Protein AF-A0A939TGE7-F1 (afdb_monomer)

Radius of gyration: 29.08 Å; Cα contacts (8 Å, |Δi|>4): 698; chains: 1; bounding box: 79×48×114 Å

Mean predicted aligned error: 10.71 Å

Solvent-accessible surface area (backbone atoms only — not comparable to full-atom values): 22438 Å² total; per-residue (Å²): 136,87,81,86,80,83,80,76,83,82,78,73,81,76,53,78,63,56,55,53,52,49,48,52,51,47,49,51,50,58,67,62,42,55,72,66,64,52,50,60,50,51,48,49,52,29,30,54,24,21,63,61,29,45,64,57,55,36,58,74,37,62,28,71,45,93,64,57,68,68,55,51,52,38,52,47,56,46,46,52,45,23,50,65,60,40,88,45,56,87,75,45,65,73,48,81,45,51,26,41,33,70,45,24,35,67,49,56,42,43,43,34,46,33,40,37,22,49,19,34,40,47,72,54,14,63,24,66,29,29,51,29,18,54,51,13,24,40,47,23,37,61,59,71,38,50,53,59,54,49,51,45,69,74,58,39,70,61,56,54,51,30,59,74,70,63,74,45,56,73,66,60,54,50,55,54,32,24,61,43,48,56,53,55,58,73,45,42,60,55,71,67,57,49,54,50,14,51,56,46,1,32,50,22,11,6,63,50,37,29,52,47,65,18,40,38,54,47,52,49,51,51,54,48,43,50,70,74,43,88,47,75,39,56,50,53,32,44,48,37,48,68,79,51,74,64,55,40,50,56,50,52,73,46,39,76,68,40,48,58,46,14,60,60,29,39,75,72,47,78,79,71,78,49,86,33,48,41,76,91,75,35,27,37,39,41,87,83,51,54,32,34,28,50,48,54,96,82,62,47,81,54,57,53,39,40,42,95,43,40,35,41,41,31,30,70,89,63,39,33,42,42,36,40,45,41,73,53,64,93,85,72,70,56,72,67,57,49,49,52,54,50,52,54,51,39,63,76,71,42,53,71,53,40,85,75,38,72,79,38,89,47,54,48,27,93,40,67,18,35,33,32,30,33,32,31,40,49,97,87,69,47,63,34,31,34,44,37,38,42,30,68,58,94,62,35,33,37,38,48,30,40,36,27,49,63,92,48,32,79,80,48,45,65,49,51,53,53,20,32,52,56,28,38,83,90

Secondary structure (DSSP, 8-state):
-----------PPPPHHHHHHHHHHHHHHHHSS-HHHHHHHHHHHHHHHHHHHHHHHHHHTTSB----HHHHHHHHHHHHHHHTTSTTBTTB--EEEEES-SS--EEE-TTSEEEEEHHHHHHHTT-HHHHHHHHHHHHHHHHTTHHHHHHHHHHHHHHHHHHHTT-S-HHHHHHHHHHHHHHHHHSPPPHHHHHHHHHHHHHHHHHTTS-TTHHHHHHHHHHHHHHH--SHHHHHHHHHS---HHHHHHHHHTHHHHHHHHHHHHTTSPPPPBTTEETTTTEEE-TTSSEEEEPPTT--EEEEEE-SSEEEEEETTS-EEEEEEEEPPTT---HHHHHHHHHHHHHHHSTT-EEEEEEEEEEETTEEEEEEEEEEE-TTS-EEEEEEEEEEETTEEEEEEEEE-HHHHHHHHHHHHHHHHT-EE-

Sequence (426 aa):
MDHHRSRRPNSQPVPPWGRAVALVLLLFLAMAGGVQAQAGLWDRIERSAGEAAFPEMVARYGGVAPLPEEHQAWLNAIFERVAAQSSRTGAIEYSLTVLNTDLVNAFALPGGFVFLTRGLLDLTGWDPDQLANVLGHEVAHIDRYHYRNRIVRQLGIAVFIGVFFREATETQVVQQLVNLAADLIDKGWSRDDEYEADRVGQEFAAQAGFDPEGLPRFLERLLEEERRHQGPQVAEVLRTHPLTERRIEVTRERLPQLQAVYQRNRAQVAAPPRIGVDEAAARYLDPLGRYTFPLPDDWRAGRSTTSASTTVLRSRDGRIFFIHVTPQPAGGRDLEGLAGELLASYQDVVPGFELVQGPTPSRLGDEPALYFEYRYVDEDGRRLREGSFLALKETTVYLFQYADAPERFETTAGDFFRAAEAFTYR

Foldseek 3Di:
DDDDDDDDDDPDPQPPVNVVVVLVVVVVVVVVPPPVVVLLVQLVLQQLLQVLQVVVVLVVQAHFDPFDPLVVLLLVLLLVLLLVVFPCVVSADADETEHEHLAADWADGGRHYIYGYPVVCQLLLVWSLLSQLRSLLRSQCRSVCVVVVQCCVPVPCVLVVCVVVVVDDPVVSSVVSNVVRVVLLQAAGDPVSSLSSNVRSLLSSLQSLHQLVSHLVSLVSLVVCVVVDVDRRSVSRCRHYPRDVVSSVSSVVCRVVSVVSNVVNNVVDDDRDDVQQPLVQQKGQASVRFKIFHHPVPFAWDTWGHHPFWIWTAGPQGKIKIKGKAFADPPDDDQLVVQVVVLVVCVVPFAPKDWPFGWDWDAQAPFIWTKTKIWGQDPVRAIKIKIWTWTQDPRIIMIIMIIDHPVCCVVCVVRVSRRRRRMGGD

Structure (mmCIF, N/CA/C/O backbone):
data_AF-A0A939TGE7-F1
#
_entry.id   AF-A0A939TGE7-F1
#
loop_
_atom_site.group_PDB
_atom_site.id
_atom_site.type_symbol
_atom_site.label_atom_id
_atom_site.label_alt_id
_atom_site.label_comp_id
_atom_site.label_asym_id
_atom_site.label_entity_id
_atom_site.label_seq_id
_atom_site.pdbx_PDB_ins_code
_atom_site.Cartn_x
_atom_site.Cartn_y
_atom_site.Cartn_z
_atom_site.occupancy
_atom_site.B_iso_or_equiv
_atom_site.auth_seq_id
_atom_site.auth_comp_id
_atom_site.auth_asym_id
_atom_site.auth_atom_id
_atom_site.pdbx_PDB_model_num
ATOM 1 N N . MET A 1 1 ? -45.510 27.496 82.109 1.00 41.12 1 MET A N 1
ATOM 2 C CA . MET A 1 1 ? -45.328 28.030 80.745 1.00 41.12 1 MET A CA 1
ATOM 3 C C . MET A 1 1 ? -44.382 27.089 80.027 1.00 41.12 1 MET A C 1
ATOM 5 O O . MET A 1 1 ? -43.264 26.904 80.490 1.00 41.12 1 MET A O 1
ATOM 9 N N . ASP A 1 2 ? -44.909 26.394 79.023 1.00 40.22 2 ASP A N 1
ATOM 10 C CA . ASP A 1 2 ? -44.317 25.229 78.363 1.00 40.22 2 ASP A CA 1
ATOM 11 C C . ASP A 1 2 ? -43.019 25.525 77.606 1.00 40.22 2 ASP A C 1
ATOM 13 O O . ASP A 1 2 ? -42.955 26.431 76.777 1.00 40.22 2 ASP A O 1
ATOM 17 N N . HIS A 1 3 ? -42.008 24.678 77.814 1.00 42.78 3 HIS A N 1
ATOM 18 C CA . HIS A 1 3 ? -40.862 24.564 76.918 1.00 42.78 3 HIS A CA 1
ATOM 19 C C . HIS A 1 3 ? -41.103 23.430 75.913 1.00 42.78 3 HIS A C 1
ATOM 21 O O . HIS A 1 3 ? -40.897 22.252 76.208 1.00 42.78 3 HIS A O 1
ATOM 27 N N . HIS A 1 4 ? -41.499 23.801 74.694 1.00 46.53 4 HIS A N 1
ATOM 28 C CA . HIS A 1 4 ? -41.494 22.924 73.525 1.00 46.53 4 HIS A CA 1
ATOM 29 C C . HIS A 1 4 ? -40.067 22.427 73.226 1.00 46.53 4 HIS A C 1
ATOM 31 O O . HIS A 1 4 ? -39.230 23.173 72.718 1.00 46.53 4 HIS A O 1
ATOM 37 N N . ARG A 1 5 ? -39.787 21.143 73.485 1.00 47.66 5 ARG A N 1
ATOM 38 C CA . ARG A 1 5 ? -38.641 20.438 72.885 1.00 47.66 5 ARG A CA 1
ATOM 39 C C . ARG A 1 5 ? -39.047 19.885 71.521 1.00 47.66 5 ARG A C 1
ATOM 41 O O . ARG A 1 5 ? -39.915 19.018 71.427 1.00 47.66 5 ARG A O 1
ATOM 48 N N . SER A 1 6 ? -38.393 20.378 70.473 1.00 49.84 6 SER A N 1
ATOM 49 C CA . SER A 1 6 ? -38.505 19.872 69.108 1.00 49.84 6 SER A CA 1
ATOM 50 C C . SER A 1 6 ? -37.953 18.444 69.016 1.00 49.84 6 SER A C 1
ATOM 52 O O . SER A 1 6 ? -36.804 18.165 69.361 1.00 49.84 6 SER A O 1
ATOM 54 N N . ARG A 1 7 ? -38.783 17.507 68.547 1.00 48.16 7 ARG A N 1
ATOM 55 C CA . ARG A 1 7 ? -38.333 16.170 68.141 1.00 48.16 7 ARG A CA 1
ATOM 56 C C . ARG A 1 7 ? -37.697 16.293 66.757 1.00 48.16 7 ARG A C 1
ATOM 58 O O . ARG A 1 7 ? -38.388 16.629 65.800 1.00 48.16 7 ARG A O 1
ATOM 65 N N . ARG A 1 8 ? -36.391 16.032 66.642 1.00 49.62 8 ARG A N 1
ATOM 66 C CA . ARG A 1 8 ? -35.750 15.814 65.334 1.00 49.62 8 ARG A CA 1
ATOM 67 C C . ARG A 1 8 ? -36.251 14.483 64.751 1.00 49.62 8 ARG A C 1
ATOM 69 O O . ARG A 1 8 ? -36.381 13.525 65.516 1.00 49.62 8 ARG A O 1
ATOM 76 N N . PRO A 1 9 ? -36.536 14.398 63.441 1.00 47.31 9 PRO A N 1
ATOM 77 C CA . PRO A 1 9 ? -36.937 13.145 62.822 1.00 47.31 9 PRO A CA 1
ATOM 78 C C . PRO A 1 9 ? -35.761 12.165 62.831 1.00 47.31 9 PRO A C 1
ATOM 80 O O . PRO A 1 9 ? -34.630 12.507 62.492 1.00 47.31 9 PRO A O 1
ATOM 83 N N . ASN A 1 10 ? -36.056 10.946 63.268 1.00 43.75 10 ASN A N 1
ATOM 84 C CA . ASN A 1 10 ? -35.129 9.830 63.345 1.00 43.75 10 ASN A CA 1
ATOM 85 C C . ASN A 1 10 ? -34.864 9.322 61.919 1.00 43.75 10 ASN A C 1
ATOM 87 O O . ASN A 1 10 ? -35.672 8.578 61.366 1.00 43.75 10 ASN A O 1
ATOM 91 N N . SER A 1 11 ? -33.776 9.764 61.289 1.00 54.59 11 SER A N 1
ATOM 92 C CA . SER A 1 11 ? -33.320 9.197 60.020 1.00 54.59 11 SER A CA 1
ATOM 93 C C . SER A 1 11 ? -32.735 7.814 60.304 1.00 54.59 11 SER A C 1
ATOM 95 O O . SER A 1 11 ? -31.604 7.703 60.781 1.00 54.59 11 SER A O 1
ATOM 97 N N . GLN A 1 12 ? -33.507 6.755 60.071 1.00 53.59 12 GLN A N 1
ATOM 98 C CA . GLN A 1 12 ? -32.957 5.407 60.148 1.00 53.59 12 GLN A CA 1
ATOM 99 C C . GLN A 1 12 ? -31.838 5.227 59.106 1.00 53.59 12 GLN A C 1
ATOM 101 O O . GLN A 1 12 ? -31.988 5.694 57.972 1.00 53.59 12 GLN A O 1
ATOM 106 N N . PRO A 1 13 ? -30.714 4.578 59.462 1.00 54.91 13 PRO A N 1
ATOM 107 C CA . PRO A 1 13 ? -29.646 4.303 58.514 1.00 54.91 13 PRO A CA 1
ATOM 108 C C . PRO A 1 13 ? -30.172 3.377 57.417 1.00 54.91 13 PRO A C 1
ATOM 110 O O . PRO A 1 13 ? -30.731 2.316 57.692 1.00 54.91 13 PRO A O 1
ATOM 113 N N . VAL A 1 14 ? -30.002 3.798 56.164 1.00 53.84 14 VAL A N 1
ATOM 114 C CA . VAL A 1 14 ? -30.368 2.995 54.996 1.00 53.84 14 VAL A CA 1
ATOM 115 C C . VAL A 1 14 ? -29.579 1.680 55.061 1.00 53.84 14 VAL A C 1
ATOM 117 O O . VAL A 1 14 ? -28.353 1.732 55.199 1.00 53.84 14 VAL A O 1
ATOM 120 N N . PRO A 1 15 ? -30.234 0.509 54.975 1.00 51.91 15 PRO A N 1
ATOM 121 C CA . PRO A 1 15 ? -29.538 -0.769 54.991 1.00 51.91 15 PRO A CA 1
ATOM 122 C C . PRO A 1 15 ? -28.475 -0.832 53.882 1.00 51.91 15 PRO A C 1
ATOM 124 O O . PRO A 1 15 ? -28.700 -0.286 52.799 1.00 51.91 15 PRO A O 1
ATOM 127 N N . PRO A 1 16 ? -27.337 -1.517 54.088 1.00 56.06 16 PRO A N 1
ATOM 128 C CA . PRO A 1 16 ? -26.250 -1.570 53.104 1.00 56.06 16 PRO A CA 1
ATOM 129 C C . PRO A 1 16 ? -26.694 -2.122 51.737 1.00 56.06 16 PRO A C 1
ATOM 131 O O . PRO A 1 16 ? -26.205 -1.673 50.702 1.00 56.06 16 PRO A O 1
ATOM 134 N N . TRP A 1 17 ? -27.696 -3.007 51.706 1.00 48.38 17 TRP A N 1
ATOM 135 C CA . TRP A 1 17 ? -28.310 -3.497 50.467 1.00 48.38 17 TRP A CA 1
ATOM 136 C C . TRP A 1 17 ? -29.202 -2.457 49.771 1.00 48.38 17 TRP A C 1
ATOM 138 O O . TRP A 1 17 ? -29.340 -2.499 48.554 1.00 48.38 17 TRP A O 1
ATOM 148 N N . GLY A 1 18 ? -29.759 -1.484 50.498 1.00 47.28 18 GLY A N 1
ATOM 149 C CA . GLY A 1 18 ? -30.556 -0.396 49.925 1.00 47.28 18 GLY A CA 1
ATOM 150 C C . GLY A 1 18 ? -29.723 0.532 49.039 1.00 47.28 18 GLY A C 1
ATOM 151 O O . GLY A 1 18 ? -30.215 1.016 48.024 1.00 47.28 18 GLY A O 1
ATOM 152 N N . ARG A 1 19 ? -28.432 0.706 49.360 1.00 53.22 19 ARG A N 1
ATOM 153 C CA . ARG A 1 19 ? -27.472 1.411 48.495 1.00 53.22 19 ARG A CA 1
ATOM 154 C C . ARG A 1 19 ? -27.135 0.614 47.239 1.00 53.22 19 ARG A C 1
ATOM 156 O O . ARG A 1 19 ? -27.110 1.198 46.166 1.00 53.22 19 ARG A O 1
ATOM 163 N N . ALA A 1 20 ? -26.939 -0.699 47.355 1.00 49.78 20 ALA A N 1
ATOM 164 C CA . ALA A 1 20 ? -26.678 -1.569 46.206 1.00 49.78 20 ALA A CA 1
ATOM 165 C C . ALA A 1 20 ? -27.885 -1.646 45.254 1.00 49.78 20 ALA A C 1
ATOM 167 O O . ALA A 1 20 ? -27.725 -1.522 44.046 1.00 49.78 20 ALA A O 1
ATOM 168 N N . VAL A 1 21 ? -29.101 -1.766 45.792 1.00 55.53 21 VAL A N 1
ATOM 169 C CA . VAL A 1 21 ? -30.349 -1.764 45.012 1.00 55.53 21 VAL A CA 1
ATOM 170 C C . VAL A 1 21 ? -30.597 -0.401 44.366 1.00 55.53 21 VAL A C 1
ATOM 172 O O . VAL A 1 21 ? -30.965 -0.351 43.197 1.00 55.53 21 VAL A O 1
ATOM 175 N N . ALA A 1 22 ? -30.332 0.703 45.073 1.00 52.62 22 ALA A N 1
ATOM 176 C CA . ALA A 1 22 ? -30.395 2.044 44.495 1.00 52.62 22 ALA A CA 1
ATOM 177 C C . ALA A 1 22 ? -29.347 2.249 43.392 1.00 52.62 22 ALA A C 1
ATOM 179 O O . ALA A 1 22 ? -29.675 2.848 42.375 1.00 52.62 22 ALA A O 1
ATOM 180 N N . LEU A 1 23 ? -28.127 1.718 43.546 1.00 55.28 23 LEU A N 1
ATOM 181 C CA . LEU A 1 23 ? -27.089 1.752 42.511 1.00 55.28 23 LEU A CA 1
ATOM 182 C C . LEU A 1 23 ? -27.491 0.940 41.283 1.00 55.28 23 LEU A C 1
ATOM 184 O O . LEU A 1 23 ? -27.326 1.427 40.175 1.00 55.28 23 LEU A O 1
ATOM 188 N N . VAL A 1 24 ? -28.052 -0.259 41.464 1.00 60.19 24 VAL A N 1
ATOM 189 C CA . VAL A 1 24 ? -28.541 -1.097 40.358 1.00 60.19 24 VAL A CA 1
ATOM 190 C C . VAL A 1 24 ? -29.720 -0.429 39.653 1.00 60.19 24 VAL A C 1
ATOM 192 O O . VAL A 1 24 ? -29.732 -0.395 38.431 1.00 60.19 24 VAL A O 1
ATOM 195 N N . LEU A 1 25 ? -30.669 0.161 40.387 1.00 49.34 25 LEU A N 1
ATOM 196 C CA . LEU A 1 25 ? -31.791 0.923 39.820 1.00 49.34 25 LEU A CA 1
ATOM 197 C C . LEU A 1 25 ? -31.338 2.211 39.124 1.00 49.34 25 LEU A C 1
ATOM 199 O O . LEU A 1 25 ? -31.885 2.547 38.081 1.00 49.34 25 LEU A O 1
ATOM 203 N N . LEU A 1 26 ? -30.332 2.910 39.656 1.00 55.84 26 LEU A N 1
ATOM 204 C CA . LEU A 1 26 ? -29.724 4.082 39.021 1.00 55.84 26 LEU A CA 1
ATOM 205 C C . LEU A 1 26 ? -28.906 3.699 37.791 1.00 55.84 26 LEU A C 1
ATOM 207 O O . LEU A 1 26 ? -28.975 4.418 36.807 1.00 55.84 26 LEU A O 1
ATOM 211 N N . LEU A 1 27 ? -28.206 2.561 37.797 1.00 55.81 27 LEU A N 1
ATOM 212 C CA . LEU A 1 27 ? -27.588 1.971 36.607 1.00 55.81 27 LEU A CA 1
ATOM 213 C C . LEU A 1 27 ? -28.654 1.585 35.583 1.00 55.81 27 LEU A C 1
ATOM 215 O O . LEU A 1 27 ? -28.477 1.862 34.407 1.00 55.81 27 LEU A O 1
ATOM 219 N N . PHE A 1 28 ? -29.781 1.017 36.010 1.00 54.91 28 PHE A N 1
ATOM 220 C CA . PHE A 1 28 ? -30.902 0.688 35.129 1.00 54.91 28 PHE A CA 1
ATOM 221 C C . PHE A 1 28 ? -31.555 1.950 34.540 1.00 54.91 28 PHE A C 1
ATOM 223 O O . PHE A 1 28 ? -31.894 1.970 33.365 1.00 54.91 28 PHE A O 1
ATOM 230 N N . LEU A 1 29 ? -31.676 3.028 35.324 1.00 48.97 29 LEU A N 1
ATOM 231 C CA . LEU A 1 29 ? -32.191 4.335 34.892 1.00 48.97 29 LEU A CA 1
ATOM 232 C C . LEU A 1 29 ? -31.182 5.118 34.034 1.00 48.97 29 LEU A C 1
ATOM 234 O O . LEU A 1 29 ? -31.580 5.819 33.112 1.00 48.97 29 LEU A O 1
ATOM 238 N N . ALA A 1 30 ? -29.883 4.959 34.283 1.00 51.53 30 ALA A N 1
ATOM 239 C CA . ALA A 1 30 ? -28.786 5.451 33.451 1.00 51.53 30 ALA A CA 1
ATOM 240 C C . ALA A 1 30 ? -28.689 4.696 32.119 1.00 51.53 30 ALA A C 1
ATOM 242 O O . ALA A 1 30 ? -28.360 5.290 31.095 1.00 51.53 30 ALA A O 1
ATOM 243 N N . MET A 1 31 ? -29.012 3.400 32.142 1.00 51.66 31 MET A N 1
ATOM 244 C CA . MET A 1 31 ? -29.224 2.529 30.982 1.00 51.66 31 MET A CA 1
ATOM 245 C C . MET A 1 31 ? -30.544 2.822 30.261 1.00 51.66 31 MET A C 1
ATOM 247 O O . MET A 1 31 ? -30.664 2.539 29.075 1.00 51.66 31 MET A O 1
ATOM 251 N N . ALA A 1 32 ? -31.508 3.444 30.946 1.00 47.28 32 ALA A N 1
ATOM 252 C CA . ALA A 1 32 ? -32.742 3.968 30.364 1.00 47.28 32 ALA A CA 1
ATOM 253 C C . ALA A 1 32 ? -32.608 5.415 29.847 1.00 47.28 32 ALA A C 1
ATOM 255 O O . ALA A 1 32 ? -33.500 5.899 29.148 1.00 47.28 32 ALA A O 1
ATOM 256 N N . GLY A 1 33 ? -31.503 6.107 30.157 1.00 50.31 33 GLY A N 1
ATOM 257 C CA . GLY A 1 33 ? -31.109 7.331 29.468 1.00 50.31 33 GLY A CA 1
ATOM 258 C C . GLY A 1 33 ? -30.919 6.992 27.997 1.00 50.31 33 GLY A C 1
ATOM 259 O O . GLY A 1 33 ? -30.122 6.114 27.682 1.00 50.31 33 GLY A O 1
ATOM 260 N N . GLY A 1 34 ? -31.715 7.618 27.124 1.00 52.28 34 GLY A N 1
ATOM 261 C CA . GLY A 1 34 ? -31.905 7.172 25.743 1.00 52.28 34 GLY A CA 1
ATOM 262 C C . GLY A 1 34 ? -30.599 6.768 25.060 1.00 52.28 34 GLY A C 1
ATOM 263 O O . GLY A 1 34 ? -29.597 7.466 25.189 1.00 52.28 34 GLY A O 1
ATOM 264 N N . VAL A 1 35 ? -30.631 5.651 24.329 1.00 54.31 35 VAL A N 1
ATOM 265 C CA . VAL A 1 35 ? -29.502 4.986 23.642 1.00 54.31 35 VAL A CA 1
ATOM 266 C C . VAL A 1 35 ? -28.493 5.965 23.006 1.00 54.31 35 VAL A C 1
ATOM 268 O O . VAL A 1 35 ? -27.288 5.732 23.041 1.00 54.31 35 VAL A O 1
ATOM 271 N N . GLN A 1 36 ? -28.963 7.108 22.496 1.00 55.72 36 GLN A N 1
ATOM 272 C CA . GLN A 1 36 ? -28.144 8.187 21.930 1.00 55.72 36 GLN A CA 1
ATOM 273 C C . GLN A 1 36 ? -27.236 8.917 22.943 1.00 55.72 36 GLN A C 1
ATOM 275 O O . GLN A 1 36 ? -26.085 9.210 22.626 1.00 55.72 36 GLN A O 1
ATOM 280 N N . ALA A 1 37 ? -27.705 9.196 24.164 1.00 54.47 37 ALA A N 1
ATOM 281 C CA . ALA A 1 37 ? -26.905 9.854 25.203 1.00 54.47 37 ALA A CA 1
ATOM 282 C C . ALA A 1 37 ? -25.764 8.954 25.705 1.00 54.47 37 ALA A C 1
ATOM 284 O O . ALA A 1 37 ? -24.686 9.444 26.047 1.00 54.47 37 ALA A O 1
ATOM 285 N N . GLN A 1 38 ? -25.988 7.636 25.707 1.00 59.56 38 GLN A N 1
ATOM 286 C CA . GLN A 1 38 ? -24.965 6.647 26.036 1.00 59.56 38 GLN A CA 1
ATOM 287 C C . GLN A 1 38 ? -23.940 6.474 24.913 1.00 59.56 38 GLN A C 1
ATOM 289 O O . GLN A 1 38 ? -22.746 6.416 25.199 1.00 59.56 38 GLN A O 1
ATOM 294 N N . ALA A 1 39 ? -24.386 6.437 23.652 1.00 64.81 39 ALA A N 1
ATOM 295 C CA . ALA A 1 39 ? -23.496 6.360 22.493 1.00 64.81 39 ALA A CA 1
ATOM 296 C C . ALA A 1 39 ? -22.497 7.529 22.481 1.00 64.81 39 ALA A C 1
ATOM 298 O O . ALA A 1 39 ? -21.290 7.302 22.502 1.00 64.81 39 ALA A O 1
ATOM 299 N N . GLY A 1 40 ? -22.986 8.766 22.631 1.00 73.88 40 GLY A N 1
ATOM 300 C CA . GLY A 1 40 ? -22.114 9.943 22.653 1.00 73.88 40 GLY A CA 1
ATOM 301 C C . GLY A 1 40 ? -21.150 10.004 23.848 1.00 73.88 40 GLY A C 1
ATOM 302 O O . GLY A 1 40 ? -20.122 10.669 23.764 1.00 73.88 40 GLY A O 1
ATOM 303 N N . LEU A 1 41 ? -21.447 9.338 24.972 1.00 75.31 41 LEU A N 1
ATOM 304 C CA . LEU A 1 41 ? -20.492 9.206 26.081 1.00 75.31 41 LEU A CA 1
ATOM 305 C C . LEU A 1 41 ? -19.361 8.233 25.732 1.00 75.31 41 LEU A C 1
ATOM 307 O O . LEU A 1 41 ? -18.202 8.549 25.990 1.00 75.31 41 LEU A O 1
ATOM 311 N N . TRP A 1 42 ? -19.692 7.078 25.153 1.00 77.69 42 TRP A N 1
ATOM 312 C CA . TRP A 1 42 ? -18.694 6.090 24.744 1.00 77.69 42 TRP A CA 1
ATOM 313 C C . TRP A 1 42 ? -17.761 6.632 23.671 1.00 77.69 42 TRP A C 1
ATOM 315 O O . TRP A 1 42 ? -16.555 6.465 23.805 1.00 77.69 42 TRP A O 1
ATOM 325 N N . ASP A 1 43 ? -18.296 7.344 22.682 1.00 84.06 43 ASP A N 1
ATOM 326 C CA . ASP A 1 43 ? -17.487 7.961 21.629 1.00 84.06 43 ASP A CA 1
ATOM 327 C C . ASP A 1 43 ? -16.458 8.944 22.222 1.00 84.06 43 ASP A C 1
ATOM 329 O O . ASP A 1 43 ? -15.293 8.944 21.825 1.00 84.06 43 ASP A O 1
ATOM 333 N N . ARG A 1 44 ? -16.843 9.724 23.247 1.00 80.69 44 ARG A N 1
ATOM 334 C CA . ARG A 1 44 ? -15.912 10.612 23.969 1.00 80.69 44 ARG A CA 1
ATOM 335 C C . ARG A 1 44 ? -14.852 9.846 24.755 1.00 80.69 44 ARG A C 1
ATOM 337 O O . ARG A 1 44 ? -13.694 10.241 24.722 1.00 80.69 44 ARG A O 1
ATOM 344 N N . ILE A 1 45 ? -15.227 8.771 25.451 1.00 78.81 45 ILE A N 1
ATOM 345 C CA . ILE A 1 45 ? -14.272 7.940 26.202 1.00 78.81 45 ILE A CA 1
ATOM 346 C C . ILE A 1 45 ? -13.254 7.308 25.250 1.00 78.81 45 ILE A C 1
ATOM 348 O O . ILE A 1 45 ? -12.057 7.351 25.524 1.00 78.81 45 ILE A O 1
ATOM 352 N N . GLU A 1 46 ? -13.721 6.741 24.134 1.00 84.38 46 GLU A N 1
ATOM 353 C CA . GLU A 1 46 ? -12.849 6.176 23.106 1.00 84.38 46 GLU A CA 1
ATOM 354 C C . GLU A 1 46 ? -11.908 7.244 22.545 1.00 84.38 46 GLU A C 1
ATOM 356 O O . GLU A 1 46 ? -10.702 7.019 22.505 1.00 84.38 46 GLU A O 1
ATOM 361 N N . ARG A 1 47 ? -12.429 8.429 22.199 1.00 86.62 47 ARG A N 1
ATOM 362 C CA . ARG A 1 47 ? -11.605 9.540 21.710 1.00 86.62 47 ARG A CA 1
ATOM 363 C C . ARG A 1 47 ? -10.538 9.960 22.715 1.00 86.62 47 ARG A C 1
ATOM 365 O O . ARG A 1 47 ? -9.373 10.014 22.346 1.00 86.62 47 ARG A O 1
ATOM 372 N N . SER A 1 48 ? -10.898 10.192 23.976 1.00 81.62 48 SER A N 1
ATOM 373 C CA . SER A 1 48 ? -9.926 10.584 25.005 1.00 81.62 48 SER A CA 1
ATOM 374 C C . SER A 1 48 ? -8.866 9.508 25.254 1.00 81.62 48 SER A C 1
ATOM 376 O O . SER A 1 48 ? -7.708 9.842 25.490 1.00 81.62 48 SER A O 1
ATOM 378 N N . ALA A 1 49 ? -9.231 8.223 25.184 1.00 80.94 49 ALA A N 1
ATOM 379 C CA . ALA A 1 49 ? -8.265 7.131 25.288 1.00 80.94 49 ALA A CA 1
ATOM 380 C C . ALA A 1 49 ? -7.281 7.127 24.105 1.00 80.94 49 ALA A C 1
ATOM 382 O O . ALA A 1 49 ? -6.075 6.996 24.313 1.00 80.94 49 ALA A O 1
ATOM 383 N N . GLY A 1 50 ? -7.784 7.312 22.879 1.00 87.25 50 GLY A N 1
ATOM 384 C CA . GLY A 1 50 ? -6.958 7.418 21.677 1.00 87.25 50 GLY A CA 1
ATOM 385 C C . GLY A 1 50 ? -6.026 8.628 21.697 1.00 87.25 50 GLY A C 1
ATOM 386 O O . GLY A 1 50 ? -4.823 8.467 21.514 1.00 87.25 50 GLY A O 1
ATOM 387 N N . GLU A 1 51 ? -6.550 9.818 22.003 1.00 88.19 51 GLU A N 1
ATOM 388 C CA . GLU A 1 51 ? -5.776 11.068 22.093 1.00 88.19 51 GLU A CA 1
ATOM 389 C C . GLU A 1 51 ? -4.632 10.959 23.102 1.00 88.19 51 GLU A C 1
ATOM 391 O O . GLU A 1 51 ? -3.527 11.440 22.854 1.00 88.19 51 GLU A O 1
ATOM 396 N N . ALA A 1 52 ? -4.881 10.304 24.234 1.00 82.06 52 ALA A N 1
ATOM 397 C CA . ALA A 1 52 ? -3.894 10.192 25.291 1.00 82.06 52 ALA A CA 1
ATOM 398 C C . ALA A 1 52 ? -2.795 9.152 24.980 1.00 82.06 52 ALA A C 1
ATOM 400 O O . ALA A 1 52 ? -1.661 9.326 25.423 1.00 82.06 52 ALA A O 1
ATOM 401 N N . ALA A 1 53 ? -3.093 8.112 24.190 1.00 84.94 53 ALA A N 1
ATOM 402 C CA . ALA A 1 53 ? -2.114 7.110 23.748 1.00 84.94 53 ALA A CA 1
ATOM 403 C C . ALA A 1 53 ? -1.368 7.491 22.455 1.00 84.94 53 ALA A C 1
ATOM 405 O O . ALA A 1 53 ? -0.282 6.973 22.188 1.00 84.94 53 ALA A O 1
ATOM 406 N N . PHE A 1 54 ? -1.921 8.407 21.655 1.00 91.06 54 PHE A N 1
ATOM 407 C CA . PHE A 1 54 ? -1.370 8.804 20.358 1.00 91.06 54 PHE A CA 1
ATOM 408 C C . PHE A 1 54 ? 0.115 9.226 20.416 1.00 91.06 54 PHE A C 1
ATOM 410 O O . PHE A 1 54 ? 0.903 8.680 19.639 1.00 91.06 54 PHE A O 1
ATOM 417 N N . PRO A 1 55 ? 0.560 10.125 21.326 1.00 91.75 55 PRO A N 1
ATOM 418 C CA . PRO A 1 55 ? 1.953 10.580 21.341 1.00 91.75 55 PRO A CA 1
ATOM 419 C C . PRO A 1 55 ? 2.942 9.458 21.670 1.00 91.75 55 PRO A C 1
ATOM 421 O O . PRO A 1 55 ? 4.038 9.416 21.111 1.00 91.75 55 PRO A O 1
ATOM 424 N N . GLU A 1 56 ? 2.550 8.538 22.555 1.00 88.00 56 GLU A N 1
ATOM 425 C CA . GLU A 1 56 ? 3.367 7.383 22.923 1.00 88.00 56 GLU A CA 1
ATOM 426 C C . GLU A 1 56 ? 3.537 6.438 21.733 1.00 88.00 56 GLU A C 1
ATOM 428 O O . GLU A 1 56 ? 4.653 6.006 21.453 1.00 88.00 56 GLU A O 1
ATOM 433 N N . MET A 1 57 ? 2.460 6.164 20.987 1.00 89.38 57 MET A N 1
ATOM 434 C CA . MET A 1 57 ? 2.532 5.299 19.806 1.00 89.38 57 MET A CA 1
ATOM 435 C C . MET A 1 57 ? 3.377 5.921 18.698 1.00 89.38 57 MET A C 1
ATOM 437 O O . MET A 1 57 ? 4.231 5.243 18.130 1.00 89.38 57 MET A O 1
ATOM 441 N N . VAL A 1 58 ? 3.234 7.225 18.448 1.00 94.81 58 VAL A N 1
ATOM 442 C CA . VAL A 1 58 ? 4.110 7.933 17.505 1.00 94.81 58 VAL A CA 1
ATOM 443 C C . VAL A 1 58 ? 5.577 7.813 17.927 1.00 94.81 58 VAL A C 1
ATOM 445 O O . VAL A 1 58 ? 6.422 7.480 17.099 1.00 94.81 58 VAL A O 1
ATOM 448 N N . ALA A 1 59 ? 5.894 8.021 19.208 1.00 92.94 59 ALA A N 1
ATOM 449 C CA . ALA A 1 59 ? 7.263 7.900 19.707 1.00 92.94 59 ALA A CA 1
ATOM 450 C C . ALA A 1 59 ? 7.809 6.462 19.609 1.00 92.94 59 ALA A C 1
ATOM 452 O O . ALA A 1 59 ? 8.957 6.270 19.205 1.00 92.94 59 ALA A O 1
ATOM 453 N N . ARG A 1 60 ? 6.989 5.454 19.935 1.00 89.31 60 ARG A N 1
ATOM 454 C CA . ARG A 1 60 ? 7.359 4.027 19.925 1.00 89.31 60 ARG A CA 1
ATOM 455 C C . ARG A 1 60 ? 7.803 3.543 18.545 1.00 89.31 60 ARG A C 1
ATOM 457 O O . ARG A 1 60 ? 8.720 2.733 18.457 1.00 89.31 60 ARG A O 1
ATOM 464 N N . TYR A 1 61 ? 7.183 4.060 17.487 1.00 92.50 61 TYR A N 1
ATOM 465 C CA . TYR A 1 61 ? 7.416 3.637 16.104 1.00 92.50 61 TYR A CA 1
ATOM 466 C C . TYR A 1 61 ? 8.256 4.632 15.283 1.00 92.50 61 TYR A C 1
ATOM 468 O O . TYR A 1 61 ? 8.124 4.712 14.062 1.00 92.50 61 TYR A O 1
ATOM 476 N N . GLY A 1 62 ? 9.138 5.388 15.943 1.00 95.00 62 GLY A N 1
ATOM 477 C CA . GLY A 1 62 ? 10.141 6.221 15.268 1.00 95.00 62 GLY A CA 1
ATOM 478 C C . GLY A 1 62 ? 9.648 7.591 14.790 1.00 95.00 62 GLY A C 1
ATOM 479 O O . GLY A 1 62 ? 10.365 8.273 14.057 1.00 95.00 62 GLY A O 1
ATOM 480 N N . GLY A 1 63 ? 8.459 8.020 15.215 1.00 97.12 63 GLY A N 1
ATOM 481 C CA . GLY A 1 63 ? 7.847 9.287 14.820 1.00 97.12 63 GLY A CA 1
ATOM 482 C C . GLY A 1 63 ? 6.970 9.178 13.573 1.00 97.12 63 GLY A C 1
ATOM 483 O O . GLY A 1 63 ? 6.758 8.099 13.021 1.00 97.12 63 GLY A O 1
ATOM 484 N N . VAL A 1 64 ? 6.454 10.321 13.120 1.00 97.50 64 VAL A N 1
ATOM 485 C CA . VAL A 1 64 ? 5.712 10.417 11.855 1.00 97.50 64 VAL A CA 1
ATOM 486 C C . VAL A 1 64 ? 6.693 10.301 10.688 1.00 97.50 64 VAL A C 1
ATOM 488 O O . VAL A 1 64 ? 7.749 10.935 10.691 1.00 97.50 64 VAL A O 1
ATOM 491 N N . ALA A 1 65 ? 6.360 9.478 9.697 1.00 94.88 65 ALA A N 1
ATOM 492 C CA . ALA A 1 65 ? 7.173 9.298 8.503 1.00 94.88 65 ALA A CA 1
ATOM 493 C C . ALA A 1 65 ? 7.234 10.599 7.679 1.00 94.88 65 ALA A C 1
ATOM 495 O O . ALA A 1 65 ? 6.187 11.181 7.390 1.00 94.88 65 ALA A O 1
ATOM 496 N N . PRO A 1 66 ? 8.429 11.052 7.257 1.00 91.88 66 PRO A N 1
ATOM 497 C CA . PRO A 1 66 ? 8.573 12.226 6.403 1.00 91.88 66 PRO A CA 1
ATOM 498 C C . PRO A 1 66 ? 8.262 11.859 4.944 1.00 91.88 66 PRO A C 1
ATOM 500 O O . PRO A 1 66 ? 9.163 11.713 4.120 1.00 91.88 66 PRO A O 1
ATOM 503 N N . LEU A 1 67 ? 6.983 11.647 4.633 1.00 86.56 67 LEU A N 1
ATOM 504 C CA . LEU A 1 67 ? 6.537 11.376 3.269 1.00 86.56 67 LEU A CA 1
ATOM 505 C C . LEU A 1 67 ? 6.396 12.679 2.461 1.00 86.56 67 LEU A C 1
ATOM 507 O O . LEU A 1 67 ? 5.987 13.696 3.026 1.00 86.56 67 LEU A O 1
ATOM 511 N N . PRO A 1 68 ? 6.674 12.653 1.144 1.00 83.25 68 PRO A N 1
ATOM 512 C CA . PRO A 1 68 ? 6.251 13.710 0.231 1.00 83.25 68 PRO A CA 1
ATOM 513 C C . PRO A 1 68 ? 4.750 14.002 0.359 1.00 83.25 68 PRO A C 1
ATOM 515 O O . PRO A 1 68 ? 3.951 13.091 0.609 1.00 83.25 68 PRO A O 1
ATOM 518 N N . GLU A 1 69 ? 4.363 15.267 0.179 1.00 82.56 69 GLU A N 1
ATOM 519 C CA . GLU A 1 69 ? 2.977 15.727 0.343 1.00 82.56 69 GLU A CA 1
ATOM 520 C C . GLU A 1 69 ? 2.019 14.948 -0.568 1.00 82.56 69 GLU A C 1
ATOM 522 O O . GLU A 1 69 ? 0.944 14.532 -0.138 1.00 82.56 69 GLU A O 1
ATOM 527 N N . GLU A 1 70 ? 2.451 14.645 -1.792 1.00 79.31 70 GLU A N 1
ATOM 528 C CA . GLU A 1 70 ? 1.703 13.852 -2.761 1.00 79.31 70 GLU A CA 1
ATOM 529 C C . GLU A 1 70 ? 1.436 12.411 -2.290 1.00 79.31 70 GLU A C 1
ATOM 531 O O . GLU A 1 70 ? 0.354 11.872 -2.533 1.00 79.31 70 GLU A O 1
ATOM 536 N N . HIS A 1 71 ? 2.373 11.785 -1.567 1.00 85.75 71 HIS A N 1
ATOM 537 C CA . HIS A 1 71 ? 2.195 10.427 -1.039 1.00 85.75 71 HIS A CA 1
ATOM 538 C C . HIS A 1 71 ? 1.251 10.429 0.159 1.00 85.75 71 HIS A C 1
ATOM 540 O O . HIS A 1 71 ? 0.402 9.545 0.277 1.00 85.75 71 HIS A O 1
ATOM 546 N N . GLN A 1 72 ? 1.359 11.440 1.023 1.00 88.25 72 GLN A N 1
ATOM 547 C CA . GLN A 1 72 ? 0.443 11.603 2.148 1.00 88.25 72 GLN A CA 1
ATOM 548 C C . GLN A 1 72 ? -0.985 11.876 1.658 1.00 88.25 72 GLN A C 1
ATOM 550 O O . GLN A 1 72 ? -1.927 11.249 2.140 1.00 88.25 72 GLN A O 1
ATOM 555 N N . ALA A 1 73 ? -1.153 12.758 0.668 1.00 86.75 73 ALA A N 1
ATOM 556 C CA . ALA A 1 73 ? -2.446 13.048 0.055 1.00 86.75 73 ALA A CA 1
ATOM 557 C C . ALA A 1 73 ? -3.049 11.805 -0.616 1.00 86.75 73 ALA A C 1
ATOM 559 O O . ALA A 1 73 ? -4.242 11.538 -0.471 1.00 86.75 73 ALA A O 1
ATOM 560 N N . TRP A 1 74 ? -2.225 11.008 -1.300 1.00 88.06 74 TRP A N 1
ATOM 561 C CA . TRP A 1 74 ? -2.644 9.740 -1.891 1.00 88.06 74 TRP A CA 1
ATOM 562 C C . TRP A 1 74 ? -3.146 8.732 -0.846 1.00 88.06 74 TRP A C 1
ATOM 564 O O . TRP A 1 74 ? -4.238 8.180 -1.000 1.00 88.06 74 TRP A O 1
ATOM 574 N N . LEU A 1 75 ? -2.387 8.526 0.236 1.00 92.75 75 LEU A N 1
ATOM 575 C CA . LEU A 1 75 ? -2.781 7.636 1.332 1.00 92.75 75 LEU A CA 1
ATOM 576 C C . LEU A 1 75 ? -4.065 8.110 2.014 1.00 92.75 75 LEU A C 1
ATOM 578 O O . LEU A 1 75 ? -4.967 7.304 2.246 1.00 92.75 75 LEU A O 1
ATOM 582 N N . ASN A 1 76 ? -4.177 9.413 2.280 1.00 92.81 76 ASN A N 1
ATOM 583 C CA . ASN A 1 76 ? -5.377 10.001 2.869 1.00 92.81 76 ASN A CA 1
ATOM 584 C C . ASN A 1 76 ? -6.593 9.807 1.954 1.00 92.81 76 ASN A C 1
ATOM 586 O O . ASN A 1 76 ? -7.641 9.390 2.430 1.00 92.81 76 ASN A O 1
ATOM 590 N N . ALA A 1 77 ? -6.449 9.990 0.637 1.00 91.38 77 ALA A N 1
ATOM 591 C CA . ALA A 1 77 ? -7.541 9.769 -0.311 1.00 91.38 77 ALA A CA 1
ATOM 592 C C . ALA A 1 77 ? -8.034 8.309 -0.330 1.00 91.38 77 ALA A C 1
ATOM 594 O O . ALA A 1 77 ? -9.232 8.060 -0.490 1.00 91.38 77 ALA A O 1
ATOM 595 N N . ILE A 1 78 ? -7.134 7.331 -0.165 1.00 93.81 78 ILE A N 1
ATOM 596 C CA . ILE A 1 78 ? -7.518 5.920 0.001 1.00 93.81 78 ILE A CA 1
ATOM 597 C C . ILE A 1 78 ? -8.262 5.735 1.323 1.00 93.81 78 ILE A C 1
ATOM 599 O O . ILE A 1 78 ? -9.374 5.201 1.339 1.00 93.81 78 ILE A O 1
ATOM 603 N N . PHE A 1 79 ? -7.659 6.196 2.417 1.00 96.56 79 PHE A N 1
ATOM 604 C CA . PHE A 1 79 ? -8.189 6.025 3.761 1.00 96.56 79 PHE A CA 1
ATOM 605 C C . PHE A 1 79 ? -9.567 6.658 3.937 1.00 96.56 79 PHE A C 1
ATOM 607 O O . PHE A 1 79 ? -10.480 5.992 4.409 1.00 96.56 79 PHE A O 1
ATOM 614 N N . GLU A 1 80 ? -9.752 7.903 3.505 1.00 94.88 80 GLU A N 1
ATOM 615 C CA . GLU A 1 80 ? -11.011 8.640 3.624 1.00 94.88 80 GLU A CA 1
ATOM 616 C C . GLU A 1 80 ? -12.160 7.929 2.904 1.00 94.88 80 GLU A C 1
ATOM 618 O O . GLU A 1 80 ? -13.259 7.824 3.447 1.00 94.88 80 GLU A O 1
ATOM 623 N N . ARG A 1 81 ? -11.914 7.373 1.709 1.00 93.69 81 ARG A N 1
ATOM 624 C CA . ARG A 1 81 ? -12.930 6.613 0.958 1.00 93.69 81 ARG A CA 1
ATOM 625 C C . ARG A 1 81 ? -13.386 5.368 1.705 1.00 93.69 81 ARG A C 1
ATOM 627 O O . ARG A 1 81 ? -14.579 5.060 1.696 1.00 93.69 81 ARG A O 1
ATOM 634 N N . VAL A 1 82 ? -12.441 4.656 2.314 1.00 96.00 82 VAL A N 1
ATOM 635 C CA . VAL A 1 82 ? -12.704 3.440 3.091 1.00 96.00 82 VAL A CA 1
ATOM 636 C C . VAL A 1 82 ? -13.379 3.788 4.418 1.00 96.00 82 VAL A C 1
ATOM 638 O O . VAL A 1 82 ? -14.421 3.223 4.740 1.00 96.00 82 VAL A O 1
ATOM 641 N N . ALA A 1 83 ? -12.856 4.772 5.150 1.00 97.12 83 ALA A N 1
ATOM 642 C CA . ALA A 1 83 ? -13.412 5.250 6.412 1.00 97.12 83 ALA A CA 1
ATOM 643 C C . ALA A 1 83 ? -14.835 5.811 6.254 1.00 97.12 83 ALA A C 1
ATOM 645 O O . ALA A 1 83 ? -15.658 5.650 7.151 1.00 97.12 83 ALA A O 1
ATOM 646 N N . ALA A 1 84 ? -15.167 6.406 5.103 1.00 95.81 84 ALA A N 1
ATOM 647 C CA . ALA A 1 84 ? -16.517 6.873 4.786 1.00 95.81 84 ALA A CA 1
ATOM 648 C C . ALA A 1 84 ? -17.561 5.748 4.652 1.00 95.81 84 ALA A C 1
ATOM 650 O O . ALA A 1 84 ? -18.754 6.042 4.663 1.00 95.81 84 ALA A O 1
ATOM 651 N N . GLN A 1 85 ? -17.140 4.482 4.527 1.00 96.62 85 GLN A N 1
ATOM 652 C CA . GLN A 1 85 ? -18.058 3.336 4.521 1.00 96.62 85 GLN A CA 1
ATOM 653 C C . GLN A 1 85 ? -18.440 2.875 5.938 1.00 96.62 85 GLN A C 1
ATOM 655 O O . GLN A 1 85 ? -19.372 2.085 6.098 1.00 96.62 85 GLN A O 1
ATOM 660 N N . SER A 1 86 ? -17.739 3.367 6.967 1.00 97.19 86 SER A N 1
ATOM 661 C CA . SER A 1 86 ? -18.041 3.071 8.367 1.00 97.19 86 SER A CA 1
ATOM 662 C C . SER A 1 86 ? -19.458 3.514 8.731 1.00 97.19 86 SER A C 1
ATOM 664 O O . SER A 1 86 ? -19.912 4.602 8.378 1.00 97.19 86 SER A O 1
ATOM 666 N N . SER A 1 87 ? -20.162 2.706 9.525 1.00 95.69 87 SER A N 1
ATOM 667 C CA . SER A 1 87 ? -21.467 3.100 10.067 1.00 95.69 87 SER A CA 1
ATOM 668 C C . SER A 1 87 ? -21.347 4.164 11.162 1.00 95.69 87 SER A C 1
ATOM 670 O O . SER A 1 87 ? -22.338 4.795 11.532 1.00 95.69 87 SER A O 1
ATOM 672 N N . ARG A 1 88 ? -20.128 4.373 11.678 1.00 93.62 88 ARG A N 1
ATOM 673 C CA . ARG A 1 88 ? -19.805 5.368 12.707 1.00 93.62 88 ARG A CA 1
ATOM 674 C C . ARG A 1 88 ? -19.335 6.706 12.129 1.00 93.62 88 ARG A C 1
ATOM 676 O O . ARG A 1 88 ? -18.993 7.603 12.904 1.00 93.62 88 ARG A O 1
ATOM 683 N N . THR A 1 89 ? -19.329 6.879 10.805 1.00 88.19 89 THR A N 1
ATOM 684 C CA . THR A 1 89 ? -19.019 8.170 10.176 1.00 88.19 89 THR A CA 1
ATOM 685 C C . THR A 1 89 ? -19.983 9.254 10.676 1.00 88.19 89 THR A C 1
ATOM 687 O O . THR A 1 89 ? -21.198 9.074 10.684 1.00 88.19 89 THR A O 1
ATOM 690 N N . GLY A 1 90 ? -19.434 10.380 11.141 1.00 85.88 90 GLY A N 1
ATOM 691 C CA . GLY A 1 90 ? -20.188 11.478 11.763 1.00 85.88 90 GLY A CA 1
ATOM 692 C C . GLY A 1 90 ? -20.293 11.397 13.292 1.00 85.88 90 GLY A C 1
ATOM 693 O O . GLY A 1 90 ? -20.505 12.425 13.930 1.00 85.88 90 GLY A O 1
ATOM 694 N N . ALA A 1 91 ? -20.091 10.216 13.885 1.00 87.81 91 ALA A N 1
ATOM 695 C CA . ALA A 1 91 ? -19.902 10.054 15.331 1.00 87.81 91 ALA A CA 1
ATOM 696 C C . ALA A 1 91 ? -18.412 10.003 15.706 1.00 87.81 91 ALA A C 1
ATOM 698 O O . ALA A 1 91 ? -18.010 10.543 16.735 1.00 87.81 91 ALA A O 1
ATOM 699 N N . ILE A 1 92 ? -17.597 9.380 14.851 1.00 91.56 92 ILE A N 1
ATOM 700 C CA . ILE A 1 92 ? -16.145 9.270 14.996 1.00 91.56 92 ILE A CA 1
ATOM 701 C C . ILE A 1 92 ? -15.451 10.029 13.865 1.00 91.56 92 ILE A C 1
ATOM 703 O O . ILE A 1 92 ? -15.858 9.958 12.703 1.00 91.56 92 ILE A O 1
ATOM 707 N N . GLU A 1 93 ? -14.394 10.752 14.227 1.00 93.38 93 GLU A N 1
ATOM 708 C CA . GLU A 1 93 ? -13.483 11.415 13.299 1.00 93.38 93 GLU A CA 1
ATOM 709 C C . GLU A 1 93 ? -12.274 10.505 13.084 1.00 93.38 93 GLU A C 1
ATOM 711 O O . GLU A 1 93 ? -11.532 10.216 14.022 1.00 93.38 93 GLU A O 1
ATOM 716 N N . TYR A 1 94 ? -12.106 10.021 11.858 1.00 96.88 94 TYR A N 1
ATOM 717 C CA . TYR A 1 94 ? -11.014 9.123 11.507 1.00 96.88 94 TYR A CA 1
ATOM 718 C C . TYR A 1 94 ? -9.790 9.913 11.039 1.00 96.88 94 TYR A C 1
ATOM 720 O O . TYR A 1 94 ? -9.921 10.873 10.285 1.00 96.88 94 TYR A O 1
ATOM 728 N N . SER A 1 95 ? -8.597 9.484 11.444 1.00 97.00 95 SER A N 1
ATOM 729 C CA . SER A 1 95 ? -7.319 10.052 11.000 1.00 97.00 95 SER A CA 1
ATOM 730 C C . SER A 1 95 ? -6.328 8.943 10.668 1.00 97.00 95 SER A C 1
ATOM 732 O O . SER A 1 95 ? -6.337 7.897 11.313 1.00 97.00 95 SER A O 1
ATOM 734 N N . LEU A 1 96 ? -5.476 9.176 9.669 1.00 98.19 96 LEU A N 1
ATOM 735 C CA . LEU A 1 96 ? -4.388 8.276 9.296 1.00 98.19 96 LEU A CA 1
ATOM 736 C C . LEU A 1 96 ? -3.042 8.917 9.637 1.00 98.19 96 LEU A C 1
ATOM 738 O O . LEU A 1 96 ? -2.774 10.051 9.247 1.00 98.19 96 LEU A O 1
ATOM 742 N N . THR A 1 97 ? -2.176 8.176 10.325 1.00 98.19 97 THR A N 1
ATOM 743 C CA . THR A 1 97 ? -0.786 8.568 10.592 1.00 98.19 97 THR A CA 1
ATOM 744 C C . THR A 1 97 ? 0.171 7.504 10.076 1.00 98.19 97 THR A C 1
ATOM 746 O O . THR A 1 97 ? 0.073 6.338 10.457 1.00 98.19 97 THR A O 1
ATOM 749 N N . VAL A 1 98 ? 1.131 7.904 9.238 1.00 97.88 98 VAL A N 1
ATOM 750 C CA . VAL A 1 98 ? 2.197 7.001 8.791 1.00 97.88 98 VAL A CA 1
ATOM 751 C C . VAL A 1 98 ? 3.378 7.075 9.755 1.00 97.88 98 VAL A C 1
ATOM 753 O O . VAL A 1 98 ? 3.882 8.158 10.042 1.00 97.88 98 VAL A O 1
ATOM 756 N N . LEU A 1 99 ? 3.825 5.927 10.253 1.00 97.50 99 LEU A N 1
ATOM 757 C CA . LEU A 1 99 ? 4.878 5.786 11.253 1.00 97.50 99 LEU A CA 1
ATOM 758 C C . LEU A 1 99 ? 6.223 5.430 10.611 1.00 97.50 99 LEU A C 1
ATOM 760 O O . LEU A 1 99 ? 6.307 4.620 9.682 1.00 97.50 99 LEU A O 1
ATOM 764 N N . ASN A 1 100 ? 7.291 6.035 11.124 1.00 96.31 100 ASN A N 1
ATOM 765 C CA . ASN A 1 100 ? 8.637 5.968 10.568 1.00 96.31 100 ASN A CA 1
ATOM 766 C C . ASN A 1 100 ? 9.424 4.728 11.030 1.00 96.31 100 ASN A C 1
ATOM 768 O O . ASN A 1 100 ? 10.487 4.832 11.643 1.00 96.31 100 ASN A O 1
ATOM 772 N N . THR A 1 101 ? 8.928 3.545 10.690 1.00 93.88 101 THR A N 1
ATOM 773 C CA . THR A 1 101 ? 9.573 2.266 11.009 1.00 93.88 101 THR A CA 1
ATOM 774 C C . THR A 1 101 ? 9.493 1.296 9.832 1.00 93.88 101 THR A C 1
ATOM 776 O O . THR A 1 101 ? 8.547 1.340 9.045 1.00 93.88 101 THR A O 1
ATOM 779 N N . ASP A 1 102 ? 10.501 0.434 9.718 1.00 91.56 102 ASP A N 1
ATOM 780 C CA . ASP A 1 102 ? 10.580 -0.698 8.791 1.00 91.56 102 ASP A CA 1
ATOM 781 C C . ASP A 1 102 ? 9.812 -1.936 9.286 1.00 91.56 102 ASP A C 1
ATOM 783 O O . ASP A 1 102 ? 9.611 -2.877 8.521 1.00 91.56 102 ASP A O 1
ATOM 787 N N . LEU A 1 103 ? 9.334 -1.935 10.536 1.00 91.75 103 LEU A N 1
ATOM 788 C CA . LEU A 1 103 ? 8.388 -2.940 11.014 1.00 91.75 103 LEU A CA 1
ATOM 789 C C . LEU A 1 103 ? 7.120 -2.894 10.162 1.00 91.75 103 LEU A C 1
ATOM 791 O O . LEU A 1 103 ? 6.589 -1.819 9.889 1.00 91.75 103 LEU A O 1
ATOM 795 N N . VAL A 1 104 ? 6.604 -4.051 9.772 1.00 92.69 104 VAL A N 1
ATOM 796 C CA . VAL A 1 104 ? 5.325 -4.191 9.076 1.00 92.69 104 VAL A CA 1
ATOM 797 C C . VAL A 1 104 ? 4.221 -4.144 10.122 1.00 92.69 104 VAL A C 1
ATOM 799 O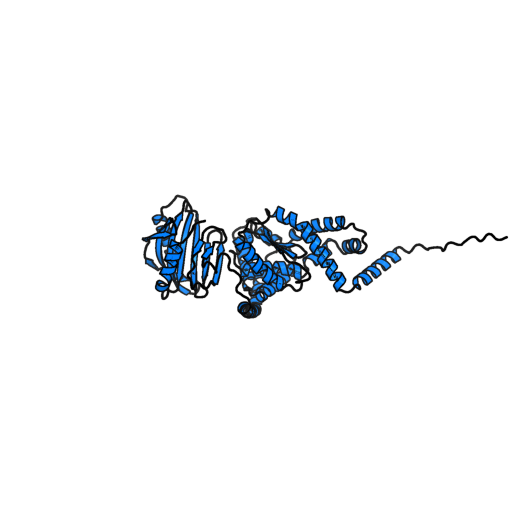 O . VAL A 1 104 ? 4.104 -5.066 10.930 1.00 92.69 104 VAL A O 1
ATOM 802 N N . ASN A 1 105 ? 3.420 -3.076 10.122 1.00 94.06 105 ASN A N 1
ATOM 803 C CA . ASN A 1 105 ? 2.239 -2.985 10.971 1.00 94.06 105 ASN A CA 1
ATOM 804 C C . ASN A 1 105 ? 1.195 -1.991 10.435 1.00 94.06 105 ASN A C 1
ATOM 806 O O . ASN A 1 105 ? 1.519 -0.990 9.790 1.00 94.06 105 ASN A O 1
ATOM 810 N N . ALA A 1 106 ? -0.062 -2.264 10.757 1.00 95.25 106 ALA A N 1
ATOM 811 C CA . ALA A 1 106 ? -1.158 -1.308 10.773 1.00 95.25 106 ALA A CA 1
ATOM 812 C C . ALA A 1 106 ? -1.966 -1.593 12.036 1.00 95.25 106 ALA A C 1
ATOM 814 O O . ALA A 1 106 ? -2.062 -2.741 12.455 1.00 95.25 106 ALA A O 1
ATOM 815 N N . PHE A 1 107 ? -2.475 -0.550 12.676 1.00 94.44 107 PHE A N 1
ATOM 816 C CA . PHE A 1 107 ? -3.324 -0.705 13.851 1.00 94.44 107 PHE A CA 1
ATOM 817 C C . PHE A 1 107 ? -4.156 0.553 14.057 1.00 94.44 107 PHE A C 1
ATOM 819 O O . PHE A 1 107 ? -3.768 1.648 13.649 1.00 94.44 107 PHE A O 1
ATOM 826 N N . ALA A 1 108 ? -5.270 0.424 14.763 1.00 93.38 108 ALA A N 1
ATOM 827 C CA . ALA A 1 108 ? -6.022 1.563 15.262 1.00 93.38 108 ALA A CA 1
ATOM 828 C C . ALA A 1 108 ? -5.894 1.752 16.785 1.00 93.38 108 ALA A C 1
ATOM 830 O O . ALA A 1 108 ? -5.622 0.825 17.554 1.00 93.38 108 ALA A O 1
ATOM 831 N N . LEU A 1 109 ? -6.140 2.979 17.231 1.00 91.38 109 LEU A N 1
ATOM 832 C CA . LEU A 1 109 ? -6.521 3.304 18.599 1.00 91.38 109 LEU A CA 1
ATOM 833 C C . LEU A 1 109 ? -8.037 3.561 18.660 1.00 91.38 109 LEU A C 1
ATOM 835 O O . LEU A 1 109 ? -8.655 3.931 17.653 1.00 91.38 109 LEU A O 1
ATOM 839 N N . PRO A 1 110 ? -8.653 3.424 19.850 1.00 88.94 110 PRO A N 1
ATOM 840 C CA . PRO A 1 110 ? -10.028 3.859 20.053 1.00 88.94 110 PRO A CA 1
ATOM 841 C C . PRO A 1 110 ? -10.215 5.320 19.613 1.00 88.94 110 PRO A C 1
ATOM 843 O O . PRO A 1 110 ? -9.312 6.141 19.754 1.00 88.94 110 PRO A O 1
ATOM 846 N N . GLY A 1 111 ? -11.394 5.654 19.092 1.00 89.50 111 GLY A N 1
ATOM 847 C CA . GLY A 1 111 ? -11.734 7.039 18.761 1.00 89.50 111 GLY A CA 1
ATOM 848 C C . GLY A 1 111 ? -11.313 7.525 17.373 1.00 89.50 111 GLY A C 1
ATOM 849 O O . GLY A 1 111 ? -11.506 8.703 17.098 1.00 89.50 111 GLY A O 1
ATOM 850 N N . GLY A 1 112 ? -10.808 6.645 16.499 1.00 94.62 112 GLY A N 1
ATOM 851 C CA . GLY A 1 112 ? -10.627 6.955 15.073 1.00 94.62 112 GLY A CA 1
ATOM 852 C C . GLY A 1 112 ? -9.185 7.156 14.606 1.00 94.62 112 GLY A C 1
ATOM 853 O O . GLY A 1 112 ? -8.975 7.452 13.433 1.00 94.62 112 GLY A O 1
ATOM 854 N N . PHE A 1 113 ? -8.183 6.990 15.469 1.00 96.00 113 PHE A N 1
ATOM 855 C CA . PHE A 1 113 ? -6.779 7.146 15.073 1.00 96.00 113 PHE A CA 1
ATOM 856 C C . PHE A 1 113 ? -6.253 5.846 14.475 1.00 96.00 113 PHE A C 1
ATOM 858 O O . PHE A 1 113 ? -6.153 4.842 15.175 1.00 96.00 113 PHE A O 1
ATOM 865 N N . VAL A 1 114 ? -5.921 5.862 13.191 1.00 97.69 114 VAL A N 1
ATOM 866 C CA . VAL A 1 114 ? -5.407 4.714 12.445 1.00 97.69 114 VAL A CA 1
ATOM 867 C C . VAL A 1 114 ? -3.949 4.968 12.085 1.00 97.69 114 VAL A C 1
ATOM 869 O O . VAL A 1 114 ? -3.569 6.066 11.677 1.00 97.69 114 VAL A O 1
ATOM 872 N N . PHE A 1 115 ? -3.126 3.942 12.241 1.00 97.31 115 PHE A N 1
ATOM 873 C CA . PHE A 1 115 ? -1.696 3.979 11.994 1.00 97.31 115 PHE A CA 1
ATOM 874 C C . PHE A 1 115 ? -1.302 2.967 10.930 1.00 97.31 115 PHE A C 1
ATOM 876 O O . PHE A 1 115 ? -1.863 1.877 10.836 1.00 97.31 115 PHE A O 1
ATOM 883 N N . LEU A 1 116 ? -0.287 3.337 10.160 1.00 97.12 116 LEU A N 1
ATOM 884 C CA . LEU A 1 116 ? 0.308 2.536 9.100 1.00 97.12 116 LEU A CA 1
ATOM 885 C C . LEU A 1 116 ? 1.822 2.720 9.153 1.00 97.12 116 LEU A C 1
ATOM 887 O O . LEU A 1 116 ? 2.279 3.842 9.338 1.00 97.12 116 LEU A O 1
ATOM 891 N N . THR A 1 117 ? 2.629 1.681 8.991 1.00 96.62 117 THR A N 1
ATOM 892 C CA . THR A 1 117 ? 4.095 1.835 8.991 1.00 96.62 117 THR A CA 1
ATOM 893 C C . THR A 1 117 ? 4.675 1.928 7.579 1.00 96.62 117 THR A C 1
ATOM 895 O O . THR A 1 117 ? 4.078 1.432 6.620 1.00 96.62 117 THR A O 1
ATOM 898 N N . ARG A 1 118 ? 5.881 2.508 7.434 1.00 94.38 118 ARG A N 1
ATOM 899 C CA . ARG A 1 118 ? 6.635 2.432 6.164 1.00 94.38 118 ARG A CA 1
ATOM 900 C C . ARG A 1 118 ? 6.895 0.984 5.744 1.00 94.38 118 ARG A C 1
ATOM 902 O O . ARG A 1 118 ? 6.702 0.663 4.579 1.00 94.38 118 ARG A O 1
ATOM 909 N N . GLY A 1 119 ? 7.217 0.101 6.691 1.00 92.81 119 GLY A N 1
ATOM 910 C CA . GLY A 1 119 ? 7.375 -1.329 6.416 1.00 92.81 119 GLY A CA 1
ATOM 911 C C . GLY A 1 119 ? 6.142 -1.967 5.764 1.00 92.81 119 GLY A C 1
ATOM 912 O O . GLY A 1 119 ? 6.280 -2.761 4.837 1.00 92.81 119 GLY A O 1
ATOM 913 N N . LEU A 1 120 ? 4.923 -1.589 6.176 1.00 94.94 120 LEU A N 1
ATOM 914 C CA . LEU A 1 120 ? 3.703 -2.105 5.544 1.00 94.94 120 LEU A CA 1
ATOM 915 C C . LEU A 1 120 ? 3.490 -1.545 4.130 1.00 94.94 120 LEU A C 1
ATOM 917 O O . LEU A 1 120 ? 3.057 -2.276 3.234 1.00 94.94 120 LEU A O 1
ATOM 921 N N . LEU A 1 121 ? 3.823 -0.271 3.903 1.00 93.31 121 LEU A N 1
ATOM 922 C CA . LEU A 1 121 ? 3.815 0.323 2.560 1.00 93.31 121 LEU A CA 1
ATOM 923 C C . LEU A 1 121 ? 4.767 -0.432 1.623 1.00 93.31 121 LEU A C 1
ATOM 925 O O . LEU A 1 121 ? 4.375 -0.809 0.517 1.00 93.31 121 LEU A O 1
ATOM 929 N N . ASP A 1 122 ? 5.971 -0.742 2.098 1.00 89.56 122 ASP A N 1
ATOM 930 C CA . ASP A 1 122 ? 6.971 -1.479 1.327 1.00 89.56 122 ASP A CA 1
ATOM 931 C C . ASP A 1 122 ? 6.539 -2.932 1.063 1.00 89.56 122 ASP A C 1
ATOM 933 O O . ASP A 1 122 ? 6.658 -3.410 -0.067 1.00 89.56 122 ASP A O 1
ATOM 937 N N . LEU A 1 123 ? 5.948 -3.615 2.053 1.00 90.31 123 LEU A N 1
ATOM 938 C CA . LEU A 1 123 ? 5.433 -4.985 1.903 1.00 90.31 123 LEU A CA 1
ATOM 939 C C . LEU A 1 123 ? 4.274 -5.076 0.897 1.00 90.31 123 LEU A C 1
ATOM 941 O O . LEU A 1 123 ? 4.210 -5.972 0.046 1.00 90.31 123 LEU A O 1
ATOM 945 N N . THR A 1 124 ? 3.327 -4.141 0.978 1.00 91.19 124 THR A N 1
ATOM 946 C CA . THR A 1 124 ? 2.219 -4.066 0.009 1.00 91.19 124 THR A CA 1
ATOM 947 C C . THR A 1 124 ? 2.709 -3.652 -1.375 1.00 91.19 124 THR A C 1
ATOM 949 O O . THR A 1 124 ? 2.009 -3.852 -2.372 1.00 91.19 124 THR A O 1
ATOM 952 N N . GLY A 1 125 ? 3.934 -3.142 -1.470 1.00 87.88 125 GLY A N 1
ATOM 953 C CA . GLY A 1 125 ? 4.478 -2.565 -2.679 1.00 87.88 125 GLY A CA 1
ATOM 954 C C . GLY A 1 125 ? 3.686 -1.332 -3.105 1.00 87.88 125 GLY A C 1
ATOM 955 O O . GLY A 1 125 ? 3.452 -1.148 -4.297 1.00 87.88 125 GLY A O 1
ATOM 956 N N . TRP A 1 126 ? 3.179 -0.559 -2.140 1.00 89.62 126 TRP A N 1
ATOM 957 C CA . TRP A 1 126 ? 2.338 0.616 -2.371 1.00 89.62 126 TRP A CA 1
ATOM 958 C C . TRP A 1 126 ? 1.095 0.332 -3.246 1.00 89.62 126 TRP A C 1
ATOM 960 O O . TRP A 1 126 ? 0.625 1.187 -3.997 1.00 89.62 126 TRP A O 1
ATOM 970 N N . ASP A 1 127 ? 0.552 -0.887 -3.154 1.00 88.12 127 ASP A N 1
ATOM 971 C CA . ASP A 1 127 ? -0.643 -1.316 -3.882 1.00 88.12 127 ASP A CA 1
ATOM 972 C C . ASP A 1 127 ? -1.916 -0.740 -3.229 1.00 88.12 127 ASP A C 1
ATOM 974 O O . ASP A 1 127 ? -2.239 -1.117 -2.095 1.00 88.12 127 ASP A O 1
ATOM 978 N N . PRO A 1 128 ? -2.682 0.126 -3.924 1.00 90.88 128 PRO A N 1
ATOM 979 C CA . PRO A 1 128 ? -3.854 0.782 -3.350 1.00 90.88 128 PRO A CA 1
ATOM 980 C C . PRO A 1 128 ? -4.941 -0.202 -2.913 1.00 90.88 128 PRO A C 1
ATOM 982 O O . PRO A 1 128 ? -5.629 0.062 -1.931 1.00 90.88 128 PRO A O 1
ATOM 985 N N . ASP A 1 129 ? -5.101 -1.331 -3.609 1.00 92.50 129 ASP A N 1
ATOM 986 C CA . ASP A 1 129 ? -6.139 -2.302 -3.267 1.00 92.50 129 ASP A CA 1
ATOM 987 C C . ASP A 1 129 ? -5.783 -3.036 -1.969 1.00 92.50 129 ASP A C 1
ATOM 989 O O . ASP A 1 129 ? -6.640 -3.224 -1.109 1.00 92.50 129 ASP A O 1
ATOM 993 N N . GLN A 1 130 ? -4.513 -3.407 -1.774 1.00 95.38 130 GLN A N 1
ATOM 994 C CA . GLN A 1 130 ? -4.067 -4.010 -0.512 1.00 95.38 130 GLN A CA 1
ATOM 995 C C . GLN A 1 130 ? -4.181 -3.013 0.642 1.00 95.38 130 GLN A C 1
ATOM 997 O O . GLN A 1 130 ? -4.764 -3.343 1.672 1.00 95.38 130 GLN A O 1
ATOM 1002 N N . LEU A 1 131 ? -3.705 -1.780 0.449 1.00 96.19 131 LEU A N 1
ATOM 1003 C CA . LEU A 1 131 ? -3.769 -0.739 1.475 1.00 96.19 131 LEU A CA 1
ATOM 1004 C C . LEU A 1 131 ? -5.208 -0.404 1.872 1.00 96.19 131 LEU A C 1
ATOM 1006 O O . LEU A 1 131 ? -5.498 -0.319 3.060 1.00 96.19 131 LEU A O 1
ATOM 1010 N N . ALA A 1 132 ? -6.126 -0.276 0.911 1.00 96.44 132 ALA A N 1
ATOM 1011 C CA . ALA A 1 132 ? -7.536 -0.029 1.199 1.00 96.44 132 ALA A CA 1
ATOM 1012 C C . ALA A 1 132 ? -8.172 -1.151 2.032 1.00 96.44 132 ALA A C 1
ATOM 1014 O O . ALA A 1 132 ? -8.971 -0.876 2.923 1.00 96.44 132 ALA A O 1
ATOM 1015 N N . ASN A 1 133 ? -7.812 -2.409 1.763 1.00 97.94 133 ASN A N 1
ATOM 1016 C CA . ASN A 1 133 ? -8.317 -3.550 2.524 1.00 97.94 133 ASN A CA 1
ATOM 1017 C C . ASN A 1 133 ? -7.732 -3.610 3.946 1.00 97.94 133 ASN A C 1
ATOM 1019 O O . ASN A 1 133 ? -8.494 -3.807 4.888 1.00 97.94 133 ASN A O 1
ATOM 1023 N N . VAL A 1 134 ? -6.422 -3.388 4.118 1.00 97.94 134 VAL A N 1
ATOM 1024 C CA . VAL A 1 134 ? -5.775 -3.318 5.446 1.00 97.94 134 VAL A CA 1
ATOM 1025 C C . VAL A 1 134 ? -6.342 -2.156 6.264 1.00 97.94 134 VAL A C 1
ATOM 1027 O O . VAL A 1 134 ? -6.730 -2.324 7.413 1.00 97.94 134 VAL A O 1
ATOM 1030 N N . LEU A 1 135 ? -6.476 -0.972 5.667 1.00 98.56 135 LEU A N 1
ATOM 1031 C CA . LEU A 1 135 ? -7.080 0.177 6.344 1.00 98.56 135 LEU A CA 1
ATOM 1032 C C . LEU A 1 135 ? -8.564 -0.064 6.656 1.00 98.56 135 LEU A C 1
ATOM 1034 O O . LEU A 1 135 ? -9.047 0.347 7.708 1.00 98.56 135 LEU A O 1
ATOM 1038 N N . GLY A 1 136 ? -9.286 -0.755 5.772 1.00 98.38 136 GLY A N 1
ATOM 1039 C CA . GLY A 1 136 ? -10.672 -1.159 6.000 1.00 98.38 136 GLY A CA 1
ATOM 1040 C C . GLY A 1 136 ? -10.818 -2.117 7.174 1.00 98.38 136 GLY A C 1
ATOM 1041 O O . GLY A 1 136 ? -11.768 -1.980 7.942 1.00 98.38 136 GLY A O 1
ATOM 1042 N N . HIS A 1 137 ? -9.865 -3.033 7.345 1.00 98.38 137 HIS A N 1
ATOM 1043 C CA . HIS A 1 137 ? -9.768 -3.925 8.501 1.00 98.38 137 HIS A CA 1
ATOM 1044 C C . HIS A 1 137 ? -9.599 -3.137 9.809 1.00 98.38 137 HIS A C 1
ATOM 1046 O O . HIS A 1 137 ? -10.368 -3.330 10.752 1.00 98.38 137 HIS A O 1
ATOM 1052 N N . GLU A 1 138 ? -8.696 -2.153 9.847 1.00 97.56 138 GLU A N 1
ATOM 1053 C CA . GLU A 1 138 ? -8.523 -1.293 11.031 1.00 97.56 138 GLU A CA 1
ATOM 1054 C C . GLU A 1 138 ? -9.765 -0.446 11.341 1.00 97.56 138 GLU A C 1
ATOM 1056 O O . GLU A 1 138 ? -10.206 -0.343 12.492 1.00 97.56 138 GLU A O 1
ATOM 1061 N N . VAL A 1 139 ? -10.395 0.122 10.309 1.00 98.31 139 VAL A N 1
ATOM 1062 C CA . VAL A 1 139 ? -11.667 0.844 10.458 1.00 98.31 139 VAL A CA 1
ATOM 1063 C C . VAL A 1 139 ? -12.762 -0.094 10.969 1.00 98.31 139 VAL A C 1
ATOM 1065 O O . VAL A 1 139 ? -13.570 0.322 11.803 1.00 98.31 139 VAL A O 1
ATOM 1068 N N . ALA A 1 140 ? -12.780 -1.357 10.536 1.00 98.06 140 ALA A N 1
ATOM 1069 C CA . AL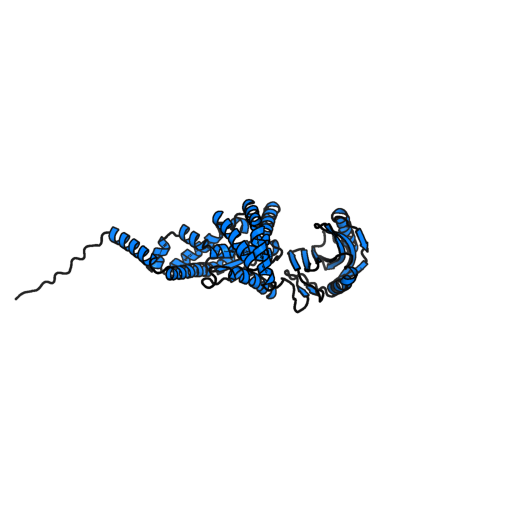A A 1 140 ? -13.735 -2.354 10.999 1.00 98.06 140 ALA A CA 1
ATOM 1070 C C . ALA A 1 140 ? -13.570 -2.679 12.492 1.00 98.06 140 ALA A C 1
ATOM 1072 O O . ALA A 1 140 ? -14.582 -2.793 13.183 1.00 98.06 140 ALA A O 1
ATOM 1073 N N . HIS A 1 141 ? -12.346 -2.729 13.034 1.00 96.62 141 HIS A N 1
ATOM 1074 C CA . HIS A 1 141 ? -12.152 -2.872 14.486 1.00 96.62 141 HIS A CA 1
ATOM 1075 C C . HIS A 1 141 ? -12.812 -1.734 15.283 1.00 96.62 141 HIS A C 1
ATOM 1077 O O . HIS A 1 141 ? -13.395 -1.967 16.351 1.00 96.62 141 HIS A O 1
ATOM 1083 N N . ILE A 1 142 ? -12.767 -0.505 14.758 1.00 95.44 142 ILE A N 1
ATOM 1084 C CA . ILE A 1 142 ? -13.422 0.663 15.363 1.00 95.44 142 ILE A CA 1
ATOM 1085 C C . ILE A 1 142 ? -14.948 0.604 15.168 1.00 95.44 142 ILE A C 1
ATOM 1087 O O . ILE A 1 142 ? -15.701 0.817 16.123 1.00 95.44 142 ILE A O 1
ATOM 1091 N N . ASP A 1 143 ? -15.416 0.315 13.950 1.00 96.69 143 ASP A N 1
ATOM 1092 C CA . ASP A 1 143 ? -16.840 0.242 13.579 1.00 96.69 143 ASP A CA 1
ATOM 1093 C C . ASP A 1 143 ? -17.588 -0.832 14.383 1.00 96.69 143 ASP A C 1
ATOM 1095 O O . ASP A 1 143 ? -18.687 -0.591 14.881 1.00 96.69 143 ASP A O 1
ATOM 1099 N N . ARG A 1 144 ? -16.956 -1.993 14.591 1.00 96.31 144 ARG A N 1
ATOM 1100 C CA . ARG A 1 144 ? -17.519 -3.156 15.302 1.00 96.31 144 ARG A CA 1
ATOM 1101 C C . ARG A 1 144 ? -17.310 -3.118 16.814 1.00 96.31 144 ARG A C 1
ATOM 1103 O O . ARG A 1 144 ? -17.658 -4.058 17.526 1.00 96.31 144 ARG A O 1
ATOM 1110 N N . TYR A 1 145 ? -16.818 -1.993 17.333 1.00 92.81 145 TYR A N 1
ATOM 1111 C CA . TYR A 1 145 ? -16.641 -1.748 18.763 1.00 92.81 145 TYR A CA 1
ATOM 1112 C C . TYR A 1 145 ? -15.703 -2.751 19.460 1.00 92.81 145 TYR A C 1
ATOM 1114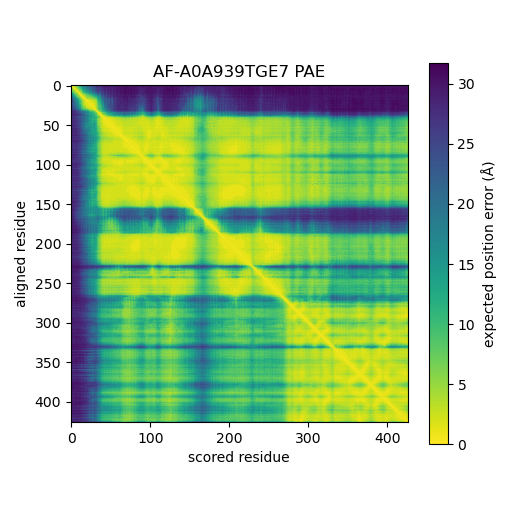 O O . TYR A 1 145 ? -15.835 -2.973 20.669 1.00 92.81 145 TYR A O 1
ATOM 1122 N N . HIS A 1 146 ? -14.740 -3.342 18.742 1.00 92.44 146 HIS A N 1
ATOM 1123 C CA . HIS A 1 146 ? -13.785 -4.295 19.322 1.00 92.44 146 HIS A CA 1
ATOM 1124 C C . HIS A 1 146 ? -12.982 -3.644 20.464 1.00 92.44 146 HIS A C 1
ATOM 1126 O O . HIS A 1 146 ? -12.835 -4.231 21.540 1.00 92.44 146 HIS A O 1
ATOM 1132 N N . TYR A 1 147 ? -12.583 -2.377 20.298 1.00 87.12 147 TYR A N 1
ATOM 1133 C CA . TYR A 1 147 ? -11.944 -1.573 21.347 1.00 87.12 147 TYR A CA 1
ATOM 1134 C C . TYR A 1 147 ? -12.829 -1.395 22.582 1.00 87.12 147 TYR A C 1
ATOM 1136 O O . TYR A 1 147 ? -12.411 -1.759 23.682 1.00 87.12 147 TYR A O 1
ATOM 1144 N N . ARG A 1 148 ? -14.070 -0.907 22.423 1.00 85.44 148 ARG A N 1
ATOM 1145 C CA . ARG A 1 148 ? -15.034 -0.780 23.530 1.00 85.44 148 ARG A CA 1
ATOM 1146 C C . ARG A 1 148 ? -15.207 -2.094 24.275 1.00 85.44 148 ARG A C 1
ATOM 1148 O O . ARG A 1 148 ? -15.142 -2.121 25.502 1.00 85.44 148 ARG A O 1
ATOM 1155 N N . ASN A 1 149 ? -15.421 -3.183 23.541 1.00 86.00 149 ASN A N 1
ATOM 1156 C CA . ASN A 1 149 ? -15.650 -4.500 24.121 1.00 86.00 149 ASN A CA 1
ATOM 1157 C C . ASN A 1 149 ? -14.440 -4.945 24.948 1.00 86.00 149 ASN A C 1
ATOM 1159 O O . ASN A 1 149 ? -14.606 -5.482 26.044 1.00 86.00 149 ASN A O 1
ATOM 1163 N N . ARG A 1 150 ? -13.223 -4.673 24.472 1.00 82.56 150 ARG A N 1
ATOM 1164 C CA . ARG A 1 150 ? -11.987 -4.986 25.191 1.00 82.56 150 ARG A CA 1
ATOM 1165 C C . ARG A 1 150 ? -11.785 -4.104 26.423 1.00 82.56 150 ARG A C 1
ATOM 1167 O O . ARG A 1 150 ? -11.474 -4.637 27.486 1.00 82.56 150 ARG A O 1
ATOM 1174 N N . ILE A 1 151 ? -12.066 -2.804 26.323 1.00 77.00 151 ILE A N 1
ATOM 1175 C CA . ILE A 1 151 ? -12.047 -1.878 27.465 1.00 77.00 151 ILE A CA 1
ATOM 1176 C C . ILE A 1 151 ? -13.005 -2.363 28.559 1.00 77.00 151 ILE A C 1
ATOM 1178 O O . ILE A 1 151 ? -12.612 -2.489 29.719 1.00 77.00 151 ILE A O 1
ATOM 1182 N N . VAL A 1 152 ? -14.241 -2.711 28.187 1.00 78.69 152 VAL A N 1
ATOM 1183 C CA . VAL A 1 152 ? -15.258 -3.230 29.114 1.00 78.69 152 VAL A CA 1
ATOM 1184 C C . VAL A 1 152 ? -14.823 -4.556 29.743 1.00 78.69 152 VAL A C 1
ATOM 1186 O O . VAL A 1 152 ? -15.002 -4.741 30.946 1.00 78.69 152 VAL A O 1
ATOM 1189 N N . ARG A 1 153 ? -14.226 -5.472 28.967 1.00 80.06 153 ARG A N 1
ATOM 1190 C CA . ARG A 1 153 ? -13.708 -6.753 29.481 1.00 80.06 153 ARG A CA 1
ATOM 1191 C C . ARG A 1 153 ? -12.565 -6.559 30.483 1.00 80.06 153 ARG A C 1
ATOM 1193 O O . ARG A 1 153 ? -12.500 -7.302 31.456 1.00 80.06 153 ARG A O 1
ATOM 1200 N N . GLN A 1 154 ? -11.680 -5.587 30.256 1.00 75.50 154 GLN A N 1
ATOM 1201 C CA . GLN A 1 154 ? -10.459 -5.414 31.048 1.00 75.50 154 GLN A CA 1
ATOM 1202 C C . GLN A 1 154 ? -10.657 -4.561 32.306 1.00 75.50 154 GLN A C 1
ATOM 1204 O O . GLN A 1 154 ? -10.125 -4.897 33.361 1.00 75.50 154 GLN A O 1
ATOM 1209 N N . LEU A 1 155 ? -11.433 -3.480 32.215 1.00 70.06 155 LEU A N 1
ATOM 1210 C CA . LEU A 1 155 ? -11.707 -2.588 33.349 1.00 70.06 155 LEU A CA 1
ATOM 1211 C C . LEU A 1 155 ? -12.958 -2.992 34.145 1.00 70.06 155 LEU A C 1
ATOM 1213 O O . LEU A 1 155 ? -13.179 -2.512 35.260 1.00 70.06 155 LEU A O 1
ATOM 1217 N N . GLY A 1 156 ? -13.795 -3.860 33.572 1.00 67.75 156 GLY A N 1
ATOM 1218 C CA . GLY A 1 156 ? -15.115 -4.176 34.102 1.00 67.75 156 GLY A CA 1
ATOM 1219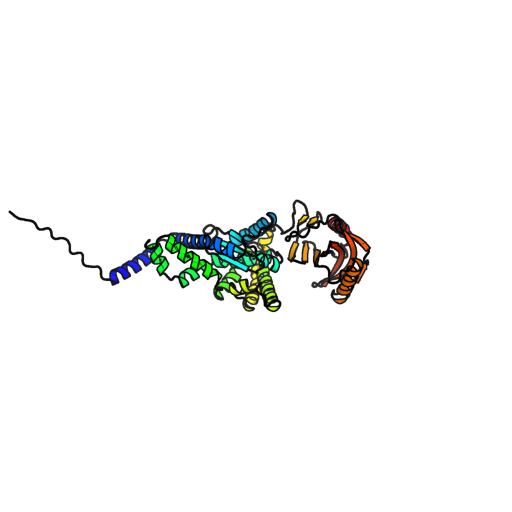 C C . GLY A 1 156 ? -16.061 -2.966 34.105 1.00 67.75 156 GLY A C 1
ATOM 1220 O O . GLY A 1 156 ? -15.727 -1.856 33.692 1.00 67.75 156 GLY A O 1
ATOM 1221 N N . ILE A 1 157 ? -17.273 -3.159 34.632 1.00 61.69 157 ILE A N 1
ATOM 1222 C CA . ILE A 1 157 ? -18.270 -2.077 34.787 1.00 61.69 157 ILE A CA 1
ATOM 1223 C C . ILE A 1 157 ? -17.834 -1.041 35.849 1.00 61.69 157 ILE A C 1
ATOM 1225 O O . ILE A 1 157 ? -18.372 0.061 35.901 1.00 61.69 157 ILE A O 1
ATOM 1229 N N . ALA A 1 158 ? -16.834 -1.348 36.683 1.00 55.59 158 ALA A N 1
ATOM 1230 C CA . ALA A 1 158 ? -16.409 -0.505 37.803 1.00 55.59 158 ALA A CA 1
ATOM 1231 C C . ALA A 1 158 ? -15.893 0.880 37.372 1.00 55.59 158 ALA A C 1
ATOM 1233 O O . ALA A 1 158 ? -16.208 1.877 38.021 1.00 55.59 158 ALA A O 1
ATOM 1234 N N . VAL A 1 159 ? -15.178 0.971 36.247 1.00 59.41 159 VAL A N 1
ATOM 1235 C CA . VAL A 1 159 ? -14.755 2.271 35.696 1.00 59.41 159 VAL A CA 1
ATOM 1236 C C . VAL A 1 159 ? -15.957 3.082 35.214 1.00 59.41 159 VAL A C 1
ATOM 1238 O O . VAL A 1 159 ? -16.009 4.293 35.418 1.00 59.41 159 VAL A O 1
ATOM 1241 N N . PHE A 1 160 ? -16.980 2.412 34.678 1.00 56.19 160 PHE A N 1
ATOM 1242 C CA . PHE A 1 160 ? -18.232 3.057 34.292 1.00 56.19 160 PHE A CA 1
ATOM 1243 C C . PHE A 1 160 ? -18.952 3.660 35.504 1.00 56.19 160 PHE A C 1
ATOM 1245 O O . PHE A 1 160 ? -19.451 4.776 35.421 1.00 56.19 160 PHE A O 1
ATOM 1252 N N . ILE A 1 161 ? -18.943 2.975 36.653 1.00 55.25 161 ILE A N 1
ATOM 1253 C CA . ILE A 1 161 ? -19.486 3.497 37.917 1.00 55.25 161 ILE A CA 1
ATOM 1254 C C . ILE A 1 161 ? -18.700 4.746 38.355 1.00 55.25 161 ILE A C 1
ATOM 1256 O O . ILE A 1 161 ? -19.303 5.785 38.607 1.00 55.25 161 ILE A O 1
ATOM 1260 N N . GLY A 1 162 ? -17.366 4.699 38.362 1.00 57.91 162 GLY A N 1
ATOM 1261 C CA . GLY A 1 162 ? -16.537 5.843 38.770 1.00 57.91 162 GLY A CA 1
ATOM 1262 C C . GLY A 1 162 ? -16.725 7.097 37.901 1.00 57.91 162 GLY A C 1
ATOM 1263 O O . GLY A 1 162 ? -16.828 8.205 38.434 1.00 57.91 162 GLY A O 1
ATOM 1264 N N . VAL A 1 163 ? -16.831 6.926 36.577 1.00 55.66 163 VAL A N 1
ATOM 1265 C CA . VAL A 1 163 ? -17.081 8.015 35.612 1.00 55.66 163 VAL A CA 1
ATOM 1266 C C . VAL A 1 163 ? -18.514 8.538 35.723 1.00 55.66 163 VAL A C 1
ATOM 1268 O O . VAL A 1 163 ? -18.734 9.748 35.777 1.00 55.66 163 VAL A O 1
ATOM 1271 N N . PHE A 1 164 ? -19.501 7.641 35.787 1.00 50.47 164 PHE A N 1
ATOM 1272 C CA . PHE A 1 164 ? -20.918 8.004 35.797 1.00 50.47 164 PHE A CA 1
ATOM 1273 C C . PHE A 1 164 ? -21.330 8.723 37.091 1.00 50.47 164 PHE A C 1
ATOM 1275 O O . PHE A 1 164 ? -22.110 9.674 37.048 1.00 50.47 164 PHE A O 1
ATOM 1282 N N . PHE A 1 165 ? -20.769 8.326 38.237 1.00 53.31 165 PHE A N 1
ATOM 1283 C CA . PHE A 1 165 ? -21.028 8.971 39.528 1.00 53.31 165 PHE A CA 1
ATOM 1284 C C . PHE A 1 165 ? -20.102 10.167 39.825 1.00 53.31 165 PHE A C 1
ATOM 1286 O O . PHE A 1 165 ? -20.223 10.762 40.893 1.00 53.31 165 PHE A O 1
ATOM 1293 N N . ARG A 1 166 ? -19.220 10.565 38.887 1.00 53.94 166 ARG A N 1
ATOM 1294 C CA . ARG A 1 166 ? -18.206 11.630 39.071 1.00 53.94 166 ARG A CA 1
ATOM 1295 C C . ARG A 1 166 ? -17.325 11.433 40.317 1.00 53.94 166 ARG A C 1
ATOM 1297 O O . ARG A 1 166 ? -16.825 12.401 40.886 1.00 53.94 166 ARG A O 1
ATOM 1304 N N . GLU A 1 167 ? -17.152 10.188 40.754 1.00 49.25 167 GLU A N 1
ATOM 1305 C CA . GLU A 1 167 ? -16.315 9.843 41.910 1.00 49.25 167 GLU A CA 1
ATOM 1306 C C . GLU A 1 167 ? -14.831 9.755 41.530 1.00 49.25 167 GLU A C 1
ATOM 1308 O O . GLU A 1 167 ? -13.966 9.924 42.386 1.00 49.25 167 GLU A O 1
ATOM 1313 N N . ALA A 1 168 ? -14.527 9.543 40.246 1.00 52.22 168 ALA A N 1
ATOM 1314 C CA . ALA A 1 168 ? -13.176 9.636 39.709 1.00 52.22 168 ALA A CA 1
ATOM 1315 C C . ALA A 1 168 ? -12.920 11.035 39.127 1.00 52.22 168 ALA A C 1
ATOM 1317 O O . ALA A 1 168 ? -13.770 11.592 38.427 1.00 52.22 168 ALA A O 1
ATOM 1318 N N . THR A 1 169 ? -11.737 11.602 39.381 1.00 54.28 169 THR A N 1
ATOM 1319 C CA . THR A 1 169 ? -11.311 12.803 38.654 1.00 54.28 169 THR A CA 1
ATOM 1320 C C . THR A 1 169 ? -11.043 12.439 37.196 1.00 54.28 169 THR A C 1
ATOM 1322 O O . THR A 1 169 ? -10.543 11.353 36.898 1.00 54.28 169 THR A O 1
ATOM 1325 N N . GLU A 1 170 ? -11.353 13.354 36.277 1.00 52.56 170 GLU A N 1
ATOM 1326 C CA . GLU A 1 170 ? -11.138 13.186 34.831 1.00 52.56 170 GLU A CA 1
ATOM 1327 C C . GLU A 1 170 ? -9.704 12.707 34.528 1.00 52.56 170 GLU A C 1
ATOM 1329 O O . GLU A 1 170 ? -9.494 11.788 33.744 1.00 52.56 170 GLU A O 1
ATOM 1334 N N . THR A 1 171 ? -8.722 13.210 35.282 1.00 55.38 171 THR A N 1
ATOM 1335 C CA . THR A 1 171 ? -7.307 12.823 35.204 1.00 55.38 171 THR A CA 1
ATOM 1336 C C . THR A 1 171 ? -7.026 11.360 35.580 1.00 55.38 171 THR A C 1
ATOM 1338 O O . THR A 1 171 ? -6.212 10.713 34.928 1.00 55.38 171 THR A O 1
ATOM 1341 N N . GLN A 1 172 ? -7.679 10.806 36.609 1.00 61.44 172 GLN A N 1
ATOM 1342 C CA . GLN A 1 172 ? -7.468 9.408 37.024 1.00 61.44 172 GLN A CA 1
ATOM 1343 C C . GLN A 1 172 ? -8.029 8.418 36.002 1.00 61.44 172 GLN A C 1
ATOM 1345 O O . GLN A 1 172 ? -7.422 7.379 35.744 1.00 61.44 172 GLN A O 1
ATOM 1350 N N . VAL A 1 173 ? -9.170 8.762 35.405 1.00 57.72 173 VAL A N 1
ATOM 1351 C CA . VAL A 1 173 ? -9.801 7.972 34.344 1.00 57.72 173 VAL A CA 1
ATOM 1352 C C . VAL A 1 173 ? -8.931 8.002 33.091 1.00 57.72 173 VAL A C 1
ATOM 1354 O O . VAL A 1 173 ? -8.629 6.949 32.539 1.00 57.72 173 VAL A O 1
ATOM 1357 N N . VAL A 1 174 ? -8.450 9.183 32.694 1.00 56.62 174 VAL A N 1
ATOM 1358 C CA . VAL A 1 174 ? -7.556 9.346 31.538 1.00 56.62 174 VAL A CA 1
ATOM 1359 C C . VAL A 1 174 ? -6.257 8.554 31.718 1.00 56.62 174 VAL A C 1
ATOM 1361 O O . VAL A 1 174 ? -5.877 7.821 30.813 1.00 56.62 174 VAL A O 1
ATOM 1364 N N . GLN A 1 175 ? -5.611 8.592 32.889 1.00 64.31 175 GLN A N 1
ATOM 1365 C CA . GLN A 1 175 ? -4.362 7.848 33.113 1.00 64.31 175 GLN A CA 1
ATOM 1366 C C . GLN A 1 175 ? -4.550 6.320 33.041 1.00 64.31 175 GLN A C 1
ATOM 1368 O O . GLN A 1 175 ? -3.684 5.608 32.532 1.00 64.31 175 GLN A O 1
ATOM 1373 N N . GLN A 1 176 ? -5.678 5.800 33.536 1.00 65.94 176 GLN A N 1
ATOM 1374 C CA . GLN A 1 176 ? -6.008 4.376 33.403 1.00 65.94 176 GLN A CA 1
ATOM 1375 C C . GLN A 1 176 ? -6.320 3.998 31.952 1.00 65.94 176 GLN A C 1
ATOM 1377 O O . GLN A 1 176 ? -5.935 2.916 31.512 1.00 65.94 176 GLN A O 1
ATOM 1382 N N . LEU A 1 177 ? -6.974 4.890 31.204 1.00 62.25 177 LEU A N 1
ATOM 1383 C CA . LEU A 1 177 ? -7.263 4.698 29.784 1.00 62.25 177 LEU A CA 1
ATOM 1384 C C . LEU A 1 177 ? -5.998 4.733 28.915 1.00 62.25 177 LEU A C 1
ATOM 1386 O O . LEU A 1 177 ? -5.919 3.943 27.982 1.00 62.25 177 LEU A O 1
ATOM 1390 N N . VAL A 1 178 ? -4.999 5.561 29.246 1.00 62.44 178 VAL A N 1
ATOM 1391 C CA . VAL A 1 178 ? -3.683 5.586 28.570 1.00 62.44 178 VAL A CA 1
ATOM 1392 C C . VAL A 1 178 ? -2.991 4.232 28.674 1.00 62.44 178 VAL A C 1
ATOM 1394 O O . VAL A 1 178 ? -2.692 3.604 27.661 1.00 62.44 178 VAL A O 1
ATOM 1397 N N . ASN A 1 179 ? -2.795 3.747 29.905 1.00 66.88 179 ASN A N 1
ATOM 1398 C CA . ASN A 1 179 ? -2.116 2.471 30.143 1.00 66.88 179 ASN A CA 1
ATOM 1399 C C . ASN A 1 179 ? -2.870 1.304 29.497 1.00 66.88 179 ASN A C 1
ATOM 1401 O O . ASN A 1 179 ? -2.264 0.347 29.023 1.00 66.88 179 ASN A O 1
ATOM 1405 N N . LEU A 1 180 ? -4.202 1.388 29.476 1.00 67.75 180 LEU A N 1
ATOM 1406 C CA . LEU A 1 180 ? -5.030 0.408 28.804 1.00 67.75 180 LEU A CA 1
ATOM 1407 C C . LEU A 1 180 ? -4.837 0.460 27.292 1.00 67.75 180 LEU A C 1
ATOM 1409 O O . LEU A 1 180 ? -4.615 -0.584 26.704 1.00 67.75 180 LEU A O 1
ATOM 1413 N N . ALA A 1 181 ? -4.899 1.635 26.668 1.00 64.69 181 ALA A N 1
ATOM 1414 C CA . ALA A 1 181 ? -4.775 1.790 25.222 1.00 64.69 181 ALA A CA 1
ATOM 1415 C C . ALA A 1 181 ? -3.427 1.278 24.684 1.00 64.69 181 ALA A C 1
ATOM 1417 O O . ALA A 1 181 ? -3.412 0.605 23.655 1.00 64.69 181 ALA A O 1
ATOM 1418 N N . ALA A 1 182 ? -2.325 1.490 25.411 1.00 65.38 182 ALA A N 1
ATOM 1419 C CA . ALA A 1 182 ? -1.034 0.881 25.080 1.00 65.38 182 ALA A CA 1
ATOM 1420 C C . ALA A 1 182 ? -1.082 -0.665 25.151 1.00 65.38 182 ALA A C 1
ATOM 1422 O O . ALA A 1 182 ? -0.622 -1.355 24.242 1.00 65.38 182 ALA A O 1
ATOM 1423 N N . ASP A 1 183 ? -1.731 -1.222 26.179 1.00 69.69 183 ASP A N 1
ATOM 1424 C CA . ASP A 1 183 ? -1.939 -2.671 26.345 1.00 69.69 183 ASP A CA 1
ATOM 1425 C C . ASP A 1 183 ? -2.982 -3.260 25.361 1.00 69.69 183 ASP A C 1
ATOM 1427 O O . ASP A 1 183 ? -3.003 -4.468 25.099 1.00 69.69 183 ASP A O 1
ATOM 1431 N N . LEU A 1 184 ? -3.855 -2.426 24.776 1.00 68.19 184 LEU A N 1
ATOM 1432 C CA . LEU A 1 184 ? -4.781 -2.836 23.714 1.00 68.19 184 LEU A CA 1
ATOM 1433 C C . LEU A 1 184 ? -4.025 -3.172 22.426 1.00 68.19 184 LEU A C 1
ATOM 1435 O O . LEU A 1 184 ? -4.385 -4.141 21.765 1.00 68.19 184 LEU A O 1
ATOM 1439 N N . ILE A 1 185 ? -2.967 -2.427 22.110 1.00 67.06 185 ILE A N 1
ATOM 1440 C CA . ILE A 1 185 ? -2.116 -2.706 20.948 1.00 67.06 185 ILE A CA 1
ATOM 1441 C C . ILE A 1 185 ? -1.253 -3.939 21.215 1.00 67.06 185 ILE A C 1
ATOM 1443 O O . ILE A 1 185 ? -1.081 -4.775 20.339 1.00 67.06 185 ILE A O 1
ATOM 1447 N N . ASP A 1 186 ? -0.758 -4.107 22.445 1.00 70.62 186 ASP A N 1
ATOM 1448 C CA . ASP A 1 186 ? 0.237 -5.142 22.726 1.00 70.62 186 ASP A CA 1
ATOM 1449 C C . ASP A 1 186 ? -0.304 -6.580 22.835 1.00 70.62 186 ASP A C 1
ATOM 1451 O O . ASP A 1 186 ? 0.474 -7.540 22.834 1.00 70.62 186 ASP A O 1
ATOM 1455 N N . LYS A 1 187 ? -1.624 -6.771 22.895 1.00 74.94 187 LYS A N 1
ATOM 1456 C CA . LYS A 1 187 ? -2.210 -8.121 22.817 1.00 74.94 187 LYS A CA 1
ATOM 1457 C C . LYS A 1 187 ? -3.038 -8.246 21.557 1.00 74.94 187 LYS A C 1
ATOM 1459 O O . LYS A 1 187 ? -3.860 -7.371 21.289 1.00 74.94 187 LYS A O 1
ATOM 1464 N N . GLY A 1 188 ? -2.846 -9.345 20.838 1.00 81.06 188 GLY A N 1
ATOM 1465 C CA . GLY A 1 188 ? -3.580 -9.603 19.613 1.00 81.06 188 GLY A CA 1
ATOM 1466 C C . GLY A 1 188 ? -5.087 -9.715 19.821 1.00 81.06 188 GLY A C 1
ATOM 1467 O O . GLY A 1 188 ? -5.572 -9.990 20.927 1.00 81.06 188 GLY A O 1
ATOM 1468 N N . TRP A 1 189 ? -5.830 -9.487 18.747 1.00 87.19 189 TRP A N 1
ATOM 1469 C CA . TRP A 1 189 ? -7.279 -9.652 18.726 1.00 87.19 189 TRP A CA 1
ATOM 1470 C C . TRP A 1 189 ? -7.708 -11.118 18.815 1.00 87.19 189 TRP A C 1
ATOM 1472 O O . TRP A 1 189 ? -6.944 -12.046 18.532 1.00 87.19 189 TRP A O 1
ATOM 1482 N N . SER A 1 190 ? -8.959 -11.342 19.233 1.00 89.75 190 SER A N 1
ATOM 1483 C CA . SER A 1 190 ? -9.527 -12.688 19.186 1.00 89.75 190 SER A CA 1
ATOM 1484 C C . SER A 1 190 ? -9.781 -13.107 17.737 1.00 89.75 190 SER A C 1
ATOM 1486 O O . SER A 1 190 ? -9.959 -12.267 16.858 1.00 89.75 190 SER A O 1
ATOM 1488 N N . ARG A 1 191 ? -9.834 -14.418 17.478 1.00 90.44 191 ARG A N 1
ATOM 1489 C CA . ARG A 1 191 ? -10.103 -14.934 16.125 1.00 90.44 191 ARG A CA 1
ATOM 1490 C C . ARG A 1 191 ? -11.443 -14.441 15.577 1.00 90.44 191 ARG A C 1
ATOM 1492 O O . ARG A 1 191 ? -11.523 -14.137 14.397 1.00 90.44 191 ARG A O 1
ATOM 1499 N N . ASP A 1 192 ? -12.462 -14.348 16.429 1.00 93.00 192 ASP A N 1
ATOM 1500 C CA . ASP A 1 192 ? -13.789 -13.873 16.027 1.00 93.00 192 ASP A CA 1
ATOM 1501 C C . ASP A 1 192 ? -13.763 -12.384 15.654 1.00 93.00 192 ASP A C 1
ATOM 1503 O O . ASP A 1 192 ? -14.353 -12.011 14.642 1.00 93.00 192 ASP A O 1
ATOM 1507 N N . ASP A 1 193 ? -13.024 -11.561 16.413 1.00 94.62 193 ASP A N 1
ATOM 1508 C CA . ASP A 1 193 ? -12.836 -10.139 16.091 1.00 94.62 193 ASP A CA 1
ATOM 1509 C C . ASP A 1 193 ? -12.086 -9.980 14.751 1.00 94.62 193 ASP A C 1
ATOM 1511 O O . ASP A 1 193 ? -12.481 -9.164 13.924 1.00 94.62 193 ASP A O 1
ATOM 1515 N N . GLU A 1 194 ? -11.045 -10.786 14.497 1.00 95.50 194 GLU A N 1
ATOM 1516 C CA . GLU A 1 194 ? -10.304 -10.771 13.223 1.00 95.50 194 GLU A CA 1
ATOM 1517 C C . GLU A 1 194 ? -11.173 -11.213 12.040 1.00 95.50 194 GLU A C 1
ATOM 1519 O O . GLU A 1 194 ? -11.154 -10.564 11.000 1.00 95.50 194 GLU A O 1
ATOM 1524 N N . TYR A 1 195 ? -11.977 -12.275 12.181 1.00 96.69 195 TYR A N 1
ATOM 1525 C CA . TYR A 1 195 ? -12.882 -12.703 11.109 1.00 96.69 195 TYR A CA 1
ATOM 1526 C C . TYR A 1 195 ? -13.966 -11.667 10.817 1.00 96.69 195 TYR A C 1
ATOM 1528 O O . TYR A 1 195 ? -14.353 -11.498 9.658 1.00 96.69 195 TYR A O 1
ATOM 1536 N N . GLU A 1 196 ? -14.486 -10.987 11.843 1.00 97.81 196 GLU A N 1
ATOM 1537 C CA . GLU A 1 196 ? -15.443 -9.903 11.641 1.00 97.81 196 GLU A CA 1
ATOM 1538 C C . GLU A 1 196 ? -14.781 -8.690 10.974 1.00 97.81 196 GLU A C 1
ATOM 1540 O O . GLU A 1 196 ? -15.358 -8.138 10.031 1.00 97.81 196 GLU A O 1
ATOM 1545 N N . ALA A 1 197 ? -13.572 -8.320 11.405 1.00 97.94 197 ALA A N 1
ATOM 1546 C CA . ALA A 1 197 ? -12.802 -7.228 10.821 1.00 97.94 197 ALA A CA 1
ATOM 1547 C C . ALA A 1 197 ? -12.408 -7.507 9.361 1.00 97.94 197 ALA A C 1
ATOM 1549 O O . ALA A 1 197 ? -12.660 -6.654 8.514 1.00 97.94 197 ALA A O 1
ATOM 1550 N N . ASP A 1 198 ? -11.946 -8.719 9.028 1.00 98.19 198 ASP A N 1
ATOM 1551 C CA . ASP A 1 198 ? -11.659 -9.148 7.651 1.00 98.19 198 ASP A CA 1
ATOM 1552 C C . ASP A 1 198 ? -12.903 -8.993 6.768 1.00 98.19 198 ASP A C 1
ATOM 1554 O O . ASP A 1 198 ? -12.884 -8.397 5.688 1.00 98.19 198 ASP A O 1
ATOM 1558 N N . ARG A 1 199 ? -14.032 -9.524 7.251 1.00 97.94 199 ARG A N 1
ATOM 1559 C CA . ARG A 1 199 ? -15.301 -9.510 6.526 1.00 97.94 199 ARG A CA 1
ATOM 1560 C C . ARG A 1 199 ? -15.765 -8.078 6.245 1.00 97.94 199 ARG A C 1
ATOM 1562 O O . ARG A 1 199 ? -16.124 -7.776 5.105 1.00 97.94 199 ARG A O 1
ATOM 1569 N N . VAL A 1 200 ? -15.809 -7.232 7.274 1.00 98.38 200 VAL A N 1
ATOM 1570 C CA . VAL A 1 200 ? -16.318 -5.857 7.174 1.00 98.38 200 VAL A CA 1
ATOM 1571 C C . VAL A 1 200 ? -15.317 -4.974 6.426 1.00 98.38 200 VAL A C 1
ATOM 1573 O O . VAL A 1 200 ? -15.722 -4.162 5.601 1.00 98.38 200 VAL A O 1
ATOM 1576 N N . GLY A 1 201 ? -14.017 -5.191 6.617 1.00 98.12 201 GLY A N 1
ATOM 1577 C CA . GLY A 1 201 ? -12.952 -4.494 5.903 1.00 98.12 201 GLY A CA 1
ATOM 1578 C C . GLY A 1 201 ? -13.002 -4.725 4.393 1.00 98.12 201 GLY A C 1
ATOM 1579 O O . GLY A 1 201 ? -12.957 -3.758 3.633 1.00 98.12 201 GLY A O 1
ATOM 1580 N N . GLN A 1 202 ? -13.207 -5.968 3.934 1.00 97.94 202 GLN A N 1
ATOM 1581 C CA . GLN A 1 202 ? -13.408 -6.237 2.502 1.00 97.94 202 GLN A CA 1
ATOM 1582 C C . GLN A 1 202 ? -14.702 -5.609 1.957 1.00 97.94 202 GLN A C 1
ATOM 1584 O O . GLN A 1 202 ? -14.745 -5.179 0.802 1.00 97.94 202 GLN A O 1
ATOM 1589 N N . GLU A 1 203 ? -15.770 -5.565 2.766 1.00 98.06 203 GLU A N 1
ATOM 1590 C CA . GLU A 1 203 ? -17.019 -4.881 2.403 1.00 98.06 203 GLU A CA 1
ATOM 1591 C C . GLU A 1 203 ? -16.765 -3.379 2.206 1.00 98.06 203 GLU A C 1
ATOM 1593 O O . GLU A 1 203 ? -17.160 -2.836 1.173 1.00 98.06 203 GLU A O 1
ATOM 1598 N N . PHE A 1 204 ? -16.045 -2.732 3.128 1.00 97.81 204 PHE A N 1
ATOM 1599 C CA . PHE A 1 204 ? -15.657 -1.325 3.017 1.00 97.81 204 PHE A CA 1
ATOM 1600 C C . PHE A 1 204 ? -14.761 -1.066 1.807 1.00 97.81 204 PHE A C 1
ATOM 1602 O O . PHE A 1 204 ? -15.034 -0.137 1.052 1.00 97.81 204 PHE A O 1
ATOM 1609 N N . ALA A 1 205 ? -13.747 -1.898 1.555 1.00 96.94 205 ALA A N 1
ATOM 1610 C CA . ALA A 1 205 ? -12.879 -1.748 0.389 1.00 96.94 205 ALA A CA 1
ATOM 1611 C C . ALA A 1 205 ? -13.671 -1.844 -0.929 1.00 96.94 205 ALA A C 1
ATOM 1613 O O . ALA A 1 205 ? -13.587 -0.944 -1.770 1.00 96.94 205 ALA A O 1
ATOM 1614 N N . ALA A 1 206 ? -14.521 -2.867 -1.080 1.00 96.38 206 ALA A N 1
ATOM 1615 C CA . ALA A 1 206 ? -15.356 -3.042 -2.270 1.00 96.38 206 ALA A CA 1
ATOM 1616 C C . ALA A 1 206 ? -16.369 -1.897 -2.453 1.00 96.38 206 ALA A C 1
ATOM 1618 O O . ALA A 1 206 ? -16.598 -1.429 -3.573 1.00 96.38 206 ALA A O 1
ATOM 1619 N N . GLN A 1 207 ? -16.975 -1.416 -1.363 1.00 95.31 207 GLN A N 1
ATOM 1620 C CA . GLN A 1 207 ? -17.886 -0.267 -1.384 1.00 95.31 207 GLN A CA 1
ATOM 1621 C C . GLN A 1 207 ? -17.166 1.028 -1.768 1.00 95.31 207 GLN A C 1
ATOM 1623 O O . GLN A 1 207 ? -17.652 1.782 -2.610 1.00 95.31 207 GLN A O 1
ATOM 1628 N N . ALA A 1 208 ? -15.957 1.217 -1.246 1.00 93.88 208 ALA A N 1
ATOM 1629 C CA . ALA A 1 208 ? -15.074 2.325 -1.568 1.00 93.88 208 ALA A CA 1
ATOM 1630 C C . ALA A 1 208 ? -14.468 2.236 -2.980 1.00 93.88 208 ALA A C 1
ATOM 1632 O O . ALA A 1 208 ? -13.782 3.170 -3.391 1.00 93.88 208 ALA A O 1
ATOM 1633 N N . GLY A 1 209 ? -14.724 1.166 -3.744 1.00 92.69 209 GLY A N 1
ATOM 1634 C CA . GLY A 1 209 ? -14.264 0.992 -5.125 1.00 92.69 209 GLY A CA 1
ATOM 1635 C C . GLY A 1 209 ? -12.839 0.446 -5.267 1.00 92.69 209 GLY A C 1
ATOM 1636 O O . GLY A 1 209 ? -12.235 0.644 -6.322 1.00 92.69 209 GLY A O 1
ATOM 1637 N N . PHE A 1 210 ? -12.319 -0.222 -4.236 1.00 93.19 210 PHE A N 1
ATOM 1638 C CA . PHE A 1 210 ? -11.052 -0.960 -4.239 1.00 93.19 210 PHE A CA 1
ATOM 1639 C C . PHE A 1 210 ? -11.302 -2.464 -4.358 1.00 93.19 210 PHE A C 1
ATOM 1641 O O . PHE A 1 210 ? -12.332 -2.970 -3.908 1.00 93.19 210 PHE A O 1
ATOM 1648 N N . ASP A 1 211 ? -10.378 -3.177 -4.997 1.00 93.88 211 ASP A N 1
ATOM 1649 C CA . ASP A 1 211 ? -10.528 -4.608 -5.261 1.00 93.88 211 ASP A CA 1
ATOM 1650 C C . ASP A 1 211 ? -10.469 -5.414 -3.943 1.00 93.88 211 ASP A C 1
ATOM 1652 O O . ASP A 1 211 ? -9.441 -5.389 -3.259 1.00 93.88 211 ASP A O 1
ATOM 1656 N N . PRO A 1 212 ? -11.531 -6.151 -3.557 1.00 96.69 212 PRO A N 1
ATOM 1657 C CA . PRO A 1 212 ? -11.564 -6.933 -2.315 1.00 96.69 212 PRO A CA 1
ATOM 1658 C C . PRO A 1 212 ? -10.569 -8.103 -2.300 1.00 96.69 212 PRO A C 1
ATOM 1660 O O . PRO A 1 212 ? -10.311 -8.679 -1.241 1.00 96.69 212 PRO A O 1
ATOM 1663 N N . GLU A 1 213 ? -9.991 -8.460 -3.452 1.00 96.50 213 GLU A N 1
ATOM 1664 C CA . GLU A 1 213 ? -8.884 -9.415 -3.535 1.00 96.50 213 GLU A CA 1
ATOM 1665 C C . GLU A 1 213 ? -7.574 -8.843 -2.955 1.00 96.50 213 GLU A C 1
ATOM 1667 O O . GLU A 1 213 ? -6.637 -9.589 -2.680 1.00 96.50 213 GLU A O 1
ATOM 1672 N N . GLY A 1 214 ? -7.512 -7.537 -2.667 1.00 95.75 214 GLY A N 1
ATOM 1673 C CA . GLY A 1 214 ? -6.405 -6.929 -1.931 1.00 95.75 214 GLY A CA 1
ATOM 1674 C C . GLY A 1 214 ? -6.130 -7.598 -0.579 1.00 95.75 214 GLY A C 1
ATOM 1675 O O . GLY A 1 214 ? -4.969 -7.857 -0.273 1.00 95.75 214 GLY A O 1
ATOM 1676 N N . LEU A 1 215 ? -7.161 -7.947 0.202 1.00 97.31 215 LEU A N 1
ATOM 1677 C CA . LEU A 1 215 ? -6.958 -8.568 1.518 1.00 97.31 215 LEU A CA 1
ATOM 1678 C C . LEU A 1 215 ? -6.292 -9.955 1.447 1.00 97.31 215 LEU A C 1
ATOM 1680 O O . LEU A 1 215 ? -5.235 -10.114 2.056 1.00 97.31 215 LEU A O 1
ATOM 1684 N N . PRO A 1 216 ? -6.827 -10.955 0.712 1.00 96.94 216 PRO A N 1
ATOM 1685 C CA . PRO A 1 216 ? -6.181 -12.264 0.640 1.00 96.94 216 PRO A CA 1
ATOM 1686 C C . PRO A 1 216 ? -4.764 -12.181 0.062 1.00 96.94 216 PRO A C 1
ATOM 1688 O O . PRO A 1 216 ? -3.879 -12.857 0.576 1.00 96.94 216 PRO A O 1
ATOM 1691 N N . ARG A 1 217 ? -4.505 -11.299 -0.920 1.00 94.88 217 ARG A N 1
ATOM 1692 C CA . ARG A 1 217 ? -3.142 -11.078 -1.441 1.00 94.88 217 ARG A CA 1
ATOM 1693 C C . ARG A 1 217 ? -2.189 -10.542 -0.373 1.00 94.88 217 ARG A C 1
ATOM 1695 O O . ARG A 1 217 ? -1.044 -10.980 -0.312 1.00 94.88 217 ARG A O 1
ATOM 1702 N N . PHE A 1 218 ? -2.642 -9.604 0.457 1.00 95.38 218 PHE A N 1
ATOM 1703 C CA . PHE A 1 218 ? -1.841 -9.086 1.565 1.00 95.38 218 PHE A CA 1
ATOM 1704 C C . PHE A 1 218 ? -1.550 -10.174 2.608 1.00 95.38 218 PHE A C 1
ATOM 1706 O O . PHE A 1 218 ? -0.399 -10.353 2.996 1.00 95.38 218 PHE A O 1
ATOM 1713 N N . LEU A 1 219 ? -2.568 -10.938 3.017 1.00 94.56 219 LEU A N 1
ATOM 1714 C CA . LEU A 1 219 ? -2.417 -12.025 3.989 1.00 94.56 219 LEU A CA 1
ATOM 1715 C C . LEU A 1 219 ? -1.479 -13.133 3.476 1.00 94.56 219 LEU A C 1
ATOM 1717 O O . LEU A 1 219 ? -0.680 -13.666 4.241 1.00 94.56 219 LEU A O 1
ATOM 1721 N N . GLU A 1 220 ? -1.534 -13.455 2.182 1.00 92.88 220 GLU A N 1
ATOM 1722 C CA . GLU A 1 220 ? -0.616 -14.402 1.535 1.00 92.88 220 GLU A CA 1
ATOM 1723 C C . GLU A 1 220 ? 0.820 -13.894 1.515 1.00 92.88 220 GLU A C 1
ATOM 1725 O O . GLU A 1 220 ? 1.731 -14.646 1.857 1.00 92.88 220 GLU A O 1
ATOM 1730 N N . ARG A 1 221 ? 1.028 -12.614 1.180 1.00 90.06 221 ARG A N 1
ATOM 1731 C CA . ARG A 1 221 ? 2.353 -11.986 1.265 1.00 90.06 221 ARG A CA 1
ATOM 1732 C C . ARG A 1 221 ? 2.886 -12.010 2.687 1.00 90.06 221 ARG A C 1
ATOM 1734 O O . ARG A 1 221 ? 4.053 -12.317 2.887 1.00 90.06 221 ARG A O 1
ATOM 1741 N N . LEU A 1 222 ? 2.038 -11.730 3.673 1.00 89.81 222 LEU A N 1
ATOM 1742 C CA . LEU A 1 222 ? 2.433 -11.772 5.074 1.00 89.81 222 LEU A CA 1
ATOM 1743 C C . LEU A 1 222 ? 2.839 -13.190 5.508 1.00 89.81 222 LEU A C 1
ATOM 1745 O O . LEU A 1 222 ? 3.869 -13.352 6.156 1.00 89.81 222 LEU A O 1
ATOM 1749 N N . LEU A 1 223 ? 2.079 -14.211 5.097 1.00 87.38 223 LEU A N 1
ATOM 1750 C CA . LEU A 1 223 ? 2.402 -15.620 5.348 1.00 87.38 223 LEU A CA 1
ATOM 1751 C C . LEU A 1 223 ? 3.707 -16.040 4.664 1.00 87.38 223 LEU A C 1
ATOM 1753 O O . LEU A 1 223 ? 4.494 -16.812 5.208 1.00 87.38 223 LEU A O 1
ATOM 1757 N N . GLU A 1 224 ? 3.928 -15.567 3.443 1.00 86.56 224 GLU A N 1
ATOM 1758 C CA . GLU A 1 224 ? 5.139 -15.853 2.691 1.00 86.56 224 GLU A CA 1
ATOM 1759 C C . GLU A 1 224 ? 6.365 -15.198 3.335 1.00 86.56 224 GLU A C 1
ATOM 1761 O O . GLU A 1 224 ? 7.391 -15.857 3.512 1.00 86.56 224 GLU A O 1
ATOM 1766 N N . GLU A 1 225 ? 6.246 -13.940 3.753 1.00 83.75 225 GLU A N 1
ATOM 1767 C CA . GLU A 1 225 ? 7.305 -13.238 4.467 1.00 83.75 225 GLU A CA 1
ATOM 1768 C C . GLU A 1 225 ? 7.591 -13.857 5.836 1.00 83.75 225 GLU A C 1
ATOM 1770 O O . GLU A 1 225 ? 8.758 -14.019 6.173 1.00 83.75 225 GLU A O 1
ATOM 1775 N N . GLU A 1 226 ? 6.579 -14.311 6.579 1.00 83.44 226 GLU A N 1
ATOM 1776 C CA . GLU A 1 226 ? 6.771 -15.080 7.819 1.00 83.44 226 GLU A CA 1
ATOM 1777 C C . GLU A 1 226 ? 7.588 -16.362 7.576 1.00 83.44 226 GLU A C 1
ATOM 1779 O O . GLU A 1 226 ? 8.478 -16.712 8.356 1.00 83.44 226 GLU A O 1
ATOM 1784 N N . ARG A 1 227 ? 7.314 -17.066 6.468 1.00 82.75 227 ARG A N 1
ATOM 1785 C CA . ARG A 1 227 ? 8.020 -18.305 6.101 1.00 82.75 227 ARG A CA 1
ATOM 1786 C C . ARG A 1 227 ? 9.452 -18.050 5.632 1.00 82.75 227 ARG A C 1
ATOM 1788 O O . ARG A 1 227 ? 10.338 -18.838 5.964 1.00 82.75 227 ARG A O 1
ATOM 1795 N N . ARG A 1 228 ? 9.678 -16.997 4.839 1.00 76.75 228 ARG A N 1
ATOM 1796 C CA . ARG A 1 228 ? 10.996 -16.632 4.284 1.00 76.75 228 ARG A CA 1
ATOM 1797 C C . ARG A 1 228 ? 11.896 -15.989 5.331 1.00 76.75 228 ARG A C 1
ATOM 1799 O O . ARG A 1 228 ? 13.069 -16.337 5.452 1.00 76.75 228 ARG A O 1
ATOM 1806 N N . HIS A 1 229 ? 11.332 -15.053 6.077 1.00 63.47 229 HIS A N 1
ATOM 1807 C CA . HIS A 1 229 ? 12.007 -14.227 7.051 1.00 63.47 229 HIS A CA 1
ATOM 1808 C C . HIS A 1 229 ? 11.365 -14.512 8.406 1.00 63.47 229 HIS A C 1
ATOM 1810 O O . HIS A 1 229 ? 10.429 -13.837 8.823 1.00 63.47 229 HIS A O 1
ATOM 1816 N N . GLN A 1 230 ? 11.940 -15.446 9.171 1.00 57.06 230 GLN A N 1
ATOM 1817 C CA . GLN A 1 230 ? 11.690 -15.569 10.621 1.00 57.06 230 GLN A CA 1
ATOM 1818 C C . GLN A 1 230 ? 12.221 -14.335 11.398 1.00 57.06 230 GLN A C 1
ATOM 1820 O O . GLN A 1 230 ? 12.722 -14.442 12.516 1.00 57.06 230 GLN A O 1
ATOM 1825 N N . GLY A 1 231 ? 12.222 -13.164 10.760 1.00 59.25 231 GLY A N 1
ATOM 1826 C CA . GLY A 1 231 ? 12.772 -11.914 11.235 1.00 59.25 231 GLY A CA 1
ATOM 1827 C C . GLY A 1 231 ? 11.719 -11.053 11.934 1.00 59.25 231 GLY A C 1
ATOM 1828 O O . GLY A 1 231 ? 10.515 -11.251 11.770 1.00 59.25 231 GLY A O 1
ATOM 1829 N N . PRO A 1 232 ? 12.162 -10.049 12.703 1.00 65.88 232 PRO A N 1
ATOM 1830 C CA . PRO A 1 232 ? 11.287 -9.222 13.532 1.00 65.88 232 PRO A CA 1
ATOM 1831 C C . PRO A 1 232 ? 10.333 -8.316 12.735 1.00 65.88 232 PRO A C 1
ATOM 1833 O O . PRO A 1 232 ? 9.384 -7.799 13.313 1.00 65.88 232 PRO A O 1
ATOM 1836 N N . GLN A 1 233 ? 10.561 -8.123 11.429 1.00 74.69 233 GLN A N 1
ATOM 1837 C CA . GLN A 1 233 ? 9.831 -7.147 10.611 1.00 74.69 233 GLN A CA 1
ATOM 1838 C C . GLN A 1 233 ? 8.331 -7.448 10.510 1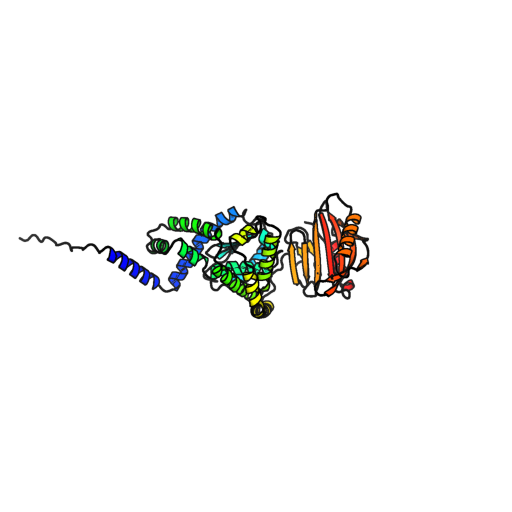.00 74.69 233 GLN A C 1
ATOM 1840 O O . GLN A 1 233 ? 7.533 -6.536 10.685 1.00 74.69 233 GLN A O 1
ATOM 1845 N N . VAL A 1 234 ? 7.937 -8.707 10.286 1.00 79.19 234 VAL A N 1
ATOM 1846 C CA . VAL A 1 234 ? 6.516 -9.114 10.208 1.00 79.19 234 VAL A CA 1
ATOM 1847 C C . VAL A 1 234 ? 5.950 -9.620 11.533 1.00 79.19 234 VAL A C 1
ATOM 1849 O O . VAL A 1 234 ? 4.738 -9.762 11.677 1.00 79.19 234 VAL A O 1
ATOM 1852 N N . ALA A 1 235 ? 6.808 -9.865 12.527 1.00 79.00 235 ALA 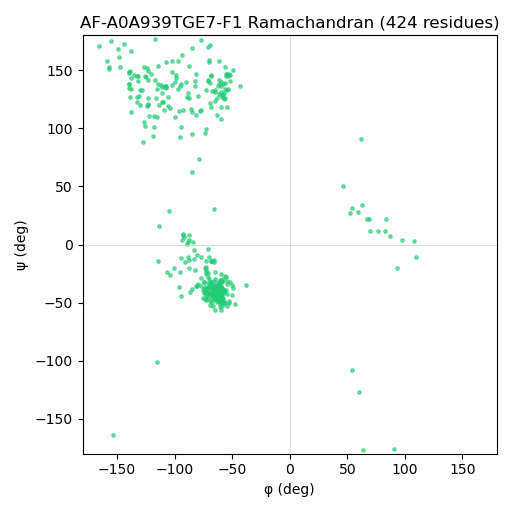A N 1
ATOM 1853 C CA . ALA A 1 235 ? 6.392 -10.385 13.827 1.00 79.00 235 ALA A CA 1
ATOM 1854 C C . ALA A 1 235 ? 5.402 -9.451 14.539 1.00 79.00 235 ALA A C 1
ATOM 1856 O O . ALA A 1 235 ? 4.537 -9.918 15.276 1.00 79.00 235 ALA A O 1
ATOM 1857 N N . GLU A 1 236 ? 5.514 -8.143 14.304 1.00 80.94 236 GLU A N 1
ATOM 1858 C CA . GLU A 1 236 ? 4.679 -7.148 14.964 1.00 80.94 236 GLU A CA 1
ATOM 1859 C C . GLU A 1 236 ? 3.216 -7.216 14.503 1.00 80.94 236 GLU A C 1
ATOM 1861 O O . GLU A 1 236 ? 2.336 -7.396 15.344 1.00 80.94 236 GLU A O 1
ATOM 1866 N N . VAL A 1 237 ? 2.945 -7.189 13.191 1.00 79.94 237 VAL A N 1
ATOM 1867 C CA . VAL A 1 237 ? 1.574 -7.360 12.672 1.00 79.94 237 VAL A CA 1
ATOM 1868 C C . VAL A 1 237 ? 0.988 -8.729 13.020 1.00 79.94 237 VAL A C 1
ATOM 1870 O O . VAL A 1 237 ? -0.194 -8.829 13.315 1.00 79.94 237 VAL A O 1
ATOM 1873 N N . LEU A 1 238 ? 1.795 -9.793 13.063 1.00 82.94 238 LEU A N 1
ATOM 1874 C CA . LEU A 1 238 ? 1.318 -11.133 13.437 1.00 82.94 238 LEU A CA 1
ATOM 1875 C C . LEU A 1 238 ? 0.970 -11.246 14.928 1.00 82.94 238 LEU A C 1
ATOM 1877 O O . LEU A 1 238 ? 0.116 -12.046 15.319 1.00 82.94 238 LEU A O 1
ATOM 1881 N N . ARG A 1 239 ? 1.629 -10.448 15.773 1.00 84.00 239 ARG A N 1
ATOM 1882 C CA . ARG A 1 239 ? 1.366 -10.370 17.213 1.00 84.00 239 ARG A CA 1
ATOM 1883 C C . ARG A 1 239 ? 0.064 -9.628 17.503 1.00 84.00 239 ARG A C 1
ATOM 1885 O O . ARG A 1 239 ? -0.678 -10.047 18.394 1.00 84.00 239 ARG A O 1
ATOM 1892 N N . THR A 1 240 ? -0.207 -8.545 16.775 1.00 81.00 240 THR A N 1
ATOM 1893 C CA . THR A 1 240 ? -1.424 -7.730 16.922 1.00 81.00 240 THR A CA 1
ATOM 1894 C C . THR A 1 240 ? -2.621 -8.341 16.181 1.00 81.00 240 THR A C 1
ATOM 1896 O O . THR A 1 240 ? -3.736 -8.351 16.709 1.00 81.00 240 THR A O 1
ATOM 1899 N N . HIS A 1 241 ? -2.378 -8.963 15.030 1.00 88.12 241 HIS A N 1
ATOM 1900 C CA . HIS A 1 241 ? -3.368 -9.610 14.170 1.00 88.12 241 HIS A CA 1
ATOM 1901 C C . HIS A 1 241 ? -2.944 -11.050 13.852 1.00 88.12 241 HIS A C 1
ATOM 1903 O O . HIS A 1 241 ? -2.297 -11.304 12.833 1.00 88.12 241 HIS A O 1
ATOM 1909 N N . PRO A 1 242 ? -3.315 -12.031 14.696 1.00 84.94 242 PRO A N 1
ATOM 1910 C CA . PRO A 1 242 ? -2.950 -13.423 14.467 1.00 84.94 242 PRO A CA 1
ATOM 1911 C C . PRO A 1 242 ? -3.389 -13.914 13.079 1.00 84.94 242 PRO A C 1
ATOM 1913 O O . PRO A 1 242 ? -4.582 -13.958 12.749 1.00 84.94 242 PRO A O 1
ATOM 1916 N N . LEU A 1 243 ? -2.414 -14.305 12.260 1.00 82.50 243 LEU A N 1
ATOM 1917 C CA . LEU A 1 243 ? -2.653 -14.848 10.928 1.00 82.50 243 LEU A CA 1
ATOM 1918 C C . LEU A 1 243 ? -2.988 -16.337 11.011 1.00 82.50 243 LEU A C 1
ATOM 1920 O O . LEU A 1 243 ? -2.403 -17.095 11.784 1.00 82.50 243 LEU A O 1
ATOM 1924 N N . THR A 1 244 ? -3.939 -16.775 10.191 1.00 81.62 244 THR A N 1
ATOM 1925 C CA . THR A 1 244 ? -4.217 -18.199 9.984 1.00 81.62 244 THR A CA 1
ATOM 1926 C C . THR A 1 244 ? -4.501 -18.438 8.510 1.00 81.62 244 THR A C 1
ATOM 1928 O O . THR A 1 244 ? -5.105 -17.586 7.858 1.00 81.62 244 THR A O 1
ATOM 1931 N N . GLU A 1 245 ? -4.144 -19.614 7.991 1.00 89.44 245 GLU A N 1
ATOM 1932 C CA . GLU A 1 245 ? -4.515 -20.019 6.624 1.00 89.44 245 GLU A CA 1
ATOM 1933 C C . GLU A 1 245 ? -6.039 -19.923 6.411 1.00 89.44 245 GLU A C 1
ATOM 1935 O O . GLU A 1 245 ? -6.507 -19.513 5.351 1.00 89.44 245 GLU A O 1
ATOM 1940 N N . ARG A 1 246 ? -6.827 -20.152 7.472 1.00 93.06 246 ARG A N 1
ATOM 1941 C CA . ARG A 1 246 ? -8.287 -20.019 7.444 1.00 93.06 246 ARG A CA 1
ATOM 1942 C C . ARG A 1 246 ? -8.775 -18.599 7.134 1.00 93.06 246 ARG A C 1
ATOM 1944 O O . ARG A 1 246 ? -9.815 -18.461 6.497 1.00 93.06 246 ARG A O 1
ATOM 1951 N N . ARG A 1 247 ? -8.062 -17.545 7.548 1.00 95.38 247 ARG A N 1
ATOM 1952 C CA . ARG A 1 247 ? -8.416 -16.160 7.173 1.00 95.38 247 ARG A CA 1
ATOM 1953 C C . ARG A 1 247 ? -8.274 -15.943 5.667 1.00 95.38 247 ARG A C 1
ATOM 1955 O O . ARG A 1 247 ? -9.164 -15.364 5.048 1.00 95.38 247 ARG A O 1
ATOM 1962 N N . ILE A 1 248 ? -7.215 -16.478 5.056 1.00 95.50 248 ILE A N 1
ATOM 1963 C CA . ILE A 1 248 ? -7.011 -16.423 3.599 1.00 95.50 248 ILE A CA 1
ATOM 1964 C C . ILE A 1 248 ? -8.148 -17.163 2.878 1.00 95.50 248 ILE A C 1
ATOM 1966 O O . ILE A 1 248 ? -8.744 -16.629 1.945 1.00 95.50 248 ILE A O 1
ATOM 1970 N N . GLU A 1 249 ? -8.514 -18.359 3.346 1.00 95.62 249 GLU A N 1
ATOM 1971 C CA . GLU A 1 249 ? -9.635 -19.122 2.780 1.00 95.62 249 GLU A CA 1
ATOM 1972 C C . GLU A 1 249 ? -10.958 -18.344 2.852 1.00 95.62 249 GLU A C 1
ATOM 1974 O O . GLU A 1 249 ? -11.621 -18.147 1.834 1.00 95.62 249 GLU A O 1
ATOM 1979 N N . VAL A 1 250 ? -11.325 -17.849 4.039 1.00 95.25 250 VAL A N 1
ATOM 1980 C CA . VAL A 1 250 ? -12.599 -17.145 4.265 1.00 95.25 250 VAL A CA 1
ATOM 1981 C C . VAL A 1 250 ? -12.673 -15.843 3.465 1.00 95.25 250 VAL A C 1
ATOM 1983 O O . VAL A 1 250 ? -13.720 -15.521 2.903 1.00 95.25 250 VAL A O 1
ATOM 1986 N N . THR A 1 251 ? -11.573 -15.094 3.372 1.00 96.31 251 THR A N 1
ATOM 1987 C CA . THR A 1 251 ? -11.530 -13.856 2.577 1.00 96.31 251 THR A CA 1
ATOM 1988 C C . THR A 1 251 ? -11.639 -14.133 1.075 1.00 96.31 251 THR A C 1
ATOM 1990 O O . THR A 1 251 ? -12.271 -13.346 0.365 1.00 96.31 251 THR A O 1
ATOM 1993 N N . ARG A 1 252 ? -11.118 -15.272 0.588 1.00 97.00 252 ARG A N 1
ATOM 1994 C CA . ARG A 1 252 ? -11.284 -15.741 -0.801 1.00 97.00 252 ARG A CA 1
ATOM 1995 C C . ARG A 1 252 ? -12.709 -16.219 -1.104 1.00 97.00 252 ARG A C 1
ATOM 1997 O O . ARG A 1 252 ? -13.250 -15.867 -2.152 1.00 97.00 252 ARG A O 1
ATOM 2004 N N . GLU A 1 253 ? -13.348 -16.959 -0.194 1.00 96.81 253 GLU A N 1
ATOM 2005 C CA . GLU A 1 253 ? -14.730 -17.464 -0.348 1.00 96.81 253 GLU A CA 1
ATOM 2006 C C . GLU A 1 253 ? -15.757 -16.340 -0.604 1.00 96.81 253 GLU A C 1
ATOM 2008 O O . GLU A 1 253 ? -16.786 -16.562 -1.245 1.00 96.81 253 GLU A O 1
ATOM 2013 N N . ARG A 1 254 ? -15.463 -15.123 -0.130 1.00 95.00 254 ARG A N 1
ATOM 2014 C CA . ARG A 1 254 ? -16.319 -13.928 -0.235 1.00 95.00 254 ARG A CA 1
ATOM 2015 C C . ARG A 1 254 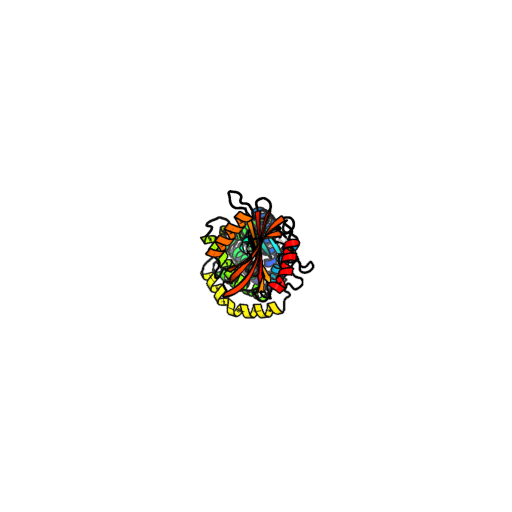? -16.119 -13.121 -1.521 1.00 95.00 254 ARG A C 1
ATOM 2017 O O . ARG A 1 254 ? -16.916 -12.225 -1.818 1.00 95.00 254 ARG A O 1
ATOM 2024 N N . LEU A 1 255 ? -15.051 -13.390 -2.277 1.00 96.69 255 LEU A N 1
ATOM 2025 C CA . LEU A 1 255 ? -14.701 -12.599 -3.458 1.00 96.69 255 LEU A CA 1
ATOM 2026 C C . LEU A 1 255 ? -15.807 -12.574 -4.519 1.00 96.69 255 LEU A C 1
ATOM 2028 O O . LEU A 1 255 ? -16.075 -11.482 -5.013 1.00 96.69 255 LEU A O 1
ATOM 2032 N N . PRO A 1 256 ? -16.508 -13.675 -4.860 1.00 94.75 256 PRO A N 1
ATOM 2033 C CA . PRO A 1 256 ? -17.538 -13.628 -5.898 1.00 94.75 256 PRO A CA 1
ATOM 2034 C C . PRO A 1 256 ? -18.642 -12.597 -5.617 1.00 94.75 256 PRO A C 1
ATOM 2036 O O . PRO A 1 256 ? -19.070 -11.879 -6.521 1.00 94.75 256 PRO A O 1
ATOM 2039 N N . GLN A 1 257 ? -19.084 -12.485 -4.361 1.00 93.00 257 GLN A N 1
ATOM 2040 C CA . GLN A 1 257 ? -20.118 -11.533 -3.956 1.00 93.00 257 GLN A CA 1
ATOM 2041 C C . GLN A 1 257 ? -19.577 -10.099 -3.944 1.00 93.00 257 GLN A C 1
ATOM 2043 O O . GLN A 1 257 ? -20.239 -9.176 -4.422 1.00 93.00 257 GLN A O 1
ATOM 2048 N N . LEU A 1 258 ? -18.364 -9.908 -3.423 1.00 96.50 258 LEU A N 1
ATOM 2049 C CA . LEU A 1 258 ? -17.752 -8.588 -3.287 1.00 96.50 258 LEU A CA 1
ATOM 2050 C C . LEU A 1 258 ? -17.266 -8.017 -4.622 1.00 96.50 258 LEU A C 1
ATOM 2052 O O . LEU A 1 258 ? -17.368 -6.811 -4.830 1.00 96.50 258 LEU A O 1
ATOM 2056 N N . GLN A 1 259 ? -16.823 -8.859 -5.557 1.00 94.56 259 GLN A N 1
ATOM 2057 C CA . GLN A 1 259 ? -16.430 -8.440 -6.904 1.00 94.56 259 GLN A CA 1
ATOM 2058 C C . GLN A 1 259 ? -17.586 -7.735 -7.622 1.00 94.56 259 GLN A C 1
ATOM 2060 O O . GLN A 1 259 ? -17.384 -6.700 -8.250 1.00 94.56 259 GLN A O 1
ATOM 2065 N N . ALA A 1 260 ? -18.827 -8.208 -7.469 1.00 91.88 260 ALA A N 1
ATOM 2066 C CA . ALA A 1 260 ? -19.987 -7.532 -8.053 1.00 91.88 260 ALA A CA 1
ATOM 2067 C C . ALA A 1 260 ? -20.213 -6.119 -7.473 1.00 91.88 260 ALA A C 1
ATOM 2069 O O . ALA A 1 260 ? -20.600 -5.201 -8.202 1.00 91.88 260 ALA A O 1
ATOM 2070 N N . VAL A 1 261 ? -19.963 -5.934 -6.171 1.00 93.56 261 VAL A N 1
ATOM 2071 C CA . VAL A 1 261 ? -20.043 -4.628 -5.493 1.00 93.56 261 VAL A CA 1
ATOM 2072 C C . VAL A 1 261 ? -18.914 -3.715 -5.970 1.00 93.56 261 VAL A C 1
ATOM 2074 O O . VAL A 1 261 ? -19.174 -2.593 -6.403 1.00 93.56 261 VAL A O 1
ATOM 2077 N N . TYR A 1 262 ? -17.685 -4.228 -5.976 1.00 93.69 262 TYR A N 1
ATOM 2078 C CA . TYR A 1 262 ? -16.503 -3.526 -6.462 1.00 93.69 262 TYR A CA 1
ATOM 2079 C C . TYR A 1 262 ? -16.679 -3.026 -7.897 1.00 93.69 262 TYR A C 1
ATOM 2081 O O . TYR A 1 262 ? -16.528 -1.833 -8.143 1.00 93.69 262 TYR A O 1
ATOM 2089 N N . GLN A 1 263 ? -17.064 -3.890 -8.842 1.00 90.00 263 GLN A N 1
ATOM 2090 C CA . GLN A 1 263 ? -17.211 -3.500 -10.249 1.00 90.00 263 GLN A CA 1
ATOM 2091 C C . GLN A 1 263 ? -18.280 -2.414 -10.439 1.00 90.00 263 GLN A C 1
ATOM 2093 O O . GLN A 1 263 ? -18.101 -1.497 -11.242 1.00 90.00 263 GLN A O 1
ATOM 2098 N N . ARG A 1 264 ? -19.374 -2.473 -9.665 1.00 89.38 264 ARG A N 1
ATOM 2099 C CA . ARG A 1 264 ? -20.426 -1.448 -9.683 1.00 89.38 264 ARG A CA 1
ATOM 2100 C C . ARG A 1 264 ? -19.908 -0.096 -9.196 1.00 89.38 264 ARG A C 1
ATOM 2102 O O . ARG A 1 264 ? -20.174 0.916 -9.840 1.00 89.38 264 ARG A O 1
ATOM 2109 N N . ASN A 1 265 ? -19.188 -0.078 -8.077 1.00 88.44 265 ASN A N 1
ATOM 2110 C CA . ASN A 1 265 ? -18.754 1.163 -7.436 1.00 88.44 265 ASN A CA 1
ATOM 2111 C C . ASN A 1 265 ? -17.512 1.758 -8.100 1.00 88.44 265 ASN A C 1
ATOM 2113 O O . ASN A 1 265 ? -17.434 2.971 -8.274 1.00 88.44 265 ASN A O 1
ATOM 2117 N N . ARG A 1 266 ? -16.582 0.925 -8.578 1.00 82.19 266 ARG A N 1
ATOM 2118 C CA . ARG A 1 266 ? -15.403 1.360 -9.341 1.00 82.19 266 ARG A CA 1
ATOM 2119 C C . ARG A 1 266 ? -15.774 2.202 -10.562 1.00 82.19 266 ARG A C 1
ATOM 2121 O O . ARG A 1 266 ? -15.028 3.102 -10.926 1.00 82.19 266 ARG A O 1
ATOM 2128 N N . ALA A 1 267 ? -16.907 1.916 -11.202 1.00 71.19 267 ALA A N 1
ATOM 2129 C CA . ALA A 1 267 ? -17.387 2.683 -12.349 1.00 71.19 267 ALA A CA 1
ATOM 2130 C C . ALA A 1 267 ? -17.960 4.064 -11.972 1.00 71.19 267 ALA A C 1
ATOM 2132 O O . ALA A 1 267 ? -18.073 4.929 -12.836 1.00 71.19 267 ALA A O 1
ATOM 2133 N N . GLN A 1 268 ? -18.345 4.262 -10.708 1.00 74.88 268 GLN A N 1
ATOM 2134 C CA . GLN A 1 268 ? -19.028 5.466 -10.220 1.00 74.88 268 GLN A CA 1
ATOM 2135 C C . GLN A 1 268 ? -18.104 6.395 -9.433 1.00 74.88 268 GLN A C 1
ATOM 2137 O O . GLN A 1 268 ? -18.345 7.599 -9.376 1.00 74.88 268 GLN A O 1
ATOM 2142 N N . VAL A 1 269 ? -17.052 5.848 -8.828 1.00 69.19 269 VAL A N 1
ATOM 2143 C CA . VAL A 1 269 ? -16.073 6.618 -8.066 1.00 69.19 269 VAL A CA 1
ATOM 2144 C C . VAL A 1 269 ? -14.890 6.957 -8.967 1.00 69.19 269 VAL A C 1
ATOM 2146 O O . VAL A 1 269 ? -14.399 6.102 -9.706 1.00 69.19 269 VAL A O 1
ATOM 2149 N N . ALA A 1 270 ? -14.411 8.203 -8.898 1.00 67.38 270 ALA A N 1
ATOM 2150 C CA . ALA A 1 270 ? -13.173 8.589 -9.565 1.00 67.38 270 ALA A CA 1
ATOM 2151 C C . ALA A 1 270 ? -12.052 7.610 -9.183 1.00 67.38 270 ALA A C 1
ATOM 2153 O O . ALA A 1 270 ? -11.963 7.156 -8.032 1.00 67.38 270 ALA A O 1
ATOM 2154 N N . ALA A 1 271 ? -11.205 7.256 -10.153 1.00 62.47 271 ALA A N 1
ATOM 2155 C CA . ALA A 1 271 ? -10.021 6.470 -9.843 1.00 62.47 271 ALA A CA 1
ATOM 2156 C C . ALA A 1 271 ? -9.249 7.206 -8.734 1.00 62.47 271 ALA A C 1
ATOM 2158 O O . ALA A 1 271 ? -9.145 8.433 -8.802 1.00 62.47 271 ALA A O 1
ATOM 2159 N N . PRO A 1 272 ? -8.785 6.506 -7.683 1.00 60.00 272 PRO A N 1
ATOM 2160 C CA . PRO A 1 272 ? -7.958 7.161 -6.683 1.00 60.00 272 PRO A CA 1
ATOM 2161 C C . PRO A 1 272 ? -6.749 7.795 -7.390 1.00 60.00 272 PRO A C 1
ATOM 2163 O O . PRO A 1 272 ? -6.338 7.277 -8.442 1.00 60.00 272 PRO A O 1
ATOM 2166 N N . PRO A 1 273 ? -6.163 8.870 -6.826 1.00 61.41 273 PRO A N 1
ATOM 2167 C CA . PRO A 1 273 ? -4.854 9.318 -7.270 1.00 61.41 273 PRO A CA 1
ATOM 2168 C C . PRO A 1 273 ? -3.924 8.104 -7.289 1.00 61.41 273 PRO A C 1
ATOM 2170 O O . PRO A 1 273 ? -4.132 7.120 -6.570 1.00 61.41 273 PRO A O 1
ATOM 2173 N N . ARG A 1 274 ? -2.939 8.109 -8.166 1.00 72.31 274 ARG A N 1
ATOM 2174 C CA . ARG A 1 274 ? -2.034 6.975 -8.311 1.00 72.31 274 ARG A CA 1
ATOM 2175 C C . ARG A 1 274 ? -0.729 7.370 -7.699 1.00 72.31 274 ARG A C 1
ATOM 2177 O O . ARG A 1 274 ? -0.191 8.418 -8.049 1.00 72.31 274 ARG A O 1
ATOM 2184 N N . ILE A 1 275 ? -0.235 6.541 -6.790 1.00 75.31 275 ILE A N 1
ATOM 2185 C CA . ILE A 1 275 ? 1.038 6.864 -6.192 1.00 75.31 275 ILE A CA 1
ATOM 2186 C C . ILE A 1 275 ? 2.100 6.943 -7.274 1.00 75.31 275 ILE A C 1
ATOM 2188 O O . ILE A 1 275 ? 2.191 6.085 -8.158 1.00 75.31 275 ILE A O 1
ATOM 2192 N N . GLY A 1 276 ? 2.844 8.035 -7.216 1.00 76.06 276 GLY A N 1
ATOM 2193 C CA . GLY A 1 276 ? 3.886 8.295 -8.166 1.00 76.06 276 GLY A CA 1
ATOM 2194 C C . GLY A 1 276 ? 3.410 8.620 -9.570 1.00 76.06 276 GLY A C 1
ATOM 2195 O O . GLY A 1 276 ? 4.233 8.628 -10.459 1.00 76.06 276 GLY A O 1
ATOM 2196 N N . VAL A 1 277 ? 2.131 8.882 -9.837 1.00 78.75 277 VAL A N 1
ATOM 2197 C CA . VAL A 1 277 ? 1.709 9.383 -11.154 1.00 78.75 277 VAL A CA 1
ATOM 2198 C C . VAL A 1 277 ? 1.157 10.785 -10.986 1.00 78.75 277 VAL A C 1
ATOM 2200 O O . VAL A 1 277 ? 0.067 10.979 -10.452 1.00 78.75 277 VAL A O 1
ATOM 2203 N N . ASP A 1 278 ? 1.906 11.755 -11.490 1.00 77.44 278 ASP A N 1
ATOM 2204 C CA . ASP A 1 278 ? 1.418 13.104 -11.713 1.00 77.44 278 ASP A CA 1
ATOM 2205 C C . ASP A 1 278 ? 0.718 13.135 -13.077 1.00 77.44 278 ASP A C 1
ATOM 2207 O O . ASP A 1 278 ? 1.359 13.252 -14.124 1.00 77.44 278 ASP A O 1
ATOM 2211 N N . GLU A 1 279 ? -0.607 12.963 -13.071 1.00 73.81 279 GLU A N 1
ATOM 2212 C CA . GLU A 1 279 ? -1.416 12.998 -14.296 1.00 73.81 279 GLU A CA 1
ATOM 2213 C C . GLU A 1 279 ? -1.402 14.387 -14.954 1.00 73.81 279 GLU A C 1
ATOM 2215 O O . GLU A 1 279 ? -1.496 14.478 -16.176 1.00 73.81 279 GLU A O 1
ATOM 2220 N N . ALA A 1 280 ? -1.246 15.465 -14.176 1.00 74.19 280 ALA A N 1
ATOM 2221 C CA . ALA A 1 280 ? -1.222 16.827 -14.705 1.00 74.19 280 ALA A CA 1
ATOM 2222 C C . ALA A 1 280 ? 0.101 17.134 -15.421 1.00 74.19 280 ALA A C 1
ATOM 2224 O O . ALA A 1 280 ? 0.100 17.787 -16.464 1.00 74.19 280 ALA A O 1
ATOM 2225 N N . ALA A 1 281 ? 1.218 16.642 -14.883 1.00 78.50 281 ALA A N 1
ATOM 2226 C CA . ALA A 1 281 ? 2.538 16.761 -15.497 1.00 78.50 281 ALA A CA 1
ATOM 2227 C C . ALA A 1 281 ? 2.887 15.599 -16.445 1.00 78.50 281 ALA A C 1
ATOM 2229 O O . ALA A 1 281 ? 3.998 15.581 -16.979 1.00 78.50 281 ALA A O 1
ATOM 2230 N N . ALA A 1 282 ? 1.982 14.626 -16.620 1.00 85.00 282 ALA A N 1
ATOM 2231 C CA . ALA A 1 282 ? 2.217 13.372 -17.337 1.00 85.00 282 ALA A CA 1
ATOM 2232 C C . ALA A 1 282 ? 3.553 12.718 -16.932 1.00 85.00 282 ALA A C 1
ATOM 2234 O O . ALA A 1 28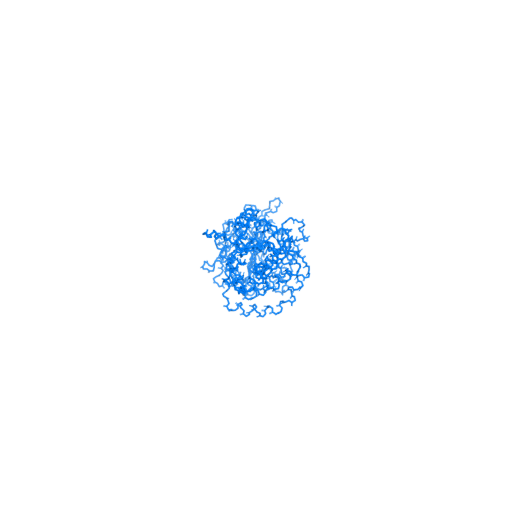2 ? 4.385 12.382 -17.774 1.00 85.00 282 ALA A O 1
ATOM 2235 N N . ARG A 1 283 ? 3.802 12.572 -15.623 1.00 87.75 283 ARG A N 1
ATOM 2236 C CA . ARG A 1 283 ? 5.092 12.098 -15.097 1.00 87.75 283 ARG A CA 1
ATOM 2237 C C . ARG A 1 283 ? 4.918 10.999 -14.064 1.00 87.75 283 ARG A C 1
ATOM 2239 O O . ARG A 1 283 ? 4.038 11.068 -13.212 1.00 87.75 283 ARG A O 1
ATOM 2246 N N . TYR A 1 284 ? 5.803 10.010 -14.113 1.00 89.50 284 TYR A N 1
ATOM 2247 C CA . TYR A 1 284 ? 6.003 9.083 -13.016 1.00 89.50 284 TYR A CA 1
ATOM 2248 C C . TYR A 1 284 ? 7.051 9.626 -12.032 1.00 89.50 284 TYR A C 1
ATOM 2250 O O . TYR A 1 284 ? 8.147 10.026 -12.433 1.00 89.50 284 TYR A O 1
ATOM 2258 N N . LEU A 1 285 ? 6.712 9.627 -10.748 1.00 87.38 285 LEU A N 1
ATOM 2259 C CA . LEU A 1 285 ? 7.519 9.998 -9.598 1.00 87.38 285 LEU A CA 1
ATOM 2260 C C . LEU A 1 285 ? 7.657 8.762 -8.709 1.00 87.38 285 LEU A C 1
ATOM 2262 O O . LEU A 1 285 ? 6.679 8.319 -8.125 1.00 87.38 285 LEU A O 1
ATOM 2266 N N . ASP A 1 286 ? 8.838 8.163 -8.605 1.00 87.88 286 ASP A N 1
ATOM 2267 C CA . ASP A 1 286 ? 8.964 6.946 -7.808 1.00 87.88 286 ASP A CA 1
ATOM 2268 C C . ASP A 1 286 ? 8.611 7.203 -6.324 1.00 87.88 286 ASP A C 1
ATOM 2270 O O . ASP A 1 286 ? 9.180 8.121 -5.727 1.00 87.88 286 ASP A O 1
ATOM 2274 N N . PRO A 1 287 ? 7.724 6.395 -5.707 1.00 83.06 287 PRO A N 1
ATOM 2275 C CA . PRO A 1 287 ? 7.305 6.560 -4.316 1.00 83.06 287 PRO A CA 1
ATOM 2276 C C . PRO A 1 287 ? 8.440 6.590 -3.288 1.00 83.06 287 PRO A C 1
ATOM 2278 O O . PRO A 1 287 ? 8.318 7.202 -2.228 1.00 83.06 287 PRO A O 1
ATOM 2281 N N . LEU A 1 288 ? 9.555 5.929 -3.600 1.00 83.81 288 LEU A N 1
ATOM 2282 C CA . LEU A 1 288 ? 10.739 5.876 -2.747 1.00 83.81 288 LEU A CA 1
ATOM 2283 C C . LEU A 1 288 ? 11.741 6.987 -3.083 1.00 83.81 288 LEU A C 1
ATOM 2285 O O . LEU A 1 288 ? 12.846 7.004 -2.551 1.00 83.81 288 LEU A O 1
ATOM 2289 N N . GLY A 1 289 ? 11.367 7.906 -3.976 1.00 86.69 289 GLY A N 1
ATOM 2290 C CA . GLY A 1 289 ? 12.189 9.029 -4.391 1.00 86.69 289 GLY A CA 1
ATOM 2291 C C . GLY A 1 289 ? 13.427 8.620 -5.179 1.00 86.69 289 GLY A C 1
ATOM 2292 O O . GLY A 1 289 ? 14.362 9.399 -5.206 1.00 86.69 289 GLY A O 1
ATOM 2293 N N . ARG A 1 290 ? 13.456 7.433 -5.804 1.00 88.75 290 ARG A N 1
ATOM 2294 C CA . ARG A 1 290 ? 14.652 6.922 -6.506 1.00 88.75 290 ARG A CA 1
ATOM 2295 C C . ARG A 1 290 ? 14.844 7.528 -7.895 1.00 88.75 290 ARG A C 1
ATOM 2297 O O . ARG A 1 290 ? 15.964 7.674 -8.374 1.00 88.75 290 ARG A O 1
ATOM 2304 N N . TYR A 1 291 ? 13.748 7.821 -8.592 1.00 92.50 291 TYR A N 1
ATOM 2305 C CA . TYR A 1 291 ? 13.792 8.334 -9.958 1.00 92.50 291 TYR A CA 1
ATOM 2306 C C . TYR A 1 291 ? 12.452 8.920 -10.403 1.00 92.50 291 TYR A C 1
ATOM 2308 O O . TYR A 1 291 ? 11.427 8.776 -9.739 1.00 92.50 291 TYR A O 1
ATOM 2316 N N . THR A 1 292 ? 12.454 9.574 -11.563 1.00 93.69 292 THR A N 1
ATOM 2317 C CA . THR A 1 292 ? 11.249 10.078 -12.231 1.00 93.69 292 THR A CA 1
ATOM 2318 C C . THR A 1 292 ? 11.406 10.024 -13.751 1.00 93.69 292 THR A C 1
ATOM 2320 O O . THR A 1 292 ? 12.525 10.145 -14.245 1.00 93.69 292 THR A O 1
ATOM 2323 N N . PHE A 1 293 ? 10.312 9.902 -14.503 1.00 93.50 293 PHE A N 1
ATOM 2324 C CA . PHE A 1 293 ? 10.330 9.939 -15.975 1.00 93.50 293 PHE A CA 1
ATOM 2325 C C . PHE A 1 293 ? 8.958 10.348 -16.538 1.00 93.50 293 PHE A C 1
ATOM 2327 O O . PHE A 1 293 ? 7.951 10.138 -15.861 1.00 93.50 293 PHE A O 1
ATOM 2334 N N . PRO A 1 294 ? 8.872 10.959 -17.734 1.00 92.06 294 PRO A N 1
ATOM 2335 C CA . PRO A 1 294 ? 7.585 11.291 -18.337 1.00 92.06 294 PRO A CA 1
ATOM 2336 C C . PRO A 1 294 ? 6.859 10.030 -18.815 1.00 92.06 294 PRO A C 1
ATOM 2338 O O . PRO A 1 294 ? 7.466 9.110 -19.361 1.00 92.06 294 PRO A O 1
ATOM 2341 N N . LEU A 1 295 ? 5.549 9.999 -18.616 1.00 89.25 295 LEU A N 1
ATOM 2342 C CA . LEU A 1 295 ? 4.663 8.977 -19.154 1.00 89.25 295 LEU A CA 1
ATOM 2343 C C . LEU A 1 295 ? 4.194 9.392 -20.559 1.00 89.25 295 LEU A C 1
ATOM 2345 O O . LEU A 1 295 ? 4.143 10.588 -20.848 1.00 89.25 295 LEU A O 1
ATOM 2349 N N . PRO A 1 296 ? 3.838 8.435 -21.434 1.00 86.00 296 PRO A N 1
ATOM 2350 C CA . PRO A 1 296 ? 3.205 8.748 -22.716 1.00 86.00 296 PRO A CA 1
ATOM 2351 C C . PRO A 1 296 ? 1.956 9.632 -22.548 1.00 86.00 296 PRO A C 1
ATOM 2353 O O . PRO A 1 296 ? 1.196 9.442 -21.600 1.00 86.00 296 PRO A O 1
ATOM 2356 N N . ASP A 1 297 ? 1.694 10.545 -23.489 1.00 81.94 297 ASP A N 1
ATOM 2357 C CA . ASP A 1 297 ? 0.542 11.469 -23.417 1.00 81.94 297 ASP A CA 1
ATOM 2358 C C . ASP A 1 297 ? -0.807 10.731 -23.375 1.00 81.94 297 ASP A C 1
ATOM 2360 O O . ASP A 1 297 ? -1.786 11.196 -22.790 1.00 81.94 297 ASP A O 1
ATOM 2364 N N . ASP A 1 298 ? -0.870 9.556 -24.000 1.00 84.00 298 ASP A N 1
ATOM 2365 C CA . ASP A 1 298 ? -2.047 8.694 -24.025 1.00 84.00 298 ASP A CA 1
ATOM 2366 C C . ASP A 1 298 ? -2.048 7.650 -22.892 1.00 84.00 298 ASP A C 1
ATOM 2368 O O . ASP A 1 298 ? -2.888 6.742 -22.890 1.00 84.00 298 ASP A O 1
ATOM 2372 N N . TRP A 1 299 ? -1.105 7.735 -21.944 1.00 83.50 299 TRP A N 1
ATOM 2373 C CA . TRP A 1 299 ? -0.934 6.750 -20.886 1.00 83.50 299 TRP A CA 1
ATOM 2374 C C . TRP A 1 299 ? -2.165 6.689 -19.994 1.00 83.50 299 TRP A C 1
ATOM 2376 O O . TRP A 1 299 ? -2.468 7.573 -19.193 1.00 83.50 299 TRP A O 1
ATOM 2386 N N . ARG A 1 300 ? -2.873 5.566 -20.085 1.00 79.88 300 ARG A N 1
ATOM 2387 C CA . ARG A 1 300 ? -4.009 5.272 -19.215 1.00 79.88 300 ARG A CA 1
ATOM 2388 C C . ARG A 1 300 ? -3.517 4.426 -18.072 1.00 79.88 300 ARG A C 1
ATOM 2390 O O . ARG A 1 300 ? -3.493 3.206 -18.192 1.00 79.88 300 ARG A O 1
ATOM 2397 N N . ALA A 1 301 ? -3.140 5.046 -16.968 1.00 75.31 301 ALA A N 1
ATOM 2398 C CA . ALA A 1 301 ? -2.588 4.304 -15.851 1.00 75.31 301 ALA A CA 1
ATOM 2399 C C . ALA A 1 301 ? -3.556 3.189 -15.369 1.00 75.31 301 ALA A C 1
ATOM 2401 O O . ALA A 1 301 ? -4.783 3.355 -15.345 1.00 75.31 301 ALA A O 1
ATOM 2402 N N . GLY A 1 302 ? -2.997 2.017 -15.044 1.00 76.44 302 GLY A N 1
ATOM 2403 C CA . GLY A 1 302 ? -3.673 0.756 -14.699 1.00 76.44 302 GLY A CA 1
ATOM 2404 C C . GLY A 1 302 ? -3.419 0.317 -13.252 1.00 76.44 302 GLY A C 1
ATOM 2405 O O . GLY A 1 302 ? -4.066 0.852 -12.358 1.00 76.44 302 GLY A O 1
ATOM 2406 N N . ARG A 1 303 ? -2.521 -0.630 -12.975 1.00 77.81 303 ARG A N 1
ATOM 2407 C CA . ARG A 1 303 ? -2.085 -0.981 -11.602 1.00 77.81 303 ARG A CA 1
ATOM 2408 C C . ARG A 1 303 ? -0.597 -0.676 -11.483 1.00 77.81 303 ARG A C 1
ATOM 2410 O O . ARG A 1 303 ? 0.131 -0.890 -12.449 1.00 77.81 303 ARG A O 1
ATOM 2417 N N . SER A 1 304 ? -0.169 -0.173 -10.333 1.00 82.75 304 SER A N 1
ATOM 2418 C CA . SER A 1 304 ? 1.239 0.064 -10.030 1.00 82.75 304 SER A CA 1
ATOM 2419 C C . SER A 1 304 ? 1.622 -0.647 -8.742 1.00 82.75 304 SER A C 1
ATOM 2421 O O . SER A 1 304 ? 0.810 -0.745 -7.822 1.00 82.75 304 SER A O 1
ATOM 2423 N N . THR A 1 305 ? 2.846 -1.156 -8.699 1.00 83.94 305 THR A N 1
ATOM 2424 C CA . THR A 1 305 ? 3.457 -1.708 -7.490 1.00 83.94 305 THR A CA 1
ATOM 2425 C C . THR A 1 305 ? 4.914 -1.287 -7.438 1.00 83.94 305 THR A C 1
ATOM 2427 O O . THR A 1 305 ? 5.613 -1.429 -8.440 1.00 83.94 305 THR A O 1
ATOM 2430 N N . THR A 1 306 ? 5.371 -0.835 -6.279 1.00 85.44 306 THR A N 1
ATOM 2431 C CA . THR A 1 306 ? 6.720 -0.326 -6.036 1.00 85.44 306 THR A CA 1
ATOM 2432 C C . THR A 1 306 ? 7.280 -0.963 -4.776 1.00 85.44 306 THR A C 1
ATOM 2434 O O . THR A 1 306 ? 6.696 -0.830 -3.715 1.00 85.44 306 THR A O 1
ATOM 2437 N N . SER A 1 307 ? 8.423 -1.626 -4.868 1.00 85.69 307 SER A N 1
ATOM 2438 C CA . SER A 1 307 ? 9.228 -2.110 -3.748 1.00 85.69 307 SER A CA 1
ATOM 2439 C C . SER A 1 307 ? 10.594 -1.421 -3.743 1.00 85.69 307 SER A C 1
ATOM 2441 O O . SER A 1 307 ? 10.939 -0.682 -4.671 1.00 85.69 307 SER A O 1
ATOM 2443 N N . ALA A 1 308 ? 11.413 -1.721 -2.730 1.00 83.62 308 ALA A N 1
ATOM 2444 C CA . ALA A 1 308 ? 12.773 -1.197 -2.594 1.00 83.62 308 ALA A CA 1
ATOM 2445 C C . ALA A 1 308 ? 13.633 -1.365 -3.859 1.00 83.62 308 ALA A C 1
ATOM 2447 O O . ALA A 1 308 ? 14.425 -0.480 -4.182 1.00 83.62 308 ALA A O 1
ATOM 2448 N N . SER A 1 309 ? 13.445 -2.457 -4.607 1.00 87.50 309 SER A N 1
ATOM 2449 C CA . SER A 1 309 ? 14.242 -2.764 -5.798 1.00 87.50 309 SER A CA 1
ATOM 2450 C C . SER A 1 309 ? 13.468 -2.745 -7.105 1.00 87.50 309 SER A C 1
ATOM 2452 O O . SER A 1 309 ? 14.090 -2.764 -8.158 1.00 87.50 309 SER A O 1
ATOM 2454 N N . THR A 1 310 ? 12.135 -2.752 -7.080 1.00 90.38 310 THR A N 1
ATOM 2455 C CA . THR A 1 310 ? 11.345 -3.012 -8.289 1.00 90.38 310 THR A CA 1
ATOM 2456 C C . THR A 1 310 ? 10.132 -2.107 -8.366 1.00 90.38 310 THR A C 1
ATOM 2458 O O . THR A 1 310 ? 9.428 -1.938 -7.382 1.00 90.38 310 THR A O 1
ATOM 2461 N N . THR A 1 311 ? 9.840 -1.581 -9.546 1.00 91.25 311 THR A N 1
ATOM 2462 C CA . THR A 1 311 ? 8.586 -0.891 -9.842 1.00 91.25 311 THR A CA 1
ATOM 2463 C C . THR A 1 311 ? 7.977 -1.475 -11.096 1.00 91.25 311 THR A C 1
ATOM 2465 O O . THR A 1 311 ? 8.649 -1.618 -12.112 1.00 91.25 311 THR A O 1
ATOM 2468 N N . VAL A 1 312 ? 6.683 -1.763 -11.037 1.00 90.00 312 VAL A N 1
ATOM 2469 C CA . VAL A 1 312 ? 5.900 -2.217 -12.182 1.00 90.00 312 VAL A CA 1
ATOM 2470 C C . VAL A 1 312 ? 4.740 -1.258 -12.362 1.00 90.00 312 VAL A C 1
ATOM 2472 O O . VAL A 1 312 ? 3.906 -1.121 -11.466 1.00 90.00 312 VAL A O 1
ATOM 2475 N N . LEU A 1 313 ? 4.665 -0.615 -13.524 1.00 88.12 313 LEU A N 1
ATOM 2476 C CA . LEU A 1 313 ? 3.535 0.221 -13.919 1.00 88.12 313 LEU A CA 1
ATOM 2477 C C . LEU A 1 313 ? 2.837 -0.437 -15.091 1.00 88.12 313 LEU A C 1
ATOM 2479 O O . LEU A 1 313 ? 3.429 -0.620 -16.147 1.00 88.12 313 LEU A O 1
ATOM 2483 N N . ARG A 1 314 ? 1.561 -0.759 -14.928 1.00 86.75 314 ARG A N 1
ATOM 2484 C CA . ARG A 1 314 ? 0.729 -1.278 -16.012 1.00 86.75 314 ARG A CA 1
ATOM 2485 C C . ARG A 1 314 ? -0.257 -0.211 -16.427 1.00 86.75 314 ARG A C 1
ATOM 2487 O O . ARG A 1 314 ? -0.871 0.408 -15.559 1.00 86.75 314 ARG A O 1
ATOM 2494 N N . SER A 1 315 ? -0.451 -0.018 -17.720 1.00 84.12 315 SER A N 1
ATOM 2495 C CA . SER A 1 315 ? -1.559 0.768 -18.252 1.00 84.12 315 SER A CA 1
ATOM 2496 C C . SER A 1 315 ? -2.823 -0.095 -18.393 1.00 84.12 315 SER A C 1
ATOM 2498 O O . SER A 1 315 ? -2.794 -1.324 -18.306 1.00 84.12 315 SER A O 1
ATOM 2500 N N . ARG A 1 316 ? -3.967 0.543 -18.649 1.00 81.75 316 ARG A N 1
ATOM 2501 C CA . ARG A 1 316 ? -5.240 -0.133 -18.946 1.00 81.75 316 ARG A CA 1
ATOM 2502 C C . ARG A 1 316 ? -5.261 -0.813 -20.315 1.00 81.75 316 ARG A C 1
ATOM 2504 O O . ARG A 1 316 ? -6.047 -1.733 -20.496 1.00 81.75 316 ARG A O 1
ATOM 2511 N N . ASP A 1 317 ? -4.445 -0.355 -21.262 1.00 83.25 317 ASP A N 1
ATOM 2512 C CA . ASP A 1 317 ? -4.315 -0.951 -22.602 1.00 83.25 317 ASP A CA 1
ATOM 2513 C C . ASP A 1 317 ? -3.254 -2.071 -22.671 1.00 83.25 317 ASP A C 1
ATOM 2515 O O . ASP A 1 317 ? -3.065 -2.691 -23.721 1.00 83.25 317 ASP A O 1
ATOM 2519 N N . GLY A 1 318 ? -2.628 -2.394 -21.532 1.00 81.38 318 GLY A N 1
ATOM 2520 C CA . GLY A 1 318 ? -1.763 -3.562 -21.364 1.00 81.38 318 GLY A CA 1
ATOM 2521 C C . GLY A 1 318 ? -0.266 -3.294 -21.503 1.00 81.38 318 GLY A C 1
ATOM 2522 O O . GLY A 1 318 ? 0.504 -4.243 -21.407 1.00 81.38 318 GLY A O 1
ATOM 2523 N N . ARG A 1 319 ? 0.143 -2.036 -21.687 1.00 87.00 319 ARG A N 1
ATOM 2524 C CA . ARG A 1 319 ? 1.544 -1.602 -21.675 1.00 87.00 319 ARG A CA 1
ATOM 2525 C C . ARG A 1 319 ? 2.142 -1.720 -20.276 1.00 87.00 319 ARG A C 1
ATOM 2527 O O . ARG A 1 319 ? 1.444 -1.496 -19.280 1.00 87.00 319 ARG A O 1
ATOM 2534 N N . ILE A 1 320 ? 3.427 -2.048 -20.191 1.00 89.06 320 ILE A N 1
ATOM 2535 C CA . ILE A 1 320 ? 4.108 -2.288 -18.916 1.00 89.06 320 ILE A CA 1
ATOM 2536 C C . ILE A 1 320 ? 5.428 -1.528 -18.898 1.00 89.06 320 ILE A C 1
ATOM 2538 O O . ILE A 1 320 ? 6.250 -1.720 -19.783 1.00 89.06 320 ILE A O 1
ATOM 2542 N N . PHE A 1 321 ? 5.653 -0.718 -17.866 1.00 91.38 321 PHE A N 1
ATOM 2543 C CA . PHE A 1 321 ? 7.000 -0.332 -17.461 1.00 91.38 321 PHE A CA 1
ATOM 2544 C C . PHE A 1 321 ? 7.457 -1.230 -16.328 1.00 91.38 321 PHE A C 1
ATOM 2546 O O . PHE A 1 321 ? 6.724 -1.432 -15.355 1.00 91.38 321 PHE A O 1
ATOM 2553 N N . PHE A 1 322 ? 8.678 -1.722 -16.454 1.00 91.75 322 PHE A N 1
ATOM 2554 C CA . PHE A 1 322 ? 9.350 -2.499 -15.437 1.00 91.75 322 PHE A CA 1
ATOM 2555 C C . PHE A 1 322 ? 10.668 -1.798 -15.108 1.00 91.75 322 PHE A C 1
ATOM 2557 O O . PHE A 1 322 ? 11.484 -1.563 -15.991 1.00 91.75 322 PHE A O 1
ATOM 2564 N N . ILE A 1 323 ? 10.866 -1.412 -13.850 1.00 94.19 323 ILE A N 1
ATOM 2565 C CA . ILE A 1 323 ? 12.083 -0.734 -13.413 1.00 94.19 323 ILE A CA 1
ATOM 2566 C C . ILE A 1 323 ? 12.702 -1.519 -12.271 1.00 94.19 323 ILE A C 1
ATOM 2568 O O . ILE A 1 323 ? 12.088 -1.641 -11.212 1.00 94.19 323 ILE A O 1
ATOM 2572 N N . HIS A 1 324 ? 13.930 -1.995 -12.459 1.00 94.44 324 HIS A N 1
ATOM 2573 C CA . HIS A 1 324 ? 14.745 -2.511 -11.368 1.00 94.44 324 HIS A CA 1
ATOM 2574 C C . HIS A 1 324 ? 15.805 -1.493 -10.950 1.00 94.44 324 HIS A C 1
ATOM 2576 O O . HIS A 1 324 ? 16.473 -0.886 -11.787 1.00 94.44 324 HIS A O 1
ATOM 2582 N N . VAL A 1 325 ? 15.973 -1.348 -9.640 1.00 93.88 325 VAL A N 1
ATOM 2583 C CA . VAL A 1 325 ? 17.028 -0.572 -8.995 1.00 93.88 325 VAL A CA 1
ATOM 2584 C C . VAL A 1 325 ? 17.710 -1.493 -7.997 1.00 93.88 325 VAL A C 1
ATOM 2586 O O . VAL A 1 325 ? 17.147 -1.820 -6.953 1.00 93.88 325 VAL A O 1
ATOM 2589 N N . THR A 1 326 ? 18.907 -1.960 -8.327 1.00 92.81 326 THR A N 1
ATOM 2590 C CA . THR A 1 326 ? 19.636 -2.926 -7.497 1.00 92.81 326 THR A CA 1
ATOM 2591 C C . THR A 1 326 ? 21.075 -2.486 -7.293 1.00 92.81 326 THR A C 1
ATOM 2593 O O . THR A 1 326 ? 21.677 -1.954 -8.226 1.00 92.81 326 THR A O 1
ATOM 2596 N N . PRO A 1 327 ? 21.679 -2.743 -6.123 1.00 90.62 327 PRO A N 1
ATOM 2597 C CA . PRO A 1 327 ? 23.116 -2.587 -5.965 1.00 90.62 327 PRO A CA 1
ATOM 2598 C C . PRO A 1 327 ? 23.864 -3.418 -7.009 1.00 90.62 327 PRO A C 1
ATOM 2600 O O . PRO A 1 327 ? 23.444 -4.520 -7.368 1.00 90.62 327 PRO A O 1
ATOM 2603 N N . GLN A 1 328 ? 24.987 -2.897 -7.480 1.00 87.50 328 GLN A N 1
ATOM 2604 C CA . GLN A 1 328 ? 25.873 -3.623 -8.371 1.00 87.50 328 GLN A CA 1
ATOM 2605 C C . GLN A 1 328 ? 26.398 -4.896 -7.677 1.00 87.50 328 GLN A C 1
ATOM 2607 O O . GLN A 1 328 ? 26.722 -4.855 -6.484 1.00 87.50 328 GLN A O 1
ATOM 2612 N N . PRO A 1 329 ? 26.525 -6.023 -8.402 1.00 82.75 329 PRO A N 1
ATOM 2613 C CA . PRO A 1 329 ? 27.129 -7.235 -7.867 1.00 82.75 329 PRO A CA 1
ATOM 2614 C C . PRO A 1 329 ? 28.536 -6.997 -7.304 1.00 82.75 329 PRO A C 1
ATOM 2616 O O . PRO A 1 329 ? 29.320 -6.196 -7.826 1.00 82.75 329 PRO A O 1
ATOM 2619 N N . ALA A 1 330 ? 28.877 -7.744 -6.252 1.00 72.88 330 ALA A N 1
ATOM 2620 C CA . ALA A 1 330 ? 30.210 -7.714 -5.663 1.00 72.88 330 ALA A CA 1
ATOM 2621 C C . ALA A 1 330 ? 31.274 -8.067 -6.718 1.00 72.88 330 ALA A C 1
ATOM 2623 O O . ALA A 1 330 ? 31.157 -9.070 -7.419 1.00 72.88 330 ALA A O 1
ATOM 2624 N N . GLY A 1 331 ? 32.320 -7.243 -6.816 1.00 74.81 331 GLY A N 1
ATOM 2625 C CA . GLY A 1 331 ? 33.390 -7.399 -7.806 1.00 74.81 331 GLY A CA 1
ATOM 2626 C C . GLY A 1 331 ? 33.407 -6.339 -8.910 1.00 74.81 331 GLY A C 1
ATOM 2627 O O . GLY A 1 331 ? 34.416 -6.260 -9.598 1.00 74.81 331 GLY A O 1
ATOM 2628 N N . GLY A 1 332 ? 32.364 -5.503 -9.027 1.00 74.88 332 GLY A N 1
ATOM 2629 C CA . GLY A 1 332 ? 32.340 -4.316 -9.892 1.00 74.88 332 GLY A CA 1
ATOM 2630 C C . GLY A 1 332 ? 32.497 -4.640 -11.382 1.00 74.88 332 GLY A C 1
ATOM 2631 O O . GLY A 1 332 ? 33.610 -4.691 -11.896 1.00 74.88 332 GLY A O 1
ATOM 2632 N N . ARG A 1 333 ? 31.384 -4.846 -12.094 1.00 81.38 333 ARG A N 1
ATOM 2633 C CA . ARG A 1 333 ? 31.386 -5.073 -13.550 1.00 81.38 333 ARG A CA 1
ATOM 2634 C C . ARG A 1 333 ? 31.062 -3.812 -14.341 1.00 81.38 333 ARG A C 1
ATOM 2636 O O . ARG A 1 333 ? 30.240 -3.007 -13.918 1.00 81.38 333 ARG A O 1
ATOM 2643 N N . ASP A 1 334 ? 31.664 -3.672 -15.513 1.00 90.69 334 ASP A N 1
ATOM 2644 C CA . ASP A 1 334 ? 31.239 -2.660 -16.477 1.00 90.69 334 ASP A CA 1
ATOM 2645 C C . ASP A 1 334 ? 29.856 -2.987 -17.073 1.00 90.69 334 ASP A C 1
ATOM 2647 O O . ASP A 1 334 ? 29.273 -4.048 -16.833 1.00 90.69 334 ASP A O 1
ATOM 2651 N N . LEU A 1 335 ? 29.303 -2.040 -17.835 1.00 92.00 335 LEU A N 1
ATOM 2652 C CA . LEU A 1 335 ? 27.960 -2.163 -18.405 1.00 92.00 335 LEU A CA 1
ATOM 2653 C C . LEU A 1 335 ? 27.809 -3.367 -19.339 1.00 92.00 335 LEU A C 1
ATOM 2655 O O . LEU A 1 335 ? 26.771 -4.025 -19.311 1.00 92.00 335 LEU A O 1
ATOM 2659 N N . GLU A 1 336 ? 28.829 -3.672 -20.140 1.00 94.12 336 GLU A N 1
ATOM 2660 C CA . GLU A 1 336 ? 28.803 -4.820 -21.051 1.00 94.12 336 GLU A CA 1
ATOM 2661 C C . GLU A 1 336 ? 28.785 -6.142 -20.279 1.00 94.12 336 GLU A C 1
ATOM 2663 O O . GLU A 1 336 ? 27.986 -7.028 -20.594 1.00 94.12 336 GLU A O 1
ATOM 2668 N N . GLY A 1 337 ? 29.600 -6.258 -19.225 1.00 93.81 337 GLY A N 1
ATOM 2669 C CA . GLY A 1 337 ? 29.592 -7.416 -18.339 1.00 93.81 337 GLY A CA 1
ATOM 2670 C C . GLY A 1 337 ? 28.245 -7.613 -17.643 1.00 93.81 337 GLY A C 1
ATOM 2671 O O . GLY A 1 337 ? 27.738 -8.734 -17.610 1.00 93.81 337 GLY A O 1
ATOM 2672 N N . LEU A 1 338 ? 27.641 -6.531 -17.137 1.00 94.31 338 LEU A N 1
ATOM 2673 C CA . LEU A 1 338 ? 26.309 -6.570 -16.521 1.00 94.31 338 LEU A CA 1
ATOM 2674 C C . LEU A 1 338 ? 25.226 -7.001 -17.522 1.00 94.31 338 LEU A C 1
ATOM 2676 O O . LEU A 1 338 ? 24.392 -7.843 -17.195 1.00 94.31 338 LEU A O 1
ATOM 2680 N N . ALA A 1 339 ? 25.251 -6.467 -18.748 1.00 95.31 339 ALA A N 1
ATOM 2681 C CA . ALA A 1 339 ? 24.301 -6.845 -19.794 1.00 95.31 339 ALA A CA 1
ATOM 2682 C C . ALA A 1 339 ? 24.437 -8.323 -20.184 1.00 95.31 339 ALA A C 1
ATOM 2684 O O . ALA A 1 339 ? 23.431 -9.012 -20.342 1.00 95.31 339 ALA A O 1
ATOM 2685 N N . GLY A 1 340 ? 25.671 -8.821 -20.307 1.00 94.62 340 GLY A N 1
ATOM 2686 C CA . GLY A 1 340 ? 25.938 -10.223 -20.624 1.00 94.62 340 GLY A CA 1
ATOM 2687 C C . GLY A 1 340 ? 25.386 -11.187 -19.573 1.00 94.62 340 GLY A C 1
ATOM 2688 O O . GLY A 1 340 ? 24.734 -12.167 -19.927 1.00 94.62 340 GLY A O 1
ATOM 2689 N N . GLU A 1 341 ? 25.594 -10.898 -18.285 1.00 92.56 341 GLU A N 1
ATOM 2690 C CA . GLU A 1 341 ? 25.058 -11.717 -17.187 1.00 92.56 341 GLU A CA 1
ATOM 2691 C C . GLU A 1 341 ? 23.528 -11.685 -17.128 1.00 92.56 341 GLU A C 1
ATOM 2693 O O . GLU A 1 341 ? 22.892 -12.727 -16.960 1.00 92.56 341 GLU A O 1
ATOM 2698 N N . LEU A 1 342 ? 22.934 -10.503 -17.301 1.00 93.19 342 LEU A N 1
ATOM 2699 C CA . LEU A 1 342 ? 21.485 -10.336 -17.299 1.00 93.19 342 LEU A CA 1
ATOM 2700 C C . LEU A 1 342 ? 20.823 -11.132 -18.431 1.00 93.19 342 LEU A C 1
ATOM 2702 O O . LEU A 1 342 ? 19.877 -11.877 -18.189 1.00 93.19 342 LEU A O 1
ATOM 2706 N N . LEU A 1 343 ? 21.339 -11.012 -19.657 1.00 95.44 343 LEU A N 1
ATOM 2707 C CA . LEU A 1 343 ? 20.798 -11.717 -20.819 1.00 95.44 343 LEU A CA 1
ATOM 2708 C C . LEU A 1 343 ? 20.965 -13.235 -20.706 1.00 95.44 343 LEU A C 1
ATOM 2710 O O . LEU A 1 343 ? 20.051 -13.969 -21.077 1.00 95.44 343 LEU A O 1
ATOM 2714 N N . ALA A 1 344 ? 22.093 -13.705 -20.164 1.00 94.12 344 ALA A N 1
ATOM 2715 C CA . ALA A 1 344 ? 22.291 -15.124 -19.879 1.00 94.12 344 ALA A CA 1
ATOM 2716 C C . ALA A 1 344 ? 21.259 -15.636 -18.861 1.00 94.12 344 ALA A C 1
ATOM 2718 O O . ALA A 1 344 ? 20.628 -16.662 -19.089 1.00 94.12 344 ALA A O 1
ATOM 2719 N N . SER A 1 345 ? 21.022 -14.876 -17.786 1.00 93.31 345 SER A N 1
ATOM 2720 C CA . SER A 1 345 ? 19.989 -15.196 -16.796 1.00 93.31 345 SER A CA 1
ATOM 2721 C C . SER A 1 345 ? 18.597 -15.269 -17.431 1.00 93.31 345 SER A C 1
ATOM 2723 O O . SER A 1 345 ? 17.873 -16.241 -17.223 1.00 93.31 345 SER A O 1
ATOM 2725 N N . TYR A 1 346 ? 18.225 -14.291 -18.266 1.00 93.31 346 TYR A N 1
ATOM 2726 C CA . TYR A 1 346 ? 16.927 -14.287 -18.947 1.00 93.31 346 TYR A CA 1
ATOM 2727 C C . TYR A 1 346 ? 16.735 -15.474 -19.884 1.00 93.31 346 TYR A C 1
ATOM 2729 O O . TYR A 1 346 ? 15.654 -16.058 -19.894 1.00 93.31 346 TYR A O 1
ATOM 2737 N N . GLN A 1 347 ? 17.772 -15.872 -20.618 1.00 93.31 347 GLN A N 1
ATOM 2738 C CA . GLN A 1 347 ? 17.714 -17.049 -21.481 1.00 93.31 347 GLN A CA 1
ATOM 2739 C C . GLN A 1 347 ? 17.388 -18.337 -20.707 1.00 93.31 347 GLN A C 1
ATOM 2741 O O . GLN A 1 347 ? 16.726 -19.221 -21.254 1.00 93.31 347 GLN A O 1
ATOM 2746 N N . ASP A 1 348 ? 17.811 -18.425 -19.445 1.00 92.06 348 ASP A N 1
ATOM 2747 C CA . ASP A 1 348 ? 17.579 -19.590 -18.595 1.00 92.06 348 ASP A CA 1
ATOM 2748 C C . ASP A 1 348 ? 16.206 -19.562 -17.900 1.00 92.06 348 ASP A C 1
ATOM 2750 O O . ASP A 1 348 ? 15.575 -20.611 -17.745 1.00 92.06 348 ASP A O 1
ATOM 2754 N N . VAL A 1 349 ? 15.739 -18.384 -17.462 1.00 91.25 349 VAL A N 1
ATOM 2755 C CA . VAL A 1 349 ? 14.567 -18.271 -16.567 1.00 91.25 349 VAL A CA 1
ATOM 2756 C C . VAL A 1 349 ? 13.294 -17.756 -17.231 1.00 91.25 349 VAL A C 1
ATOM 2758 O O . VAL A 1 349 ? 12.209 -18.012 -16.710 1.00 91.25 349 VAL A O 1
ATOM 2761 N N . VAL A 1 350 ? 13.389 -17.025 -18.346 1.00 88.56 350 VAL A N 1
ATOM 2762 C CA . VAL A 1 350 ? 12.234 -16.369 -18.974 1.00 88.56 350 VAL A CA 1
ATOM 2763 C C . VAL A 1 350 ? 11.624 -17.286 -20.045 1.00 88.56 350 VAL A C 1
ATOM 2765 O O . VAL A 1 350 ? 12.265 -17.571 -21.063 1.00 88.56 350 VAL A O 1
ATOM 2768 N N . PRO A 1 351 ? 10.369 -17.746 -19.880 1.00 90.75 351 PRO A N 1
ATOM 2769 C CA . PRO A 1 351 ? 9.726 -18.614 -20.858 1.00 90.75 351 PRO A CA 1
ATOM 2770 C C . PRO A 1 351 ? 9.619 -17.966 -22.242 1.00 90.75 351 PRO A C 1
ATOM 2772 O O . PRO A 1 351 ? 9.105 -16.859 -22.407 1.00 90.75 351 PRO A O 1
ATOM 2775 N N . GLY A 1 352 ? 10.068 -18.691 -23.267 1.00 92.12 352 GLY A N 1
ATOM 2776 C CA . GLY A 1 352 ? 9.989 -18.227 -24.653 1.00 92.12 352 GLY A CA 1
ATOM 2777 C C . GLY A 1 352 ? 10.911 -17.050 -24.977 1.00 92.12 352 GLY A C 1
ATOM 2778 O O . GLY A 1 352 ? 10.625 -16.334 -25.934 1.00 92.12 352 GLY A O 1
ATOM 2779 N N . PHE A 1 353 ? 11.978 -16.850 -24.195 1.00 96.06 353 PHE A N 1
ATOM 2780 C CA . PHE A 1 353 ? 12.978 -15.817 -24.442 1.00 96.06 353 PHE A CA 1
ATOM 2781 C C . PHE A 1 353 ? 13.598 -15.930 -25.845 1.00 96.06 353 PHE A C 1
ATOM 2783 O O . PHE A 1 353 ? 14.142 -16.968 -26.225 1.00 96.06 353 PHE A O 1
ATOM 2790 N N . GLU A 1 354 ? 13.550 -14.837 -26.603 1.00 96.56 354 GLU A N 1
ATOM 2791 C CA . GLU A 1 354 ? 14.192 -14.686 -27.911 1.00 96.56 354 GLU A CA 1
ATOM 2792 C C . GLU A 1 354 ? 14.836 -13.297 -27.990 1.00 96.56 354 GLU A C 1
ATOM 2794 O O . GLU A 1 354 ? 14.131 -12.286 -28.000 1.00 96.56 354 GLU A O 1
ATOM 2799 N N . LEU A 1 355 ? 16.168 -13.229 -28.071 1.00 96.88 355 LEU A N 1
ATOM 2800 C CA . LEU A 1 355 ? 16.880 -11.964 -28.262 1.00 96.88 355 LEU A CA 1
ATOM 2801 C C . LEU A 1 355 ? 16.612 -11.419 -29.674 1.00 96.88 355 LEU A C 1
ATOM 2803 O O . LEU A 1 355 ? 16.919 -12.076 -30.667 1.00 96.88 355 LEU A O 1
ATOM 2807 N N . VAL A 1 356 ? 16.067 -10.206 -29.756 1.00 95.94 356 VAL A N 1
ATOM 2808 C CA . VAL A 1 356 ? 15.752 -9.518 -31.020 1.00 95.94 356 VAL A CA 1
ATOM 2809 C C . VAL A 1 356 ? 16.895 -8.591 -31.424 1.00 95.94 356 VAL A C 1
ATOM 2811 O O . VAL A 1 356 ? 17.307 -8.579 -32.582 1.00 95.94 356 VAL A O 1
ATOM 2814 N N . GLN A 1 357 ? 17.430 -7.842 -30.459 1.00 95.38 357 GLN A N 1
ATOM 2815 C CA . GLN A 1 357 ? 18.555 -6.932 -30.643 1.00 95.38 357 GLN A CA 1
ATOM 2816 C C . GLN A 1 357 ? 19.500 -7.056 -29.449 1.00 95.38 357 GLN A C 1
ATOM 2818 O O . GLN A 1 357 ? 19.078 -6.918 -28.303 1.00 95.38 357 GLN A O 1
ATOM 2823 N N . GLY A 1 358 ? 20.784 -7.301 -29.722 1.00 96.44 358 GLY A N 1
ATOM 2824 C CA . GLY A 1 358 ? 21.821 -7.319 -28.691 1.00 96.44 358 GLY A CA 1
ATOM 2825 C C . GLY A 1 358 ? 22.148 -5.922 -28.142 1.00 96.44 358 GLY A C 1
ATOM 2826 O O . GLY A 1 358 ? 21.708 -4.923 -28.711 1.00 96.44 358 GLY A O 1
ATOM 2827 N N . PRO A 1 359 ? 22.939 -5.833 -27.058 1.00 97.62 359 PRO A N 1
ATOM 2828 C CA . PRO A 1 359 ? 23.274 -4.561 -26.425 1.00 97.62 359 PRO A CA 1
ATOM 2829 C C . PRO A 1 359 ? 23.942 -3.571 -27.385 1.00 97.62 359 PRO A C 1
ATOM 2831 O O . PRO A 1 359 ? 24.967 -3.866 -27.998 1.00 97.62 359 PRO A O 1
ATOM 2834 N N . THR A 1 360 ? 23.370 -2.375 -27.483 1.00 97.38 360 THR A N 1
ATOM 2835 C CA . THR A 1 360 ? 23.894 -1.244 -28.261 1.00 97.38 360 THR A CA 1
ATOM 2836 C C . THR A 1 360 ? 24.026 0.002 -27.383 1.00 97.38 360 THR A C 1
ATOM 2838 O O . THR A 1 360 ? 23.177 0.196 -26.511 1.00 97.38 360 THR A O 1
ATOM 2841 N N . PRO A 1 361 ? 25.039 0.867 -27.591 1.00 97.69 361 PRO A N 1
ATOM 2842 C CA . PRO A 1 361 ? 25.186 2.103 -26.824 1.00 97.69 361 PRO A CA 1
ATOM 2843 C C . PRO A 1 361 ? 23.947 3.002 -26.899 1.00 97.69 361 PRO A C 1
ATOM 2845 O O . PRO A 1 361 ? 23.408 3.243 -27.977 1.00 97.69 361 PRO A O 1
ATOM 2848 N N . SER A 1 362 ? 23.519 3.512 -25.748 1.00 97.06 362 SER A N 1
ATOM 2849 C CA . SER A 1 362 ? 22.354 4.380 -25.577 1.00 97.06 362 SER A CA 1
ATOM 2850 C C . SER A 1 362 ? 22.532 5.266 -24.333 1.00 97.06 362 SER A C 1
ATOM 2852 O O . SER A 1 362 ? 23.647 5.433 -23.824 1.00 97.06 362 SER A O 1
ATOM 2854 N N . ARG A 1 363 ? 21.447 5.870 -23.843 1.00 96.31 363 ARG A N 1
ATOM 2855 C CA . ARG A 1 363 ? 21.418 6.684 -22.623 1.00 96.31 363 ARG A CA 1
ATOM 2856 C C . ARG A 1 363 ? 20.153 6.422 -21.813 1.00 96.31 363 ARG A C 1
ATOM 2858 O O . ARG A 1 363 ? 19.098 6.157 -22.382 1.00 96.31 363 ARG A O 1
ATOM 2865 N N . LEU A 1 364 ? 20.276 6.544 -20.496 1.00 97.62 364 LEU A N 1
ATOM 2866 C CA . LEU A 1 364 ? 19.154 6.622 -19.564 1.00 97.62 364 LEU A CA 1
ATOM 2867 C C . LEU A 1 364 ? 19.361 7.888 -18.732 1.00 97.62 364 LEU A C 1
ATOM 2869 O O . LEU A 1 364 ? 20.229 7.934 -17.858 1.00 97.62 364 LEU A O 1
ATOM 2873 N N . GLY A 1 365 ? 18.624 8.942 -19.066 1.00 97.00 365 GLY A N 1
ATOM 2874 C CA . GLY A 1 365 ? 18.847 10.280 -18.536 1.00 97.00 365 GLY A CA 1
ATOM 2875 C C . GLY A 1 365 ? 20.243 10.816 -18.863 1.00 97.00 365 GLY A C 1
ATOM 2876 O O . GLY A 1 365 ? 20.702 10.849 -20.014 1.00 97.00 365 GLY A O 1
ATOM 2877 N N . ASP A 1 366 ? 20.947 11.241 -17.818 1.00 95.62 366 ASP A N 1
ATOM 2878 C CA . ASP A 1 366 ? 22.313 11.751 -17.882 1.00 95.62 366 ASP A CA 1
ATOM 2879 C C . ASP A 1 366 ? 23.398 10.655 -17.886 1.00 95.62 366 ASP A C 1
ATOM 2881 O O . ASP A 1 366 ? 24.562 10.966 -18.156 1.00 95.62 366 ASP A O 1
ATOM 2885 N N . GLU A 1 367 ? 23.034 9.379 -17.739 1.00 96.69 367 GLU A N 1
ATOM 2886 C CA . GLU A 1 367 ? 23.990 8.268 -17.686 1.00 96.69 367 GLU A CA 1
ATOM 2887 C C . GLU A 1 367 ? 24.135 7.529 -19.031 1.00 96.69 367 GLU A C 1
ATOM 2889 O O . GLU A 1 367 ? 23.148 7.340 -19.759 1.00 96.69 367 GLU A O 1
ATOM 2894 N N . PRO A 1 368 ? 25.353 7.072 -19.386 1.00 96.88 368 PRO A N 1
ATOM 2895 C CA . PRO A 1 368 ? 25.546 6.080 -20.437 1.00 96.88 368 PRO A CA 1
ATOM 2896 C C . PRO A 1 368 ? 24.772 4.796 -20.126 1.00 96.88 368 PRO A C 1
ATOM 2898 O O . PRO A 1 368 ? 24.779 4.312 -18.994 1.00 96.88 368 PRO A O 1
ATOM 2901 N N . ALA A 1 369 ? 24.138 4.223 -21.144 1.00 97.88 369 ALA A N 1
ATOM 2902 C CA . ALA A 1 369 ? 23.371 2.994 -21.008 1.00 97.88 369 ALA A CA 1
ATOM 2903 C C . ALA A 1 369 ? 23.624 2.043 -22.181 1.00 97.88 369 ALA A C 1
ATOM 2905 O O . ALA A 1 369 ? 24.145 2.435 -23.228 1.00 97.88 369 ALA A O 1
ATOM 2906 N N . LEU A 1 370 ? 23.203 0.793 -22.018 1.00 98.25 370 LEU A N 1
ATOM 2907 C CA . LEU A 1 370 ? 23.038 -0.158 -23.109 1.00 98.25 370 LEU A CA 1
ATOM 2908 C C . LEU A 1 370 ? 21.551 -0.387 -23.358 1.00 98.25 370 LEU A C 1
ATOM 2910 O O . LEU A 1 370 ? 20.787 -0.568 -22.414 1.00 98.25 370 LEU A O 1
ATOM 2914 N N . TYR A 1 371 ? 21.160 -0.390 -24.628 1.00 97.88 371 TYR A N 1
ATOM 2915 C CA . TYR A 1 371 ? 19.819 -0.748 -25.070 1.00 97.88 371 TYR A CA 1
ATOM 2916 C C . TYR A 1 371 ? 19.823 -2.108 -25.761 1.00 97.88 371 TYR A C 1
ATOM 2918 O O . TYR A 1 371 ? 20.686 -2.358 -26.603 1.00 97.88 371 TYR A O 1
ATOM 2926 N N . PHE A 1 372 ? 18.862 -2.962 -25.430 1.00 97.38 372 PHE A N 1
ATOM 2927 C CA . PHE A 1 372 ? 18.642 -4.254 -26.080 1.00 97.38 372 PHE A CA 1
ATOM 2928 C C . PHE A 1 372 ? 17.157 -4.616 -26.075 1.00 97.38 372 PHE A C 1
ATOM 2930 O O . PHE A 1 372 ? 16.373 -4.082 -25.286 1.00 97.38 372 PHE A O 1
ATOM 2937 N N . GLU A 1 373 ? 16.780 -5.544 -26.954 1.00 96.81 373 GLU A N 1
ATOM 2938 C CA . GLU A 1 373 ? 15.396 -5.983 -27.117 1.00 96.81 373 GLU A CA 1
ATOM 2939 C C . GLU A 1 373 ? 15.273 -7.498 -27.157 1.00 96.81 373 GLU A C 1
ATOM 2941 O O . GLU A 1 373 ? 16.099 -8.192 -27.757 1.00 96.81 373 GLU A O 1
ATOM 2946 N N . TYR A 1 374 ? 14.181 -8.008 -26.604 1.00 95.94 374 TYR A N 1
ATOM 2947 C CA . TYR A 1 374 ? 13.841 -9.423 -26.656 1.00 95.94 374 TYR A CA 1
ATOM 2948 C C . TYR A 1 374 ? 12.329 -9.641 -26.665 1.00 95.94 374 TYR A C 1
ATOM 2950 O O . TYR A 1 374 ? 11.532 -8.727 -26.446 1.00 95.94 374 TYR A O 1
ATOM 2958 N N . ARG A 1 375 ? 11.921 -10.874 -26.953 1.00 95.81 375 ARG A N 1
ATOM 2959 C CA . ARG A 1 375 ? 10.543 -11.348 -26.815 1.00 95.81 375 ARG A CA 1
ATOM 2960 C C . ARG A 1 375 ? 10.463 -12.418 -25.749 1.00 95.81 375 ARG A C 1
ATOM 2962 O O . ARG A 1 375 ? 11.441 -13.120 -25.512 1.00 95.81 375 ARG A O 1
ATOM 2969 N N . TYR A 1 376 ? 9.291 -12.545 -25.146 1.00 94.12 376 TYR A N 1
ATOM 2970 C CA . TYR A 1 376 ? 8.984 -13.613 -24.205 1.00 94.12 376 TYR A CA 1
ATOM 2971 C C . TYR A 1 376 ? 7.484 -13.891 -24.138 1.00 94.12 376 TYR A C 1
ATOM 2973 O O . TYR A 1 376 ? 6.670 -13.204 -24.766 1.00 94.12 376 TYR A O 1
ATOM 2981 N N . VAL A 1 377 ? 7.130 -14.927 -23.382 1.00 89.88 377 VAL A N 1
ATOM 2982 C CA . VAL A 1 377 ? 5.755 -15.257 -23.023 1.00 89.88 377 VAL A CA 1
ATOM 2983 C C . VAL A 1 377 ? 5.573 -14.998 -21.533 1.00 89.88 377 VAL A C 1
ATOM 2985 O O . VAL A 1 377 ? 6.315 -15.549 -20.721 1.00 89.88 377 VAL A O 1
ATOM 2988 N N . ASP A 1 378 ? 4.615 -14.147 -21.175 1.00 85.56 378 ASP A N 1
ATOM 2989 C CA . ASP A 1 378 ? 4.313 -13.872 -19.770 1.00 85.56 378 ASP A CA 1
ATOM 2990 C C . ASP A 1 378 ? 3.504 -15.003 -19.109 1.00 85.56 378 ASP A C 1
ATOM 2992 O O . ASP A 1 378 ? 3.106 -15.976 -19.753 1.00 85.56 378 ASP A O 1
ATOM 2996 N N . GLU A 1 379 ? 3.252 -14.879 -17.805 1.00 79.50 379 GLU A N 1
ATOM 2997 C CA . GLU A 1 379 ? 2.511 -15.878 -17.018 1.00 79.50 379 GLU A CA 1
ATOM 2998 C C . GLU A 1 379 ? 1.078 -16.114 -17.529 1.00 79.50 379 GLU A C 1
ATOM 3000 O O . GLU A 1 379 ? 0.539 -17.209 -17.370 1.00 79.50 379 GLU A O 1
ATOM 3005 N N . ASP A 1 380 ? 0.484 -15.121 -18.200 1.00 81.56 380 ASP A N 1
ATOM 3006 C CA . ASP A 1 380 ? -0.849 -15.208 -18.807 1.00 81.56 380 ASP A CA 1
ATOM 3007 C C . ASP A 1 380 ? -0.814 -15.846 -20.213 1.00 81.56 380 ASP A C 1
ATOM 3009 O O . ASP A 1 380 ? -1.837 -15.924 -20.901 1.00 81.56 380 ASP A O 1
ATOM 3013 N N . GLY A 1 381 ? 0.360 -16.276 -20.684 1.00 84.88 381 GLY A N 1
ATOM 3014 C CA . GLY A 1 381 ? 0.555 -16.844 -22.016 1.00 84.88 381 GLY A CA 1
ATOM 3015 C C . GLY A 1 381 ? 0.592 -15.803 -23.141 1.00 84.88 381 GLY A C 1
ATOM 3016 O O . GLY A 1 381 ? 0.517 -16.169 -24.320 1.00 84.88 381 GLY A O 1
ATOM 3017 N N . ARG A 1 382 ? 0.694 -14.508 -22.823 1.00 87.31 382 ARG A N 1
ATOM 3018 C CA . ARG A 1 382 ? 0.756 -13.428 -23.814 1.00 87.31 382 ARG A CA 1
ATOM 3019 C C . ARG A 1 382 ? 2.179 -13.281 -24.323 1.00 87.31 382 ARG A C 1
ATOM 3021 O O . ARG A 1 382 ? 3.134 -13.262 -23.556 1.00 87.31 382 ARG A O 1
ATOM 3028 N N . ARG A 1 383 ? 2.316 -13.125 -25.639 1.00 91.56 383 ARG A N 1
ATOM 3029 C CA . ARG A 1 383 ? 3.596 -12.781 -26.263 1.00 91.56 383 ARG A CA 1
ATOM 3030 C C . ARG A 1 383 ? 3.838 -11.291 -26.106 1.00 91.56 383 ARG A C 1
ATOM 3032 O O . ARG A 1 383 ? 2.984 -10.499 -26.500 1.00 91.56 383 ARG A O 1
ATOM 3039 N N . LEU A 1 384 ? 5.001 -10.935 -25.585 1.00 92.56 384 LEU A N 1
ATOM 3040 C CA . LEU A 1 384 ? 5.432 -9.558 -25.400 1.00 92.56 384 LEU A CA 1
ATOM 3041 C C . LEU A 1 384 ? 6.758 -9.335 -26.121 1.00 92.56 384 LEU A C 1
ATOM 3043 O O . LEU A 1 384 ? 7.568 -10.254 -26.262 1.00 92.56 384 LEU A O 1
ATOM 3047 N N . ARG A 1 385 ? 6.963 -8.108 -26.595 1.00 95.31 385 ARG A N 1
ATOM 3048 C CA . ARG A 1 385 ? 8.277 -7.593 -26.982 1.00 95.31 385 ARG A CA 1
ATOM 3049 C C . ARG A 1 385 ? 8.666 -6.529 -25.973 1.00 95.31 385 ARG A C 1
ATOM 3051 O O . ARG A 1 385 ? 7.831 -5.703 -25.604 1.00 95.31 385 ARG A O 1
ATOM 3058 N N . GLU A 1 386 ? 9.912 -6.577 -25.536 1.00 95.31 386 GLU A N 1
ATOM 3059 C CA . GLU A 1 386 ? 10.428 -5.733 -24.473 1.00 95.31 386 GLU A CA 1
ATOM 3060 C C . GLU A 1 386 ? 11.724 -5.055 -24.898 1.00 95.31 386 GLU A C 1
ATOM 3062 O O . GLU A 1 386 ? 12.617 -5.689 -25.460 1.00 95.31 386 GLU A O 1
ATOM 3067 N N . GLY A 1 387 ? 11.798 -3.752 -24.638 1.00 95.81 387 GLY A N 1
ATOM 3068 C CA . GLY A 1 387 ? 12.996 -2.939 -24.791 1.00 95.81 387 GLY A CA 1
ATOM 3069 C C . GLY A 1 387 ? 13.543 -2.589 -23.418 1.00 95.81 387 GLY A C 1
ATOM 3070 O O . GLY A 1 387 ? 12.779 -2.248 -22.517 1.00 95.81 387 GLY A O 1
ATOM 3071 N N . SER A 1 388 ? 14.857 -2.683 -23.255 1.00 96.94 388 SER A N 1
ATOM 3072 C CA . SER A 1 388 ? 15.523 -2.535 -21.962 1.00 96.94 388 SER A CA 1
ATOM 3073 C C . SER A 1 388 ? 16.686 -1.561 -22.057 1.00 96.94 388 SER A C 1
ATOM 3075 O O . SER A 1 388 ? 17.564 -1.733 -22.897 1.00 96.94 388 SER A O 1
ATOM 3077 N N . PHE A 1 389 ? 16.708 -0.568 -21.169 1.00 98.12 389 PHE A N 1
ATOM 3078 C CA . PHE A 1 389 ? 17.836 0.328 -20.938 1.00 98.12 389 PHE A CA 1
ATOM 3079 C C . PHE A 1 389 ? 18.530 -0.083 -19.642 1.00 98.12 389 PHE A C 1
ATOM 3081 O O . PHE A 1 389 ? 17.936 -0.016 -18.567 1.00 98.12 389 PHE A O 1
ATOM 3088 N N . LEU A 1 390 ? 19.791 -0.490 -19.745 1.00 97.88 390 LEU A N 1
ATOM 3089 C CA . LEU A 1 390 ? 20.639 -0.829 -18.610 1.00 97.88 390 LEU A CA 1
ATOM 3090 C C . LEU A 1 390 ? 21.658 0.284 -18.384 1.00 97.88 390 LEU A C 1
ATOM 3092 O O . LEU A 1 390 ? 22.487 0.539 -19.256 1.00 97.88 390 LEU A O 1
ATOM 3096 N N . ALA A 1 391 ? 21.620 0.908 -17.213 1.00 97.44 391 ALA A N 1
ATOM 3097 C CA . ALA A 1 391 ? 22.566 1.931 -16.792 1.00 97.44 391 ALA A CA 1
ATOM 3098 C C . ALA A 1 391 ? 23.179 1.581 -15.432 1.00 97.44 391 ALA A C 1
ATOM 3100 O O . ALA A 1 391 ? 22.573 0.901 -14.603 1.00 97.44 391 ALA A O 1
ATOM 3101 N N . LEU A 1 392 ? 24.393 2.070 -15.201 1.00 94.81 392 LEU A N 1
ATOM 3102 C CA . LEU A 1 392 ? 25.106 1.947 -13.937 1.00 94.81 392 LEU A CA 1
ATOM 3103 C C . LEU A 1 392 ? 25.421 3.361 -13.474 1.00 94.81 392 LEU A C 1
ATOM 3105 O O . LEU A 1 392 ? 26.247 4.037 -14.084 1.00 94.81 392 LEU A O 1
ATOM 3109 N N . LYS A 1 393 ? 24.765 3.786 -12.397 1.00 93.31 393 LYS A N 1
ATOM 3110 C CA . LYS A 1 393 ? 25.033 5.063 -11.747 1.00 93.31 393 LYS A CA 1
ATOM 3111 C C . LYS A 1 393 ? 25.706 4.796 -10.416 1.00 93.31 393 LYS A C 1
ATOM 3113 O O . LYS A 1 393 ? 25.111 4.179 -9.532 1.00 93.31 393 LYS A O 1
ATOM 3118 N N . GLU A 1 394 ? 26.953 5.239 -10.292 1.00 90.19 394 GLU A N 1
ATOM 3119 C CA . GLU A 1 394 ? 27.817 4.935 -9.148 1.00 90.19 394 GLU A CA 1
ATOM 3120 C C . GLU A 1 394 ? 27.920 3.415 -8.917 1.00 90.19 394 GLU A C 1
ATOM 3122 O O . GLU A 1 394 ? 28.549 2.711 -9.702 1.00 90.19 394 GLU A O 1
ATOM 3127 N N . THR A 1 395 ? 27.291 2.898 -7.862 1.00 90.31 395 THR A N 1
ATOM 3128 C CA . THR A 1 395 ? 27.242 1.469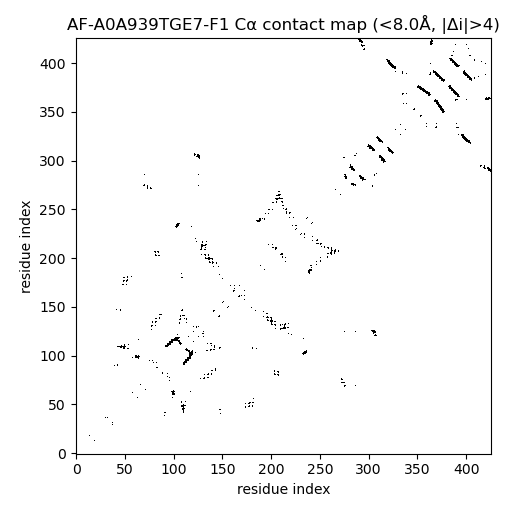 -7.512 1.00 90.31 395 THR A CA 1
ATOM 3129 C C . THR A 1 395 ? 25.836 0.882 -7.636 1.00 90.31 395 THR A C 1
ATOM 3131 O O . THR A 1 395 ? 25.570 -0.196 -7.107 1.00 90.31 395 THR A O 1
ATOM 3134 N N . THR A 1 396 ? 24.921 1.572 -8.319 1.00 93.50 396 THR A N 1
ATOM 3135 C CA . THR A 1 396 ? 23.526 1.152 -8.483 1.00 93.50 396 THR A CA 1
ATOM 3136 C C . THR A 1 396 ? 23.216 0.886 -9.948 1.00 93.50 396 THR A C 1
ATOM 3138 O O . THR A 1 396 ? 23.415 1.735 -10.817 1.00 93.50 396 THR A O 1
ATOM 3141 N N . VAL A 1 397 ? 22.706 -0.310 -10.215 1.00 95.19 397 VAL A N 1
ATOM 3142 C CA . VAL A 1 397 ? 22.226 -0.736 -11.524 1.00 95.19 397 VAL A CA 1
ATOM 3143 C C . VAL A 1 397 ? 20.767 -0.328 -11.666 1.00 95.19 397 VAL A C 1
ATOM 3145 O O . VAL A 1 397 ? 19.931 -0.682 -10.832 1.00 95.19 397 VAL A O 1
ATOM 3148 N N . TYR A 1 398 ? 20.481 0.394 -12.742 1.00 96.94 398 TYR A N 1
ATOM 3149 C CA . TYR A 1 398 ? 19.141 0.758 -13.168 1.00 96.94 398 TYR A CA 1
ATOM 3150 C C . TYR A 1 398 ? 18.821 -0.004 -14.442 1.00 96.94 398 TYR A C 1
ATOM 3152 O O . TYR A 1 398 ? 19.528 0.110 -15.443 1.00 96.94 398 TYR A O 1
ATOM 3160 N N . LEU A 1 399 ? 17.743 -0.772 -14.404 1.00 97.00 399 LEU A N 1
ATOM 3161 C CA . LEU A 1 399 ? 17.210 -1.462 -15.565 1.00 97.00 399 LEU A CA 1
ATOM 3162 C C . LEU A 1 399 ? 15.807 -0.915 -15.811 1.00 97.00 399 LEU A C 1
ATOM 3164 O O . LEU A 1 399 ? 14.874 -1.245 -15.086 1.00 97.00 399 LEU A O 1
ATOM 3168 N N . PHE A 1 400 ? 15.695 -0.016 -16.787 1.00 97.25 400 PHE A N 1
ATOM 3169 C CA . PHE A 1 400 ? 14.451 0.626 -17.198 1.00 97.25 400 PHE A CA 1
ATOM 3170 C C . PHE A 1 400 ? 13.920 -0.079 -18.441 1.00 97.25 400 PHE A C 1
ATOM 3172 O O . PHE A 1 400 ? 14.511 0.006 -19.517 1.00 97.25 400 PHE A O 1
ATOM 3179 N N . GLN A 1 401 ? 12.821 -0.801 -18.285 1.00 95.06 401 GLN A N 1
ATOM 3180 C CA . GLN A 1 401 ? 12.284 -1.689 -19.303 1.00 95.06 401 GLN A CA 1
ATOM 3181 C C . GLN A 1 401 ? 10.851 -1.317 -19.629 1.00 95.06 401 GLN A C 1
ATOM 3183 O O . GLN A 1 401 ? 10.093 -0.800 -18.800 1.00 95.06 401 GLN A O 1
ATOM 3188 N N . TYR A 1 402 ? 10.480 -1.625 -20.858 1.00 92.94 402 TYR A N 1
ATOM 3189 C CA . TYR A 1 402 ? 9.137 -1.450 -21.353 1.00 92.94 402 TYR A CA 1
ATOM 3190 C C . TYR A 1 402 ? 8.711 -2.651 -22.184 1.00 92.94 402 TYR A C 1
ATOM 3192 O O . TYR A 1 402 ? 9.431 -3.025 -23.110 1.00 92.94 402 TYR A O 1
ATOM 3200 N N . ALA A 1 403 ? 7.503 -3.159 -21.936 1.00 92.31 403 ALA A N 1
ATOM 3201 C CA . ALA A 1 403 ? 6.895 -4.232 -22.708 1.00 92.31 403 ALA A CA 1
ATOM 3202 C C . ALA A 1 403 ? 5.537 -3.846 -23.313 1.00 92.31 403 ALA A C 1
ATOM 3204 O O . ALA A 1 403 ? 4.695 -3.212 -22.665 1.00 92.31 403 ALA A O 1
ATOM 3205 N N . ASP A 1 404 ? 5.302 -4.320 -24.540 1.00 92.44 404 ASP A N 1
ATOM 3206 C CA . ASP A 1 404 ? 3.998 -4.283 -25.209 1.00 92.44 404 ASP A CA 1
ATOM 3207 C C . ASP A 1 404 ? 3.760 -5.529 -26.067 1.00 92.44 404 ASP A C 1
ATOM 3209 O O . ASP A 1 404 ? 4.656 -6.341 -26.314 1.00 92.44 404 ASP A O 1
ATOM 3213 N N . ALA A 1 405 ? 2.539 -5.635 -26.584 1.00 90.75 405 ALA A N 1
ATOM 3214 C CA . ALA A 1 405 ? 2.209 -6.530 -27.675 1.00 90.75 405 ALA A CA 1
ATOM 3215 C C . ALA A 1 405 ? 3.142 -6.270 -28.884 1.00 90.75 405 ALA A C 1
ATOM 3217 O O . ALA A 1 405 ? 3.314 -5.109 -29.283 1.00 90.75 405 ALA A O 1
ATOM 3218 N N . PRO A 1 406 ? 3.722 -7.316 -29.505 1.00 90.31 406 PRO A N 1
ATOM 3219 C CA . PRO A 1 406 ? 4.657 -7.178 -30.621 1.00 90.31 406 PRO A CA 1
ATOM 3220 C C . PRO A 1 406 ? 4.146 -6.311 -31.777 1.00 90.31 406 PRO A C 1
ATOM 3222 O O . PRO A 1 406 ? 4.934 -5.618 -32.415 1.00 90.31 406 PRO A O 1
ATOM 3225 N N . GLU A 1 407 ? 2.837 -6.317 -32.030 1.00 90.44 407 GLU A N 1
ATOM 3226 C CA . GLU A 1 407 ? 2.191 -5.563 -33.108 1.00 90.44 407 GLU A CA 1
ATOM 3227 C C . GLU A 1 407 ? 2.133 -4.053 -32.831 1.00 90.44 407 GLU A C 1
ATOM 3229 O O . GLU A 1 407 ? 2.026 -3.262 -33.767 1.00 90.44 407 GLU A O 1
ATOM 3234 N N . ARG A 1 408 ? 2.196 -3.646 -31.556 1.00 89.81 408 ARG A N 1
ATOM 3235 C CA . ARG A 1 408 ? 2.189 -2.238 -31.127 1.00 89.81 408 ARG A CA 1
ATOM 3236 C C . ARG A 1 408 ? 3.569 -1.709 -30.776 1.00 89.81 408 ARG A C 1
ATOM 3238 O O . ARG A 1 408 ? 3.761 -0.495 -30.821 1.00 89.81 408 ARG A O 1
ATOM 3245 N N . PHE A 1 409 ? 4.522 -2.591 -30.479 1.00 90.81 409 PHE A N 1
ATOM 3246 C CA . PHE A 1 409 ? 5.833 -2.218 -29.952 1.00 90.81 409 PHE A CA 1
ATOM 3247 C C . PHE A 1 409 ? 6.484 -1.072 -30.737 1.00 90.81 409 PHE A C 1
ATOM 3249 O O . PHE A 1 409 ? 6.799 -0.047 -30.144 1.00 90.81 409 PHE A O 1
ATOM 3256 N N . GLU A 1 410 ? 6.564 -1.183 -32.067 1.00 88.75 410 GLU A N 1
ATOM 3257 C CA . GLU A 1 410 ? 7.164 -0.158 -32.940 1.00 88.75 410 GLU A CA 1
ATOM 3258 C C . GLU A 1 410 ? 6.457 1.202 -32.848 1.00 88.75 410 GLU A C 1
ATOM 3260 O O . GLU A 1 410 ? 7.099 2.248 -32.859 1.00 88.75 410 GLU A O 1
ATOM 3265 N N . THR A 1 411 ? 5.127 1.201 -32.719 1.00 85.62 411 THR A N 1
ATOM 3266 C CA . THR A 1 411 ? 4.346 2.443 -32.598 1.00 85.62 411 THR A CA 1
ATOM 3267 C C . THR A 1 411 ? 4.563 3.133 -31.260 1.00 85.62 411 THR A C 1
ATOM 3269 O O . THR A 1 411 ? 4.497 4.354 -31.178 1.00 85.62 411 THR A O 1
ATOM 3272 N N . THR A 1 412 ? 4.851 2.351 -30.224 1.00 85.31 412 THR A N 1
ATOM 3273 C CA . THR A 1 412 ? 5.010 2.843 -28.859 1.00 85.31 412 THR A CA 1
ATOM 3274 C C . THR A 1 412 ? 6.474 3.118 -28.493 1.00 85.31 412 THR A C 1
ATOM 3276 O O . THR A 1 412 ? 6.738 3.958 -27.639 1.00 85.31 412 THR A O 1
ATOM 3279 N N . ALA A 1 413 ? 7.436 2.479 -29.172 1.00 87.56 413 ALA A N 1
ATOM 3280 C CA . ALA A 1 413 ? 8.868 2.521 -28.863 1.00 87.56 413 ALA A CA 1
ATOM 3281 C C . ALA A 1 413 ? 9.403 3.947 -28.696 1.00 87.56 413 ALA A C 1
ATOM 3283 O O . ALA A 1 413 ? 10.121 4.239 -27.739 1.00 87.56 413 ALA A O 1
ATOM 3284 N N . GLY A 1 414 ? 8.997 4.856 -29.588 1.00 90.00 414 GLY A N 1
ATOM 3285 C CA . GLY A 1 414 ? 9.414 6.254 -29.544 1.00 90.00 414 GLY A CA 1
ATOM 3286 C C . GLY A 1 414 ? 9.050 6.963 -28.237 1.00 90.00 414 GLY A C 1
ATOM 3287 O O . GLY A 1 414 ? 9.797 7.834 -27.796 1.00 90.00 414 GLY A O 1
ATOM 3288 N N . ASP A 1 415 ? 7.939 6.605 -27.594 1.00 87.06 415 ASP A N 1
ATOM 3289 C CA . ASP A 1 415 ? 7.535 7.194 -26.314 1.00 87.06 415 ASP A CA 1
ATOM 3290 C C . ASP A 1 415 ? 8.459 6.733 -25.182 1.00 87.06 415 ASP A C 1
ATOM 3292 O O . ASP A 1 415 ? 8.784 7.518 -24.291 1.00 87.06 415 ASP A O 1
ATOM 3296 N N . PHE A 1 416 ? 8.966 5.499 -25.249 1.00 88.31 416 PHE A N 1
ATOM 3297 C CA . PHE A 1 416 ? 9.883 4.956 -24.238 1.00 88.31 416 PHE A CA 1
ATOM 3298 C C . PHE A 1 416 ? 11.287 5.474 -24.383 1.00 88.31 416 PHE A C 1
ATOM 3300 O O . PHE A 1 416 ? 11.921 5.738 -23.369 1.00 88.31 416 PHE A O 1
ATOM 3307 N N . PHE A 1 417 ? 11.756 5.681 -25.612 1.00 93.50 417 PHE A N 1
ATOM 3308 C CA . PHE A 1 417 ? 13.013 6.388 -25.821 1.00 93.50 417 PHE A CA 1
ATOM 3309 C C . PHE A 1 417 ? 12.938 7.804 -25.244 1.00 93.50 417 PHE A C 1
ATOM 3311 O O . PHE A 1 417 ? 13.838 8.194 -24.508 1.00 93.50 417 PHE A O 1
ATOM 3318 N N . ARG A 1 418 ? 11.829 8.533 -25.446 1.00 92.75 418 ARG A N 1
ATOM 3319 C CA . ARG A 1 418 ? 11.635 9.847 -24.803 1.00 92.75 418 ARG A CA 1
ATOM 3320 C C . ARG A 1 418 ? 11.588 9.748 -23.276 1.00 92.75 418 ARG A C 1
ATOM 3322 O O . ARG A 1 418 ? 12.178 10.587 -22.597 1.00 92.75 418 ARG A O 1
ATOM 3329 N N . ALA A 1 419 ? 10.926 8.728 -22.729 1.00 93.75 419 ALA A N 1
ATOM 3330 C CA . ALA A 1 419 ? 10.900 8.485 -21.287 1.00 93.75 419 ALA A CA 1
ATOM 3331 C C . ALA A 1 419 ? 12.293 8.174 -20.720 1.00 93.75 419 ALA A C 1
ATOM 3333 O O . ALA A 1 419 ? 12.659 8.723 -19.683 1.00 93.75 419 ALA A O 1
ATOM 3334 N N . ALA A 1 420 ? 13.077 7.349 -21.417 1.00 95.81 420 ALA A N 1
ATOM 3335 C CA . ALA A 1 420 ? 14.440 6.999 -21.046 1.00 95.81 420 ALA A CA 1
ATOM 3336 C C . ALA A 1 420 ? 15.381 8.208 -21.139 1.00 95.81 420 ALA A C 1
ATOM 3338 O O . ALA A 1 420 ? 16.152 8.450 -20.218 1.00 95.81 420 ALA A O 1
ATOM 3339 N N . GLU A 1 421 ? 15.291 9.018 -22.195 1.00 95.50 421 GLU A N 1
ATOM 3340 C CA . GLU A 1 421 ? 16.086 10.245 -22.350 1.00 95.50 421 GLU A CA 1
ATOM 3341 C C . GLU A 1 421 ? 15.782 11.282 -21.260 1.00 95.50 421 GLU A C 1
ATOM 3343 O O . GLU A 1 421 ? 16.689 11.943 -20.761 1.00 95.50 421 GLU A O 1
ATOM 3348 N N . ALA A 1 422 ? 14.514 11.408 -20.861 1.00 95.25 422 ALA A N 1
ATOM 3349 C CA . ALA A 1 422 ? 14.065 12.332 -19.820 1.00 95.25 422 ALA A CA 1
ATOM 3350 C C . ALA A 1 422 ? 14.028 11.710 -18.408 1.00 95.25 422 ALA A C 1
ATOM 3352 O O . ALA A 1 422 ? 13.492 12.325 -17.471 1.00 95.25 422 ALA A O 1
ATOM 3353 N N . PHE A 1 423 ? 14.576 10.501 -18.251 1.00 96.62 423 PHE A N 1
ATOM 3354 C CA . PHE A 1 423 ? 14.711 9.830 -16.966 1.00 96.62 423 PHE A CA 1
ATOM 3355 C C . PHE A 1 423 ? 15.615 10.654 -16.048 1.00 96.62 423 PHE A C 1
ATOM 3357 O O . PHE A 1 423 ? 16.644 11.188 -16.457 1.00 96.62 423 PHE A O 1
ATOM 3364 N N . THR A 1 424 ? 15.224 10.791 -14.788 1.00 95.94 424 THR A N 1
ATOM 3365 C CA . THR A 1 424 ? 15.974 11.555 -13.792 1.00 95.94 424 THR A CA 1
ATOM 3366 C C . THR A 1 424 ? 16.159 10.707 -12.552 1.00 95.94 424 THR A C 1
ATOM 3368 O O . THR A 1 424 ? 15.173 10.325 -11.926 1.00 95.94 424 THR A O 1
ATOM 3371 N N . TYR A 1 425 ? 17.413 10.460 -12.193 1.00 93.50 425 TYR A N 1
ATOM 3372 C CA . TYR A 1 425 ? 17.813 9.855 -10.923 1.00 93.50 425 TYR A CA 1
ATOM 3373 C C . TYR A 1 425 ? 17.592 10.859 -9.788 1.00 93.50 425 TYR A C 1
ATOM 3375 O O . TYR A 1 425 ? 17.824 12.055 -9.988 1.00 93.50 425 TYR A O 1
ATOM 3383 N N . ARG A 1 426 ? 17.136 10.399 -8.625 1.00 84.75 426 ARG A N 1
ATOM 3384 C CA . ARG A 1 426 ? 16.873 11.253 -7.464 1.00 84.75 426 ARG A CA 1
ATOM 3385 C C . ARG A 1 426 ? 17.633 10.804 -6.227 1.00 84.75 426 ARG A C 1
ATOM 3387 O O . ARG A 1 426 ? 17.939 9.595 -6.134 1.00 84.75 426 ARG A O 1
#

pLDDT: mean 84.06, std 14.89, range [40.22, 98.56]

Nearest PDB structures (foldseek):
  2lnj-assembly1_A  TM=6.345E-01  e=1.543E-06  Synechocystis sp. PCC 6803
  4rth-assembly2_B  TM=6.943E-01  e=9.051E-05  Zea mays
  4rth-assembly1_A  TM=6.807E-01  e=5.221E-05  Zea mays
  5zx9-assembly1_A  TM=6.166E-01  e=2.416E-05  Mycobacterium tuberculosis H37Rv
  4n7s-assembly2_D  TM=5.983E-01  e=1.583E-03  Pseudomonas aeruginosa PAO1